Protein AF-A0A7W1A219-F1 (afdb_monomer)

Nearest PDB structures (foldseek):
  3idu-assembly2_B  TM=5.699E-01  e=4.807E-04  Pyrococcus furiosus
  3idu-assembly1_A  TM=5.820E-01  e=5.705E-04  Pyrococcus furiosus
  8xgl-assembly1_B  TM=4.736E-01  e=2.516E-03  Pyricularia oryzae
  8pe2-assembly1_B  TM=3.590E-01  e=2.986E-03  Vicugna pacos
  4az8-assembly1_A  TM=4.243E-01  e=1.110E-02  Yersinia pestis

Structure (mmCIF, N/CA/C/O backbone):
data_AF-A0A7W1A219-F1
#
_entry.id   AF-A0A7W1A219-F1
#
loop_
_atom_site.group_PDB
_atom_site.id
_atom_site.type_symbol
_atom_site.label_atom_id
_atom_site.label_alt_id
_atom_site.label_comp_id
_atom_site.label_asym_id
_atom_site.label_entity_id
_atom_site.label_seq_id
_atom_site.pdbx_PDB_ins_code
_atom_site.Cartn_x
_atom_site.Cartn_y
_atom_site.Cartn_z
_atom_site.occupancy
_atom_site.B_iso_or_equiv
_atom_site.auth_seq_id
_atom_site.auth_comp_id
_atom_site.auth_asym_id
_atom_site.auth_atom_id
_atom_site.pdbx_PDB_model_num
ATOM 1 N N . MET A 1 1 ? -66.870 54.710 7.283 1.00 42.50 1 MET A N 1
ATOM 2 C CA . MET A 1 1 ? -67.094 55.837 8.216 1.00 42.50 1 MET A CA 1
ATOM 3 C C . MET A 1 1 ? -66.690 55.375 9.601 1.00 42.50 1 MET A C 1
ATOM 5 O O . MET A 1 1 ? -67.141 54.318 10.011 1.00 42.50 1 MET A O 1
ATOM 9 N N . GLY A 1 2 ? -65.801 56.116 10.257 1.00 32.47 2 GLY A N 1
ATOM 10 C CA . GLY A 1 2 ? -65.224 55.761 11.555 1.00 32.47 2 GLY A CA 1
ATOM 11 C C . GLY A 1 2 ? -63.853 56.409 11.727 1.00 32.47 2 GLY A C 1
ATOM 12 O O . GLY A 1 2 ? -62.851 55.714 11.816 1.00 32.47 2 GLY A O 1
ATOM 13 N N . GLN A 1 3 ? -63.816 57.742 11.653 1.00 33.72 3 GLN A N 1
ATOM 14 C CA . GLN A 1 3 ? -62.666 58.544 12.071 1.00 33.72 3 GLN A CA 1
ATOM 15 C C . GLN A 1 3 ? -62.648 58.649 13.601 1.00 33.72 3 GLN A C 1
ATOM 17 O O . GLN A 1 3 ? -63.707 58.705 14.222 1.00 33.72 3 GLN A O 1
ATOM 22 N N . GLY A 1 4 ? -61.456 58.762 14.183 1.00 30.91 4 GLY A N 1
ATOM 23 C CA . GLY A 1 4 ? -61.279 59.097 15.593 1.00 30.91 4 GLY A CA 1
ATOM 24 C C . GLY A 1 4 ? -59.813 59.328 15.935 1.00 30.91 4 GLY A C 1
ATOM 25 O O . GLY A 1 4 ? -59.137 58.421 16.398 1.00 30.91 4 GLY A O 1
ATOM 26 N N . PHE A 1 5 ? -59.337 60.540 15.653 1.00 33.06 5 PHE A N 1
ATOM 27 C CA . PHE A 1 5 ? -58.051 61.096 16.083 1.00 33.06 5 PHE A CA 1
ATOM 28 C C . PHE A 1 5 ? -57.867 61.012 17.604 1.00 33.06 5 PHE A C 1
ATOM 30 O O . PHE A 1 5 ? -58.800 61.335 18.333 1.00 33.06 5 PHE A O 1
ATOM 37 N N . LEU A 1 6 ? -56.640 60.753 18.065 1.00 31.11 6 LEU A N 1
ATOM 38 C CA . LEU A 1 6 ? -56.121 61.287 19.328 1.00 31.11 6 LEU A CA 1
ATOM 39 C C . LEU A 1 6 ? -54.600 61.453 19.224 1.00 31.11 6 LEU A C 1
ATOM 41 O O . LEU A 1 6 ? -53.861 60.517 18.930 1.00 31.11 6 LEU A O 1
ATOM 45 N N . ALA A 1 7 ? -54.172 62.699 19.402 1.00 30.39 7 ALA A N 1
ATOM 46 C CA . ALA A 1 7 ? -52.790 63.142 19.453 1.00 30.39 7 ALA A CA 1
ATOM 47 C C . ALA A 1 7 ? -52.130 62.743 20.781 1.00 30.39 7 ALA A C 1
ATOM 49 O O . ALA A 1 7 ? -52.801 62.717 21.812 1.00 30.39 7 ALA A O 1
ATOM 50 N N . GLY A 1 8 ? -50.809 62.544 20.783 1.00 26.94 8 GLY A N 1
ATOM 51 C CA . GLY A 1 8 ? -50.051 62.557 22.033 1.00 26.94 8 GLY A CA 1
ATOM 52 C C . GLY A 1 8 ? -48.683 61.886 21.993 1.00 26.94 8 GLY A C 1
ATOM 53 O O . GLY A 1 8 ? -48.593 60.672 22.080 1.00 26.94 8 GLY A O 1
ATOM 54 N N . CYS A 1 9 ? -47.654 62.733 21.994 1.00 26.48 9 CYS A N 1
ATOM 55 C CA . CYS A 1 9 ? -46.318 62.536 22.567 1.00 26.48 9 CYS A CA 1
ATOM 56 C C . CYS A 1 9 ? -45.363 61.491 21.960 1.00 26.48 9 CYS A C 1
ATOM 58 O O . CYS A 1 9 ? -45.499 60.282 22.108 1.00 26.48 9 CYS A O 1
ATOM 60 N N . ALA A 1 10 ? -44.292 62.041 21.380 1.00 32.28 10 ALA A N 1
ATOM 61 C CA . ALA A 1 10 ? -43.053 61.374 21.018 1.00 32.28 10 ALA A CA 1
ATOM 62 C C . ALA A 1 10 ? -42.410 60.666 22.225 1.00 32.28 10 ALA A C 1
ATOM 64 O O . ALA A 1 10 ? -42.174 61.290 23.262 1.00 32.28 10 ALA A O 1
ATOM 65 N N . MET A 1 11 ? -42.091 59.379 22.060 1.00 31.17 11 MET A N 1
ATOM 66 C CA . MET A 1 11 ? -41.220 58.631 22.966 1.00 31.17 11 MET A CA 1
ATOM 67 C C . MET A 1 11 ? -39.796 58.555 22.423 1.00 31.17 11 MET A C 1
ATOM 69 O O . MET A 1 11 ? -39.556 58.448 21.223 1.00 31.17 11 MET A O 1
ATOM 73 N N . ALA A 1 12 ? -38.881 58.630 23.381 1.00 31.80 12 ALA A N 1
ATOM 74 C CA . ALA A 1 12 ? -37.445 58.745 23.267 1.00 31.80 12 ALA A CA 1
ATOM 75 C C . ALA A 1 12 ? -36.759 57.558 22.575 1.00 31.80 12 ALA A C 1
ATOM 77 O O . ALA A 1 12 ? -36.996 56.398 22.906 1.00 31.80 12 ALA A O 1
ATOM 78 N N . SER A 1 13 ? -35.800 57.885 21.710 1.00 32.94 13 SER A N 1
ATOM 79 C CA . SER A 1 13 ? -34.720 56.988 21.302 1.00 32.94 13 SER A CA 1
ATOM 80 C C . SER A 1 13 ? -33.623 57.029 22.367 1.00 32.94 13 SER A C 1
ATOM 82 O O . SER A 1 13 ? -32.940 58.043 22.512 1.00 32.94 13 SER A O 1
ATOM 84 N N . LEU A 1 14 ? -33.445 55.939 23.112 1.00 34.69 14 LEU A N 1
ATOM 85 C CA . LEU A 1 14 ? -32.301 55.737 24.002 1.00 34.69 14 LEU A CA 1
ATOM 86 C C . LEU A 1 14 ? -31.365 54.698 23.381 1.00 34.69 14 LEU A C 1
ATOM 88 O O . LEU A 1 14 ? -31.692 53.520 23.266 1.00 34.69 14 LEU A O 1
ATOM 92 N N . LEU A 1 15 ? -30.202 55.194 22.957 1.00 38.34 15 LEU A N 1
ATOM 93 C CA . LEU A 1 15 ? -29.037 54.431 22.530 1.00 38.34 15 LEU A CA 1
ATOM 94 C C . LEU A 1 15 ? -28.530 53.560 23.687 1.00 38.34 15 LEU A C 1
ATOM 96 O O . LEU A 1 15 ? -28.007 54.077 24.672 1.00 38.34 15 LEU A O 1
ATOM 100 N N . GLY A 1 16 ? -28.647 52.242 23.541 1.00 34.19 16 GLY A N 1
ATOM 101 C CA . GLY A 1 16 ? -27.903 51.262 24.326 1.00 34.19 16 GLY A CA 1
ATOM 102 C C . GLY A 1 16 ? -26.748 50.726 23.488 1.00 34.19 16 GLY A C 1
ATOM 103 O O . GLY A 1 16 ? -26.957 49.912 22.594 1.00 34.19 16 GLY A O 1
ATOM 104 N N . ALA A 1 17 ? -25.537 51.212 23.753 1.00 43.38 17 ALA A N 1
ATOM 105 C CA . ALA A 1 17 ? -24.311 50.689 23.169 1.00 43.38 17 ALA A CA 1
ATOM 106 C C . ALA A 1 17 ? -24.039 49.277 23.716 1.00 43.38 17 ALA A C 1
ATOM 108 O O . ALA A 1 17 ? -23.566 49.120 24.840 1.00 43.38 17 ALA A O 1
ATOM 109 N N . ALA A 1 18 ? -24.331 48.249 22.920 1.00 36.91 18 ALA A N 1
ATOM 110 C CA . ALA A 1 18 ? -23.738 46.935 23.112 1.00 36.91 18 ALA A CA 1
ATOM 111 C C . ALA A 1 18 ? -22.374 46.945 22.411 1.00 36.91 18 ALA A C 1
ATOM 113 O O . ALA A 1 18 ? -22.296 46.955 21.183 1.00 36.91 18 ALA A O 1
ATOM 114 N N . CYS A 1 19 ? -21.298 46.992 23.196 1.00 33.12 19 CYS A N 1
ATOM 115 C CA . CYS A 1 19 ? -19.954 46.706 22.712 1.00 33.12 19 CYS A CA 1
ATOM 116 C C . CYS A 1 19 ? -19.937 45.277 22.160 1.00 33.12 19 CYS A C 1
ATOM 118 O O . CYS A 1 19 ? -19.841 44.314 22.919 1.00 33.12 19 CYS A O 1
ATOM 120 N N . VAL A 1 20 ? -20.033 45.133 20.841 1.00 40.59 20 VAL A N 1
ATOM 121 C CA . VAL A 1 20 ? -19.619 43.906 20.166 1.00 40.59 20 VAL A CA 1
ATOM 122 C C . VAL A 1 20 ? -18.098 43.914 20.228 1.00 40.59 20 VAL A C 1
ATOM 124 O O . VAL A 1 20 ? -17.441 44.639 19.482 1.00 40.59 20 VAL A O 1
ATOM 127 N N . ALA A 1 21 ? -17.535 43.179 21.186 1.00 36.56 21 ALA A N 1
ATOM 128 C CA . ALA A 1 21 ? -16.125 42.839 21.124 1.00 36.56 21 ALA A CA 1
ATOM 129 C C . ALA A 1 21 ? -15.900 42.123 19.781 1.00 36.56 21 ALA A C 1
ATOM 131 O O . ALA A 1 21 ? -16.670 41.209 19.465 1.00 36.56 21 ALA A O 1
ATOM 132 N N . PRO A 1 22 ? -14.913 42.527 18.964 1.00 38.59 22 PRO A N 1
ATOM 133 C CA . PRO A 1 22 ? -14.548 41.720 17.817 1.00 38.59 22 PRO A CA 1
ATOM 134 C C . PRO A 1 22 ? -14.165 40.345 18.364 1.00 38.59 22 PRO A C 1
ATOM 136 O O . PRO A 1 22 ? -13.325 40.241 19.259 1.00 38.59 22 PRO A O 1
ATOM 139 N N . LEU A 1 23 ? -14.826 39.299 17.869 1.00 37.69 23 LEU A N 1
ATOM 140 C CA . LEU A 1 23 ? -14.305 37.947 17.984 1.00 37.69 23 LEU A CA 1
ATOM 141 C C . LEU A 1 23 ? -12.967 37.974 17.250 1.00 37.69 23 LEU A C 1
ATOM 143 O O . LEU A 1 23 ? -12.915 37.905 16.024 1.00 37.69 23 LEU A O 1
ATOM 147 N N . SER A 1 24 ? -11.894 38.191 18.003 1.00 37.97 24 SER A N 1
ATOM 148 C CA . SER A 1 24 ? -10.548 37.903 17.551 1.00 37.97 24 SER A CA 1
ATOM 149 C C . SER A 1 24 ? -10.515 36.405 17.301 1.00 37.97 24 SER A C 1
ATOM 151 O O . SER A 1 24 ? -10.374 35.616 18.232 1.00 37.97 24 SER A O 1
ATOM 153 N N . ASP A 1 25 ? -10.708 36.023 16.044 1.00 39.62 25 ASP A N 1
ATOM 154 C CA . ASP A 1 25 ? -10.433 34.688 15.537 1.00 39.62 25 ASP A CA 1
ATOM 155 C C . ASP A 1 25 ? -8.911 34.501 15.513 1.00 39.62 25 ASP A C 1
ATOM 157 O O . ASP A 1 25 ? -8.257 34.482 14.476 1.00 39.62 25 ASP A O 1
ATOM 161 N N . THR A 1 26 ? -8.302 34.465 16.696 1.00 41.31 26 THR A N 1
ATOM 162 C CA . THR A 1 26 ? -6.984 33.872 16.863 1.00 41.31 26 THR A CA 1
ATOM 163 C C . THR A 1 26 ? -7.226 32.398 17.124 1.00 41.31 26 THR A C 1
ATOM 165 O O . THR A 1 26 ? -7.045 31.917 18.243 1.00 41.31 26 THR A O 1
ATOM 168 N N . ALA A 1 27 ? -7.696 31.686 16.096 1.00 41.16 27 ALA A N 1
ATOM 169 C CA . ALA A 1 27 ? -7.482 30.255 16.035 1.00 41.16 27 ALA A CA 1
ATOM 170 C C . ALA A 1 27 ? -5.984 30.044 16.272 1.00 41.16 27 ALA A C 1
ATOM 172 O O . ALA A 1 27 ? -5.159 30.603 15.541 1.00 41.16 27 ALA A O 1
ATOM 173 N N . GLU A 1 28 ? -5.623 29.319 17.333 1.00 38.72 28 GLU A N 1
ATOM 174 C CA . GLU A 1 28 ? -4.233 28.915 17.509 1.00 38.72 28 GLU A CA 1
ATOM 175 C C . GLU A 1 28 ? -3.745 28.297 16.193 1.00 38.72 28 GLU A C 1
ATOM 177 O O . GLU A 1 28 ? -4.518 27.569 15.551 1.00 38.72 28 GLU A O 1
ATOM 182 N N . PRO A 1 29 ? -2.519 28.617 15.737 1.00 49.88 29 PRO A N 1
ATOM 183 C CA . PRO A 1 29 ? -2.015 28.087 14.483 1.00 49.88 29 PRO A CA 1
ATOM 184 C C . PRO A 1 29 ? -2.116 26.565 14.543 1.00 49.88 29 PRO A C 1
ATOM 186 O O . PRO A 1 29 ? -1.433 25.923 15.341 1.00 49.88 29 PRO A O 1
ATOM 189 N N . ARG A 1 30 ? -3.019 25.990 13.737 1.00 60.84 30 ARG A N 1
ATOM 190 C CA . ARG A 1 30 ? -3.201 24.540 13.693 1.00 60.84 30 ARG A CA 1
ATOM 191 C C . ARG A 1 30 ? -1.863 23.937 13.304 1.00 60.84 30 ARG A C 1
ATOM 193 O O . ARG A 1 30 ? -1.371 24.179 12.203 1.00 60.84 30 ARG A O 1
ATOM 200 N N . VAL A 1 31 ? -1.282 23.171 14.220 1.00 74.44 31 VAL A N 1
ATOM 201 C CA . VAL A 1 31 ? -0.057 22.417 13.975 1.00 74.44 31 VAL A CA 1
ATOM 202 C C . VAL A 1 31 ? -0.341 21.457 12.820 1.00 74.44 31 VAL A C 1
ATOM 204 O O . VAL A 1 31 ? -1.148 20.540 12.958 1.00 74.44 31 VAL A O 1
ATOM 207 N N . SER A 1 32 ? 0.263 21.706 11.656 1.00 89.25 32 SER A N 1
ATOM 208 C CA . SER A 1 32 ? 0.016 20.897 10.458 1.00 89.25 32 SER A CA 1
ATOM 209 C C . SER A 1 32 ? 0.713 19.537 10.524 1.00 89.25 32 SER A C 1
ATOM 211 O O . SER A 1 32 ? 0.218 18.571 9.943 1.00 89.25 32 SER A O 1
ATOM 213 N N . VAL A 1 33 ? 1.812 19.452 11.283 1.00 95.69 33 VAL A N 1
ATOM 214 C CA . VAL A 1 33 ? 2.576 18.227 11.546 1.00 95.69 33 VAL A CA 1
ATOM 215 C C . VAL A 1 33 ? 2.901 18.120 13.038 1.00 95.69 33 VAL A C 1
ATOM 217 O O . VAL A 1 33 ? 3.543 19.006 13.597 1.00 95.69 33 VAL A O 1
ATOM 220 N N . GLY A 1 34 ? 2.471 17.039 13.688 1.00 94.25 34 GLY A N 1
ATOM 221 C CA . GLY A 1 34 ? 2.632 16.788 15.126 1.00 94.25 34 GLY A CA 1
ATOM 222 C C . GLY A 1 34 ? 3.120 15.371 15.437 1.00 94.25 34 GLY A C 1
ATOM 223 O O . GLY A 1 34 ? 3.602 14.671 14.549 1.00 94.25 34 GLY A O 1
ATOM 224 N N . GLY A 1 35 ? 3.008 14.941 16.693 1.00 92.75 35 GLY A N 1
ATOM 225 C CA . GLY A 1 35 ? 3.447 13.616 17.158 1.00 92.75 35 GLY A CA 1
ATOM 226 C C . GLY A 1 35 ? 4.695 13.650 18.049 1.00 92.75 35 GLY A C 1
ATOM 227 O O . GLY A 1 35 ? 5.261 14.714 18.299 1.00 92.75 35 GLY A O 1
ATOM 228 N N . ALA A 1 36 ? 5.082 12.485 18.575 1.00 95.06 36 ALA A N 1
ATOM 229 C CA . ALA A 1 36 ? 6.197 12.326 19.515 1.00 95.06 36 ALA A CA 1
ATOM 230 C C . ALA A 1 36 ? 7.571 12.179 18.835 1.00 95.06 36 ALA A C 1
ATOM 232 O O . ALA A 1 36 ? 8.601 12.271 19.503 1.00 95.06 36 ALA A O 1
ATOM 233 N N . SER A 1 37 ? 7.598 11.934 17.523 1.00 97.31 37 SER A N 1
ATOM 234 C CA . SER A 1 37 ? 8.835 11.785 16.758 1.00 97.31 37 SER A CA 1
ATOM 235 C C . SER A 1 37 ? 9.647 13.081 16.698 1.00 97.31 37 SER A C 1
ATOM 237 O O . SER A 1 37 ? 9.112 14.190 16.630 1.00 97.31 37 SER A O 1
ATOM 239 N N . VAL A 1 38 ? 10.969 12.929 16.611 1.00 96.69 38 VAL A N 1
ATOM 240 C CA . VAL A 1 38 ? 11.904 14.026 16.320 1.00 96.69 38 VAL A CA 1
ATOM 241 C C . VAL A 1 38 ? 11.701 14.627 14.923 1.00 96.69 38 VAL A C 1
ATOM 243 O O . VAL A 1 38 ? 12.093 15.771 14.692 1.00 96.69 38 VAL A O 1
ATOM 246 N N . LEU A 1 39 ? 11.066 13.891 14.002 1.00 97.44 39 LEU A N 1
ATOM 247 C CA . LEU A 1 39 ? 10.780 14.360 12.646 1.00 97.44 39 LEU A CA 1
ATOM 248 C C . LEU A 1 39 ? 9.725 15.473 12.625 1.00 97.44 39 LEU A C 1
ATOM 250 O O . LEU A 1 39 ? 9.823 16.398 11.823 1.00 97.44 39 LEU A O 1
ATOM 254 N N . SER A 1 40 ? 8.744 15.448 13.526 1.00 96.88 40 SER A N 1
ATOM 255 C CA . SER A 1 40 ? 7.636 16.413 13.538 1.00 96.88 40 SER A CA 1
ATOM 256 C C . SER A 1 40 ? 8.092 17.877 13.692 1.00 96.88 40 SER A C 1
ATOM 258 O O . SER A 1 40 ? 7.761 18.707 12.833 1.00 96.88 40 SER A O 1
ATOM 260 N N . PRO A 1 41 ? 8.911 18.241 14.704 1.00 97.25 41 PRO A N 1
ATOM 261 C CA . PRO A 1 41 ? 9.478 19.587 14.776 1.00 97.25 41 PRO A CA 1
ATOM 262 C C . PRO A 1 41 ? 10.505 19.864 13.664 1.00 97.25 41 PRO A C 1
ATOM 264 O O . PRO A 1 41 ? 10.705 21.024 13.303 1.00 97.25 41 PRO A O 1
ATOM 267 N N . MET A 1 42 ? 11.142 18.831 13.100 1.00 97.94 42 MET A N 1
ATOM 268 C CA . MET A 1 42 ? 12.097 18.969 11.996 1.00 97.94 42 MET A CA 1
ATOM 269 C C . MET A 1 42 ? 11.411 19.418 10.698 1.00 97.94 42 MET A C 1
ATOM 271 O O . MET A 1 42 ? 11.860 20.392 10.096 1.00 97.94 42 MET A O 1
ATOM 275 N N . PHE A 1 43 ? 10.290 18.794 10.308 1.00 98.38 43 PHE A N 1
ATOM 276 C CA . PHE A 1 43 ? 9.492 19.209 9.144 1.00 98.38 43 PHE A CA 1
ATOM 277 C C . PHE A 1 43 ? 9.034 20.661 9.257 1.00 98.38 43 PHE A C 1
ATOM 279 O O . PHE A 1 43 ? 9.131 21.422 8.296 1.00 98.38 43 PHE A O 1
ATOM 286 N N . THR A 1 44 ? 8.586 21.060 10.450 1.00 96.69 44 THR A N 1
ATOM 287 C CA . THR A 1 44 ? 8.147 22.433 10.720 1.00 96.69 44 THR A CA 1
ATOM 288 C C . THR A 1 44 ? 9.295 23.431 10.569 1.00 96.69 44 THR A C 1
ATOM 290 O O . THR A 1 44 ? 9.152 24.438 9.875 1.00 96.69 44 THR A O 1
ATOM 293 N N . ARG A 1 45 ? 10.454 23.140 11.176 1.00 97.06 45 ARG A N 1
ATOM 294 C CA . ARG A 1 45 ? 11.641 24.003 11.112 1.00 97.06 45 ARG A CA 1
ATOM 295 C C . ARG A 1 45 ? 12.179 24.125 9.684 1.00 97.06 45 ARG A C 1
ATOM 297 O O . ARG A 1 45 ? 12.303 25.239 9.186 1.00 97.06 45 ARG A O 1
ATOM 304 N N . VAL A 1 46 ? 12.454 23.003 9.017 1.00 98.31 46 VAL A N 1
ATOM 305 C CA . VAL A 1 46 ? 13.005 22.998 7.650 1.00 98.31 46 VAL A CA 1
ATOM 306 C C . VAL A 1 46 ? 12.018 23.611 6.660 1.00 98.31 46 VAL A C 1
ATOM 308 O O . VAL A 1 46 ? 12.416 24.384 5.790 1.00 98.31 46 VAL A O 1
ATOM 311 N N . GLY A 1 47 ? 10.723 23.331 6.816 1.00 97.44 47 GLY A N 1
ATOM 312 C CA . GLY A 1 47 ? 9.688 23.946 5.996 1.00 97.44 47 GLY A CA 1
ATOM 313 C C . GLY A 1 47 ? 9.697 25.473 6.095 1.00 97.44 47 GLY A C 1
ATOM 314 O O . GLY A 1 47 ? 9.724 26.159 5.073 1.00 97.44 47 GLY A O 1
ATOM 315 N N . ALA A 1 48 ? 9.775 26.018 7.312 1.00 96.31 48 ALA A N 1
ATOM 316 C CA . ALA A 1 48 ? 9.873 27.460 7.527 1.00 96.31 48 ALA A CA 1
ATOM 317 C C . ALA A 1 48 ? 11.171 28.061 6.954 1.00 96.31 48 ALA A C 1
ATOM 319 O O . ALA A 1 48 ? 11.115 29.095 6.290 1.00 96.31 48 ALA A O 1
ATOM 320 N N . GLU A 1 49 ? 12.319 27.405 7.162 1.00 96.56 49 GLU A N 1
ATOM 321 C CA . GLU A 1 49 ? 13.631 27.840 6.650 1.00 96.56 49 GLU A CA 1
ATOM 322 C C . GLU A 1 49 ? 13.659 27.924 5.114 1.00 96.56 49 GLU A C 1
ATOM 324 O O . GLU A 1 49 ? 14.174 28.887 4.549 1.00 96.56 49 GLU A O 1
ATOM 329 N N . MET A 1 50 ? 13.068 26.938 4.434 1.00 96.25 50 MET A N 1
ATOM 330 C CA . MET A 1 50 ? 13.123 26.793 2.970 1.00 96.25 50 MET A CA 1
ATOM 331 C C . MET A 1 50 ? 11.876 27.357 2.264 1.00 96.25 50 MET A C 1
ATOM 333 O O . MET A 1 50 ? 11.759 27.357 1.032 1.00 96.25 50 MET A O 1
ATOM 337 N N . GLY A 1 51 ? 10.907 27.828 3.049 1.00 96.25 51 GLY A N 1
ATOM 338 C CA . GLY A 1 51 ? 9.596 28.271 2.594 1.00 96.25 51 GLY A CA 1
ATOM 339 C C . GLY A 1 51 ? 8.722 27.151 2.015 1.00 96.25 51 GLY A C 1
ATOM 340 O O . GLY A 1 51 ? 7.821 27.445 1.243 1.00 96.25 51 GLY A O 1
ATOM 341 N N . VAL A 1 52 ? 8.966 25.881 2.307 1.00 97.56 52 VAL A N 1
ATOM 342 C CA . VAL A 1 52 ? 8.121 24.778 1.822 1.00 97.56 52 VAL A CA 1
ATOM 343 C C . VAL A 1 52 ? 7.128 24.392 2.926 1.00 97.56 52 VAL A C 1
ATOM 345 O O . VAL A 1 52 ? 7.540 24.298 4.079 1.00 97.56 52 VAL A O 1
ATOM 348 N N . PRO A 1 53 ? 5.835 24.160 2.639 1.00 97.31 53 PRO A N 1
ATOM 349 C CA . PRO A 1 53 ? 4.880 23.731 3.659 1.00 97.31 53 PRO A CA 1
ATOM 350 C C . PRO A 1 53 ? 5.349 22.465 4.388 1.00 97.31 53 PRO A C 1
ATOM 352 O O . PRO A 1 53 ? 5.709 21.472 3.753 1.00 97.31 53 PRO A O 1
ATOM 355 N N . ALA A 1 54 ? 5.333 22.491 5.721 1.00 97.19 54 ALA A N 1
ATOM 356 C CA . ALA A 1 54 ? 5.815 21.385 6.549 1.00 97.19 54 ALA A CA 1
ATOM 357 C C . ALA A 1 54 ? 5.028 20.093 6.287 1.00 97.19 54 ALA A C 1
ATOM 359 O O . ALA A 1 54 ? 5.605 19.015 6.172 1.00 97.19 54 ALA A O 1
ATOM 360 N N . GLU A 1 55 ? 3.712 20.219 6.117 1.00 95.94 55 GLU A N 1
ATOM 361 C CA . GLU A 1 55 ? 2.815 19.117 5.781 1.00 95.94 55 GLU A CA 1
ATOM 362 C C . GLU A 1 55 ? 3.112 18.492 4.417 1.00 95.94 55 GLU A C 1
ATOM 364 O O . GLU A 1 55 ? 2.924 17.291 4.262 1.00 95.94 55 GLU A O 1
ATOM 369 N N . LEU A 1 56 ? 3.626 19.260 3.448 1.00 97.06 56 LEU A N 1
ATOM 370 C CA . LEU A 1 56 ? 4.043 18.713 2.157 1.00 97.06 56 LEU A CA 1
ATOM 371 C C . LEU A 1 56 ? 5.299 17.859 2.315 1.00 97.06 56 LEU A C 1
ATOM 373 O O . LEU A 1 56 ? 5.353 16.754 1.786 1.00 97.06 56 LEU A O 1
ATOM 377 N N . LEU A 1 57 ? 6.290 18.352 3.064 1.00 98.06 57 LEU A N 1
ATOM 378 C CA . LEU A 1 57 ? 7.521 17.609 3.341 1.00 98.06 57 LEU A CA 1
ATOM 379 C C . LEU A 1 57 ? 7.233 16.316 4.117 1.00 98.06 57 LEU A C 1
ATOM 381 O O . LEU A 1 57 ? 7.766 15.263 3.775 1.00 98.06 57 LEU A O 1
ATOM 385 N N . ALA A 1 58 ? 6.355 16.386 5.121 1.00 98.06 58 ALA A N 1
ATOM 386 C CA . ALA A 1 58 ? 5.935 15.222 5.892 1.00 98.06 58 ALA A CA 1
ATOM 387 C C . ALA A 1 58 ? 5.137 14.224 5.040 1.00 98.06 58 ALA A C 1
ATOM 389 O O . ALA A 1 58 ? 5.396 13.024 5.106 1.00 98.06 58 ALA A O 1
ATOM 390 N N . ALA A 1 59 ? 4.200 14.701 4.211 1.00 96.56 59 ALA A N 1
ATOM 391 C CA . ALA A 1 59 ? 3.415 13.844 3.324 1.00 96.56 59 ALA A CA 1
ATOM 392 C C . ALA A 1 59 ? 4.297 13.164 2.274 1.00 96.56 59 ALA A C 1
ATOM 394 O O . ALA A 1 59 ? 4.141 11.970 2.040 1.00 96.56 59 ALA A O 1
ATOM 395 N N . LEU A 1 60 ? 5.259 13.890 1.699 1.00 96.62 60 LEU A N 1
ATOM 396 C CA . LEU A 1 60 ? 6.223 13.330 0.757 1.00 96.62 60 LEU A CA 1
ATOM 397 C C . LEU A 1 60 ? 7.103 12.275 1.430 1.00 96.62 60 LEU A C 1
ATOM 399 O O . LEU A 1 60 ? 7.225 11.175 0.911 1.00 96.62 60 LEU A O 1
ATOM 403 N N . SER A 1 61 ? 7.628 12.549 2.626 1.00 97.38 61 SER A N 1
ATOM 404 C CA . SER A 1 61 ? 8.389 11.550 3.386 1.00 97.38 61 SER A CA 1
ATOM 405 C C . SER A 1 61 ? 7.555 10.308 3.726 1.00 97.38 61 SER A C 1
ATOM 407 O O . SER A 1 61 ? 8.035 9.178 3.656 1.00 97.38 61 SER A O 1
ATOM 409 N N . TYR A 1 62 ? 6.271 10.481 4.041 1.00 95.00 62 TYR A N 1
ATOM 410 C CA . TYR A 1 62 ? 5.363 9.361 4.279 1.00 95.00 62 TYR A CA 1
ATOM 411 C C . TYR A 1 62 ? 5.061 8.544 3.013 1.00 95.00 62 TYR A C 1
ATOM 413 O O . TYR A 1 62 ? 4.975 7.316 3.081 1.00 95.00 62 TYR A O 1
ATOM 421 N N . VAL A 1 63 ? 4.873 9.204 1.870 1.00 92.81 63 VAL A N 1
ATOM 422 C CA . VAL A 1 63 ? 4.595 8.549 0.584 1.00 92.81 63 VAL A CA 1
ATOM 423 C C . VAL A 1 63 ? 5.823 7.808 0.074 1.00 92.81 63 VAL A C 1
ATOM 425 O O . VAL A 1 63 ? 5.712 6.630 -0.246 1.00 92.81 63 VAL A O 1
ATOM 428 N N . GLU A 1 64 ? 6.976 8.472 0.055 1.00 94.44 64 GLU A N 1
ATOM 429 C CA . GLU A 1 64 ? 8.192 7.949 -0.569 1.00 94.44 64 GLU A CA 1
ATOM 430 C C . GLU A 1 64 ? 8.882 6.895 0.292 1.00 94.44 64 GLU A C 1
ATOM 432 O O . GLU A 1 64 ? 9.337 5.883 -0.225 1.00 94.44 64 GLU A O 1
ATOM 437 N N . THR A 1 65 ? 8.952 7.105 1.610 1.00 94.56 65 THR A N 1
ATOM 438 C CA . THR A 1 65 ? 9.788 6.269 2.487 1.00 94.56 65 THR A CA 1
ATOM 439 C C . THR A 1 65 ? 9.088 5.812 3.760 1.00 94.56 65 THR A C 1
ATOM 441 O O . THR A 1 65 ? 9.723 5.211 4.626 1.00 94.56 65 THR A O 1
ATOM 444 N N . ARG A 1 66 ? 7.786 6.095 3.909 1.00 92.38 66 ARG A N 1
ATOM 445 C CA . ARG A 1 66 ? 7.018 5.830 5.141 1.00 92.38 66 ARG A CA 1
ATOM 446 C C . ARG A 1 66 ? 7.690 6.436 6.377 1.00 92.38 66 ARG A C 1
ATOM 448 O O . ARG A 1 66 ? 7.687 5.830 7.441 1.00 92.38 66 ARG A O 1
ATOM 455 N N . LEU A 1 67 ? 8.234 7.651 6.235 1.00 95.19 67 LEU A N 1
ATOM 456 C CA . LEU A 1 67 ? 8.933 8.395 7.296 1.00 95.19 67 LEU A CA 1
ATOM 457 C C . LEU A 1 67 ? 10.230 7.721 7.782 1.00 95.19 67 LEU A C 1
ATOM 459 O O . LEU A 1 67 ? 10.759 8.079 8.838 1.00 95.19 67 LEU A O 1
ATOM 463 N N . ALA A 1 68 ? 10.756 6.754 7.029 1.00 94.38 68 ALA A N 1
ATOM 464 C CA . ALA A 1 68 ? 12.053 6.148 7.286 1.00 94.38 68 ALA A CA 1
ATOM 465 C C . ALA A 1 68 ? 13.151 6.844 6.474 1.00 94.38 68 ALA A C 1
ATOM 467 O O . ALA A 1 68 ? 12.923 7.352 5.375 1.00 94.38 68 ALA A O 1
ATOM 468 N N . PHE A 1 69 ? 14.369 6.855 7.011 1.00 94.94 69 PHE A N 1
ATOM 469 C CA . PHE A 1 69 ? 15.543 7.228 6.233 1.00 94.94 69 PHE A CA 1
ATOM 470 C C . PHE A 1 69 ? 16.001 5.999 5.449 1.00 94.94 69 PHE A C 1
ATOM 472 O O . PHE A 1 69 ? 16.382 4.998 6.057 1.00 94.94 69 PHE A O 1
ATOM 479 N N . VAL A 1 70 ? 15.956 6.066 4.120 1.00 93.38 70 VAL A N 1
ATOM 480 C CA . VAL A 1 70 ? 16.394 4.964 3.251 1.00 93.38 70 VAL A CA 1
ATOM 481 C C . VAL A 1 70 ? 17.770 5.251 2.664 1.00 93.38 70 VAL A C 1
ATOM 483 O O . VAL A 1 70 ? 18.162 6.405 2.498 1.00 93.38 70 VAL A O 1
ATOM 486 N N . ASN A 1 71 ? 18.526 4.198 2.381 1.00 90.75 71 ASN A N 1
ATOM 487 C CA . ASN A 1 71 ? 19.757 4.263 1.604 1.00 90.75 71 ASN A CA 1
ATOM 488 C C . ASN A 1 71 ? 19.932 2.910 0.925 1.00 90.75 71 ASN A C 1
ATOM 490 O O . ASN A 1 71 ? 20.511 1.987 1.501 1.00 90.75 71 ASN A O 1
ATOM 494 N N . THR A 1 72 ? 19.330 2.781 -0.249 1.00 84.88 72 THR A N 1
ATOM 495 C CA . THR A 1 72 ? 19.278 1.524 -0.986 1.00 84.88 72 THR A CA 1
ATOM 496 C C . THR A 1 72 ? 19.786 1.714 -2.403 1.00 84.88 72 THR A C 1
ATOM 498 O O . THR A 1 72 ? 19.811 2.824 -2.942 1.00 84.88 72 THR A O 1
ATOM 501 N N . SER A 1 73 ? 20.290 0.625 -2.971 1.00 79.12 73 SER A N 1
ATOM 502 C CA . SER A 1 73 ? 20.831 0.582 -4.321 1.00 79.12 73 SER A CA 1
ATOM 503 C C . SER A 1 73 ? 20.596 -0.812 -4.872 1.00 79.12 73 SER A C 1
ATOM 505 O O . SER A 1 73 ? 21.447 -1.684 -4.722 1.00 79.12 73 SER A O 1
ATOM 507 N N . ASP A 1 74 ? 19.442 -0.984 -5.499 1.00 68.38 74 ASP A N 1
ATOM 508 C CA . ASP A 1 74 ? 19.072 -2.180 -6.247 1.00 68.38 74 ASP A CA 1
ATOM 509 C C . ASP A 1 74 ? 18.328 -1.734 -7.526 1.00 68.38 74 ASP A C 1
ATOM 511 O O . ASP A 1 74 ? 18.058 -0.550 -7.715 1.00 68.38 74 ASP A O 1
ATOM 515 N N . HIS A 1 75 ? 18.058 -2.623 -8.472 1.00 61.38 75 HIS A N 1
ATOM 516 C CA . HIS A 1 75 ? 17.317 -2.328 -9.724 1.00 61.38 75 HIS A CA 1
ATOM 517 C C . HIS A 1 75 ? 17.859 -1.187 -10.609 1.00 61.38 75 HIS A C 1
ATOM 519 O O . HIS A 1 75 ? 17.116 -0.569 -11.374 1.00 61.38 75 HIS A O 1
ATOM 525 N N . GLY A 1 76 ? 19.149 -0.848 -10.499 1.00 63.62 76 GLY A N 1
ATOM 526 C CA . GLY A 1 76 ? 19.709 0.335 -11.170 1.00 63.62 76 GLY A CA 1
ATOM 527 C C . GLY A 1 76 ? 19.110 1.664 -10.679 1.00 63.62 76 GLY A C 1
ATOM 528 O O . GLY A 1 76 ? 19.339 2.705 -11.298 1.00 63.62 76 GLY A O 1
ATOM 529 N N . ARG A 1 77 ? 18.362 1.641 -9.567 1.00 69.62 77 ARG A N 1
ATOM 530 C CA . ARG A 1 77 ? 17.731 2.788 -8.922 1.00 69.62 77 ARG A CA 1
ATOM 531 C C . ARG A 1 77 ? 18.202 2.864 -7.474 1.00 69.62 77 ARG A C 1
ATOM 533 O O . ARG A 1 77 ? 17.946 1.990 -6.658 1.00 69.62 77 ARG A O 1
ATOM 540 N N . SER A 1 78 ? 18.881 3.949 -7.128 1.00 83.56 78 SER A N 1
ATOM 541 C CA . SER A 1 78 ? 19.221 4.214 -5.732 1.00 83.56 78 SER A CA 1
ATOM 542 C C . SER A 1 78 ? 18.238 5.216 -5.138 1.00 83.56 78 SER A C 1
ATOM 544 O O . SER A 1 78 ? 17.974 6.256 -5.747 1.00 83.56 78 SER A O 1
ATOM 546 N N . SER A 1 79 ? 17.746 4.933 -3.936 1.00 90.44 79 SER A N 1
ATOM 547 C CA . SER A 1 79 ? 16.894 5.839 -3.167 1.00 90.44 79 SER A CA 1
ATOM 548 C C . SER A 1 79 ? 17.561 6.169 -1.840 1.00 90.44 79 SER A C 1
ATOM 550 O O . SER A 1 79 ? 17.944 5.285 -1.072 1.00 90.44 79 SER A O 1
ATOM 552 N N . VAL A 1 80 ? 17.712 7.466 -1.569 1.00 93.81 80 VAL A N 1
ATOM 553 C CA . VAL A 1 80 ? 18.436 7.968 -0.402 1.00 93.81 80 VAL A CA 1
ATOM 554 C C . VAL A 1 80 ? 17.643 9.058 0.314 1.00 93.81 80 VAL A C 1
ATOM 556 O O . VAL A 1 80 ? 17.053 9.952 -0.300 1.00 93.81 80 VAL A O 1
ATOM 559 N N . GLY A 1 81 ? 17.683 9.022 1.643 1.00 95.12 81 GLY A N 1
ATOM 560 C CA . GLY A 1 81 ? 17.167 10.075 2.500 1.00 95.12 81 GLY A CA 1
ATOM 561 C C . GLY A 1 81 ? 15.728 9.882 2.956 1.00 95.12 81 GLY A C 1
ATOM 562 O O . GLY A 1 81 ? 15.102 8.856 2.710 1.00 95.12 81 GLY A O 1
ATOM 563 N N . LEU A 1 82 ? 15.184 10.905 3.619 1.00 95.06 82 LEU A N 1
ATOM 564 C CA . LEU A 1 82 ? 13.795 10.904 4.104 1.00 95.06 82 LEU A CA 1
ATOM 565 C C . LEU A 1 82 ? 12.747 11.045 2.995 1.00 95.06 82 LEU A C 1
ATOM 567 O O . LEU A 1 82 ? 11.570 10.831 3.258 1.00 95.06 82 LEU A O 1
ATOM 571 N N . LEU A 1 83 ? 13.152 11.467 1.797 1.00 95.75 83 LEU A N 1
ATOM 572 C CA . LEU A 1 83 ? 12.259 11.693 0.655 1.00 95.75 83 LEU A CA 1
ATOM 573 C C . LEU A 1 83 ? 12.559 10.741 -0.516 1.00 95.75 83 LEU A C 1
ATOM 575 O O . LEU A 1 83 ? 12.116 11.004 -1.627 1.00 95.75 83 LEU A O 1
ATOM 579 N N . GLY A 1 84 ? 13.358 9.687 -0.293 1.00 93.00 84 GLY A N 1
ATOM 580 C CA . GLY A 1 84 ? 13.610 8.631 -1.285 1.00 93.00 84 GLY A CA 1
ATOM 581 C C . GLY A 1 84 ? 14.275 9.101 -2.586 1.00 93.00 84 GLY A C 1
ATOM 582 O O . GLY A 1 84 ? 14.066 8.487 -3.631 1.00 93.00 84 GLY A O 1
ATOM 583 N N . MET A 1 85 ? 15.059 10.183 -2.545 1.00 93.50 85 MET A N 1
ATOM 584 C CA . MET A 1 85 ? 15.613 10.842 -3.735 1.00 93.50 85 MET A CA 1
ATOM 585 C C . MET A 1 85 ? 16.710 10.017 -4.412 1.00 93.50 85 MET A C 1
ATOM 587 O O . MET A 1 85 ? 17.437 9.272 -3.751 1.00 93.50 85 MET A O 1
ATOM 591 N N . SER A 1 86 ? 16.893 10.233 -5.719 1.00 91.81 86 SER A N 1
ATOM 592 C CA . SER A 1 86 ? 18.074 9.735 -6.425 1.00 91.81 86 SER A CA 1
ATOM 593 C C . SER A 1 86 ? 19.357 10.347 -5.827 1.00 91.81 86 SER A C 1
ATOM 595 O O . SER A 1 86 ? 19.329 11.481 -5.335 1.00 91.81 86 SER A O 1
ATOM 597 N N . PRO A 1 87 ? 20.511 9.656 -5.881 1.00 92.38 87 PRO A N 1
ATOM 598 C CA . PRO A 1 87 ? 21.795 10.217 -5.472 1.00 92.38 87 PRO A CA 1
ATOM 599 C C . PRO A 1 87 ? 22.136 11.545 -6.147 1.00 92.38 87 PRO A C 1
ATOM 601 O O . PRO A 1 87 ? 22.777 12.383 -5.515 1.00 92.38 87 PRO A O 1
ATOM 604 N N . GLU A 1 88 ? 21.731 11.722 -7.406 1.00 92.88 88 GLU A N 1
ATOM 605 C CA . GLU A 1 88 ? 21.990 12.928 -8.195 1.00 92.88 88 GLU A CA 1
ATOM 606 C C . GLU A 1 88 ? 21.113 14.097 -7.743 1.00 92.88 88 GLU A C 1
ATOM 608 O O . GLU A 1 88 ? 21.619 15.200 -7.511 1.00 92.88 88 GLU A O 1
ATOM 613 N N . ASP A 1 89 ? 19.813 13.856 -7.553 1.00 94.81 89 ASP A N 1
ATOM 614 C CA . ASP A 1 89 ? 18.899 14.868 -7.030 1.00 94.81 89 ASP A CA 1
ATOM 615 C C . ASP A 1 89 ? 19.285 15.249 -5.604 1.00 94.81 89 ASP A C 1
ATOM 617 O O . ASP A 1 89 ? 19.388 16.436 -5.300 1.00 94.81 89 ASP A O 1
ATOM 621 N N . LEU A 1 90 ? 19.596 14.276 -4.745 1.00 96.44 90 LEU A N 1
ATOM 622 C CA . LEU A 1 90 ? 20.060 14.545 -3.386 1.00 96.44 90 LEU A CA 1
ATOM 623 C C . LEU A 1 90 ? 21.306 15.442 -3.391 1.00 96.44 90 LEU A C 1
ATOM 625 O O . LEU A 1 90 ? 21.330 16.438 -2.670 1.00 96.44 90 LEU A O 1
ATOM 629 N N . ALA A 1 91 ? 22.299 15.150 -4.238 1.00 96.81 91 ALA A N 1
ATOM 630 C CA . ALA A 1 91 ? 23.514 15.956 -4.356 1.00 96.81 91 ALA A CA 1
ATOM 631 C C . ALA A 1 91 ? 23.216 17.383 -4.851 1.00 96.81 91 ALA A C 1
ATOM 633 O O . ALA A 1 91 ? 23.730 18.370 -4.312 1.00 96.81 91 ALA A O 1
ATOM 634 N N . ARG A 1 92 ? 22.336 17.519 -5.851 1.00 97.94 92 ARG A N 1
ATOM 635 C CA . ARG A 1 92 ? 21.882 18.823 -6.352 1.00 97.94 92 ARG A CA 1
ATOM 636 C C . ARG A 1 92 ? 21.138 19.610 -5.271 1.00 97.94 92 ARG A C 1
ATOM 638 O O . ARG A 1 92 ? 21.383 20.804 -5.101 1.00 97.94 92 ARG A O 1
ATOM 645 N N . GLY A 1 93 ? 20.248 18.954 -4.536 1.00 98.00 93 GLY A N 1
ATOM 646 C CA . GLY A 1 93 ? 19.515 19.530 -3.417 1.00 98.00 93 GLY A CA 1
ATOM 647 C C . GLY A 1 93 ? 20.432 19.955 -2.280 1.00 98.00 93 GLY A C 1
ATOM 648 O O . GLY A 1 93 ? 20.277 21.055 -1.757 1.00 98.00 93 GLY A O 1
ATOM 649 N N . ALA A 1 94 ? 21.432 19.138 -1.946 1.00 98.25 94 ALA A N 1
ATOM 650 C CA . ALA A 1 94 ? 22.428 19.439 -0.924 1.00 98.25 94 ALA A CA 1
ATOM 651 C C . ALA A 1 94 ? 23.189 20.726 -1.263 1.00 98.25 94 ALA A C 1
ATOM 653 O O . ALA A 1 94 ? 23.291 21.629 -0.429 1.00 98.25 94 ALA A O 1
ATOM 654 N N . SER A 1 95 ? 23.615 20.861 -2.525 1.00 98.31 95 SER A N 1
ATOM 655 C CA . SER A 1 95 ? 24.248 22.083 -3.028 1.00 98.31 95 SER A CA 1
ATOM 656 C C . SER A 1 95 ? 23.338 23.310 -2.903 1.00 98.31 95 SER A C 1
ATOM 658 O O . SER A 1 95 ? 23.805 24.356 -2.454 1.00 98.31 95 SER A O 1
ATOM 660 N N . LEU A 1 96 ? 22.051 23.192 -3.249 1.00 98.31 96 LEU A N 1
ATOM 661 C CA . LEU A 1 96 ? 21.074 24.283 -3.116 1.00 98.31 96 LEU A CA 1
ATOM 662 C C . LEU A 1 96 ? 20.781 24.645 -1.651 1.00 98.31 96 LEU A C 1
ATOM 664 O O . LEU A 1 96 ? 20.527 25.808 -1.345 1.00 98.31 96 LEU A O 1
ATOM 668 N N . ALA A 1 97 ? 20.815 23.661 -0.752 1.00 97.94 97 ALA A N 1
ATOM 669 C CA . ALA A 1 97 ? 20.575 23.828 0.678 1.00 97.94 97 ALA A CA 1
ATOM 670 C C . ALA A 1 97 ? 21.801 24.334 1.457 1.00 97.94 97 ALA A C 1
ATOM 672 O O . ALA A 1 97 ? 21.671 24.699 2.624 1.00 97.94 97 ALA A O 1
ATOM 673 N N . GLY A 1 98 ? 22.990 24.331 0.847 1.00 97.88 98 GLY A N 1
ATOM 674 C CA . GLY A 1 98 ? 24.237 24.675 1.530 1.00 97.88 98 GLY A CA 1
ATOM 675 C C . GLY A 1 98 ? 24.711 23.613 2.530 1.00 97.88 98 GLY A C 1
ATOM 676 O O . GLY A 1 98 ? 25.417 23.951 3.479 1.00 97.88 98 GLY A O 1
ATOM 677 N N . VAL A 1 99 ? 24.340 22.343 2.332 1.00 98.00 99 VAL A N 1
ATOM 678 C CA . VAL A 1 99 ? 24.845 21.194 3.107 1.00 98.00 99 VAL A CA 1
ATOM 679 C C . VAL A 1 99 ? 25.773 20.339 2.241 1.00 98.00 99 VAL A C 1
ATOM 681 O O . VAL A 1 99 ? 25.759 20.430 1.014 1.00 98.00 99 VAL A O 1
ATOM 684 N N . THR A 1 100 ? 26.618 19.514 2.860 1.00 98.06 100 THR A N 1
ATOM 685 C CA . THR A 1 100 ? 27.470 18.585 2.104 1.00 98.06 100 THR A CA 1
ATOM 686 C C . THR A 1 100 ? 26.650 17.405 1.584 1.00 98.06 100 THR A C 1
ATOM 688 O O . THR A 1 100 ? 25.681 16.995 2.222 1.00 98.06 100 THR A O 1
ATOM 691 N N . ASP A 1 101 ? 27.060 16.829 0.450 1.00 95.56 101 ASP A N 1
ATOM 692 C CA . ASP A 1 101 ? 26.447 15.600 -0.082 1.00 95.56 101 ASP A CA 1
ATOM 693 C C . ASP A 1 101 ? 26.517 14.455 0.945 1.00 95.56 101 ASP A C 1
ATOM 695 O O . ASP A 1 101 ? 25.526 13.779 1.196 1.00 95.56 101 ASP A O 1
ATOM 699 N N . GLU A 1 102 ? 27.647 14.323 1.646 1.00 96.19 102 GLU A N 1
ATOM 700 C CA . GLU A 1 102 ? 27.816 13.341 2.724 1.00 96.19 102 GLU A CA 1
ATOM 701 C C . GLU A 1 102 ? 26.787 13.516 3.851 1.00 96.19 102 GLU A C 1
ATOM 703 O O . GLU A 1 102 ? 26.165 12.546 4.283 1.00 96.19 102 GLU A O 1
ATOM 708 N N . ALA A 1 103 ? 26.561 14.752 4.310 1.00 97.31 103 ALA A N 1
ATOM 709 C CA . ALA A 1 103 ? 25.557 15.016 5.337 1.00 97.31 103 ALA A CA 1
ATOM 710 C C . ALA A 1 103 ? 24.151 14.707 4.811 1.00 97.31 103 ALA A C 1
ATOM 712 O O . ALA A 1 103 ? 23.364 14.075 5.504 1.00 97.31 103 ALA A O 1
ATOM 713 N N . ALA A 1 104 ? 23.842 15.077 3.567 1.00 96.81 104 ALA A N 1
ATOM 714 C CA . ALA A 1 104 ? 22.546 14.779 2.964 1.00 96.81 104 ALA A CA 1
ATOM 715 C C . ALA A 1 104 ? 22.274 13.264 2.832 1.00 96.81 104 ALA A C 1
ATOM 717 O O . ALA A 1 104 ? 21.114 12.852 2.866 1.00 96.81 104 ALA A O 1
ATOM 718 N N . ARG A 1 105 ? 23.321 12.433 2.717 1.00 95.50 105 ARG A N 1
ATOM 719 C CA . ARG A 1 105 ? 23.234 10.961 2.645 1.00 95.50 105 ARG A CA 1
ATOM 720 C C . ARG A 1 105 ? 23.143 10.260 3.998 1.00 95.50 105 ARG A C 1
ATOM 722 O O . ARG A 1 105 ? 22.770 9.091 4.030 1.00 95.50 105 ARG A O 1
ATOM 729 N N . THR A 1 106 ? 23.490 10.933 5.092 1.00 95.25 106 THR A N 1
ATOM 730 C CA . THR A 1 106 ? 23.672 10.285 6.406 1.00 95.25 106 THR A CA 1
ATOM 731 C C . THR A 1 106 ? 22.880 10.929 7.541 1.00 95.25 106 THR A C 1
ATOM 733 O O . THR A 1 106 ? 22.642 10.278 8.556 1.00 95.25 106 THR A O 1
ATOM 736 N N . ASP A 1 107 ? 22.435 12.175 7.375 1.00 96.50 107 ASP A N 1
ATOM 737 C CA . ASP A 1 107 ? 21.678 12.930 8.366 1.00 96.50 107 ASP A CA 1
ATOM 738 C C . ASP A 1 107 ? 20.277 13.284 7.850 1.00 96.50 107 ASP A C 1
ATOM 740 O O . ASP A 1 107 ? 20.094 13.833 6.760 1.00 96.50 107 ASP A O 1
ATOM 744 N N . ALA A 1 108 ? 19.270 12.982 8.669 1.00 96.56 108 ALA A N 1
ATOM 745 C CA . ALA A 1 108 ? 17.864 13.176 8.338 1.00 96.56 108 ALA A CA 1
ATOM 746 C C . ALA A 1 108 ? 17.519 14.645 8.050 1.00 96.56 108 ALA A C 1
ATOM 748 O O . ALA A 1 108 ? 16.783 14.930 7.105 1.00 96.56 108 ALA A O 1
ATOM 749 N N . GLU A 1 109 ? 18.068 15.587 8.819 1.00 97.81 109 GLU A N 1
ATOM 750 C CA . GLU A 1 109 ? 17.749 17.004 8.662 1.00 97.81 109 GLU A CA 1
ATOM 751 C C . GLU A 1 109 ? 18.447 17.607 7.439 1.00 97.81 109 GLU A C 1
ATOM 753 O O . GLU A 1 109 ? 17.825 18.354 6.683 1.00 97.81 109 GLU A O 1
ATOM 758 N N . ALA A 1 110 ? 19.712 17.256 7.197 1.00 97.88 110 ALA A N 1
ATOM 759 C CA . ALA A 1 110 ? 20.436 17.648 5.990 1.00 97.88 110 ALA A CA 1
ATOM 760 C C . ALA A 1 110 ? 19.774 17.084 4.723 1.00 97.88 110 ALA A C 1
ATOM 762 O O . ALA A 1 110 ? 19.596 17.813 3.745 1.00 97.88 110 ALA A O 1
ATOM 763 N N . SER A 1 111 ? 19.343 15.820 4.762 1.00 97.88 111 SER A N 1
ATOM 764 C CA . SER A 1 111 ? 18.586 15.186 3.680 1.00 97.88 111 SER A CA 1
ATOM 765 C C . SER A 1 111 ? 17.265 15.910 3.403 1.00 97.88 111 SER A C 1
ATOM 767 O O . SER A 1 111 ? 16.945 16.242 2.258 1.00 97.88 111 SER A O 1
ATOM 769 N N . LEU A 1 112 ? 16.518 16.235 4.463 1.00 98.44 112 LEU A N 1
ATOM 770 C CA . LEU A 1 112 ? 15.259 16.961 4.351 1.00 98.44 112 LEU A CA 1
ATOM 771 C C . LEU A 1 112 ? 15.462 18.373 3.787 1.00 98.44 112 LEU A C 1
ATOM 773 O O . LEU A 1 112 ? 14.691 18.807 2.928 1.00 98.44 112 LEU A O 1
ATOM 777 N N . ARG A 1 113 ? 16.516 19.080 4.222 1.00 98.62 113 ARG A N 1
ATOM 778 C CA . ARG A 1 113 ? 16.897 20.388 3.666 1.00 98.62 113 ARG A CA 1
ATOM 779 C C . ARG A 1 113 ? 17.214 20.295 2.177 1.00 98.62 113 ARG A C 1
ATOM 781 O O . ARG A 1 113 ? 16.734 21.135 1.420 1.00 98.62 113 ARG A O 1
ATOM 788 N N . ALA A 1 114 ? 17.965 19.279 1.749 1.00 98.38 114 ALA A N 1
ATOM 789 C CA . ALA A 1 114 ? 18.291 19.064 0.340 1.00 98.38 114 ALA A CA 1
ATOM 790 C C . ALA A 1 114 ? 17.025 18.913 -0.524 1.00 98.38 114 ALA A C 1
ATOM 792 O O . ALA A 1 114 ? 16.869 19.598 -1.537 1.00 98.38 114 ALA A O 1
ATOM 793 N N . GLY A 1 115 ? 16.078 18.085 -0.081 1.00 97.69 115 GLY A N 1
ATOM 794 C CA . GLY A 1 115 ? 14.809 17.896 -0.783 1.00 97.69 115 GLY A CA 1
ATOM 795 C C . GLY A 1 115 ? 13.911 19.136 -0.783 1.00 97.69 115 GLY A C 1
ATOM 796 O O . GLY A 1 115 ? 13.363 19.518 -1.819 1.00 97.69 115 GLY A O 1
ATOM 797 N N . ALA A 1 116 ? 13.814 19.834 0.352 1.00 98.31 116 ALA A N 1
ATOM 798 C CA . ALA A 1 116 ? 13.081 21.095 0.438 1.00 98.31 116 ALA A CA 1
ATOM 799 C C . ALA A 1 116 ? 13.679 22.172 -0.489 1.00 98.31 116 ALA A C 1
ATOM 801 O O . ALA A 1 116 ? 12.93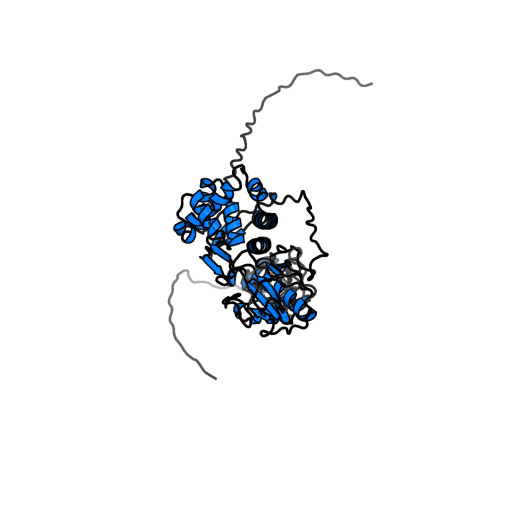4 22.916 -1.132 1.00 98.31 116 ALA A O 1
ATOM 802 N N . ALA A 1 117 ? 15.009 22.224 -0.620 1.00 98.31 117 ALA A N 1
ATOM 803 C CA . ALA A 1 117 ? 15.692 23.128 -1.542 1.00 98.31 117 ALA A CA 1
ATOM 804 C C . ALA A 1 117 ? 15.341 22.841 -3.005 1.00 98.31 117 ALA A C 1
ATOM 806 O O . ALA A 1 117 ? 15.083 23.775 -3.764 1.00 98.31 117 ALA A O 1
ATOM 807 N N . LEU A 1 118 ? 15.281 21.565 -3.401 1.00 96.81 118 LEU A N 1
ATOM 808 C CA . LEU A 1 118 ? 14.856 21.176 -4.748 1.00 96.81 118 LEU A CA 1
ATOM 809 C C . LEU A 1 118 ? 13.416 21.592 -5.036 1.00 96.81 118 LEU A C 1
ATOM 811 O O . LEU A 1 118 ? 13.160 22.207 -6.074 1.00 96.81 118 LEU A O 1
ATOM 815 N N . LEU A 1 119 ? 12.490 21.305 -4.114 1.00 96.38 119 LEU A N 1
ATOM 816 C CA . LEU A 1 119 ? 11.086 21.699 -4.249 1.00 96.38 119 LEU A CA 1
ATOM 817 C C . LEU A 1 119 ? 10.957 23.216 -4.397 1.00 96.38 119 LEU A C 1
ATOM 819 O O . LEU A 1 119 ? 10.307 23.700 -5.323 1.00 96.38 119 LEU A O 1
ATOM 823 N N . ARG A 1 120 ? 11.632 23.983 -3.534 1.00 97.31 120 ARG A N 1
ATOM 824 C CA . ARG A 1 120 ? 11.640 25.447 -3.607 1.00 97.31 120 ARG A CA 1
ATOM 825 C C . ARG A 1 120 ? 12.266 25.952 -4.910 1.00 97.31 120 ARG A C 1
ATOM 827 O O . ARG A 1 120 ? 11.715 26.864 -5.521 1.00 97.31 120 ARG A O 1
ATOM 834 N N . ASN A 1 121 ? 13.362 25.353 -5.370 1.00 96.94 121 ASN A N 1
ATOM 835 C CA . ASN A 1 121 ? 14.003 25.721 -6.632 1.00 96.94 121 ASN A CA 1
ATOM 836 C C . ASN A 1 121 ? 13.104 25.436 -7.850 1.00 96.94 121 ASN A C 1
ATOM 838 O O . ASN A 1 121 ? 13.104 26.213 -8.802 1.00 96.94 121 ASN A O 1
ATOM 842 N N . LYS A 1 122 ? 12.311 24.356 -7.820 1.00 93.94 122 LYS A N 1
ATOM 843 C CA . LYS A 1 122 ? 11.305 24.045 -8.852 1.00 93.94 122 LYS A CA 1
ATOM 844 C C . LYS A 1 122 ? 10.095 24.989 -8.785 1.00 93.94 122 LYS A C 1
ATOM 846 O O . LYS A 1 122 ? 9.473 25.260 -9.808 1.00 93.94 122 LYS A O 1
ATOM 851 N N . ALA A 1 123 ? 9.791 25.517 -7.599 1.00 94.31 123 ALA A N 1
ATOM 852 C CA . ALA A 1 123 ? 8.610 26.326 -7.311 1.00 94.31 123 ALA A CA 1
ATOM 853 C C . ALA A 1 123 ? 8.946 27.694 -6.663 1.00 94.31 123 ALA A C 1
ATOM 855 O O . ALA A 1 123 ? 8.471 28.002 -5.562 1.00 94.31 123 ALA A O 1
ATOM 856 N N . PRO A 1 124 ? 9.737 28.573 -7.312 1.00 95.06 124 PRO A N 1
ATOM 857 C CA . PRO A 1 124 ? 10.175 29.837 -6.703 1.00 95.06 124 PRO A CA 1
ATOM 858 C C . PRO A 1 124 ? 9.010 30.805 -6.437 1.00 95.06 124 PRO A C 1
ATOM 860 O O . PRO A 1 124 ? 9.032 31.591 -5.483 1.00 95.06 124 PRO A O 1
ATOM 863 N N . SER A 1 125 ? 7.960 30.720 -7.256 1.00 95.06 125 SER A N 1
ATOM 864 C CA . SER A 1 125 ? 6.768 31.566 -7.154 1.00 95.06 125 SER A CA 1
ATOM 865 C C . SER A 1 125 ? 5.689 31.003 -6.233 1.00 95.06 125 SER A C 1
ATOM 867 O O . SER A 1 125 ? 4.780 31.749 -5.890 1.00 95.06 125 SER A O 1
ATOM 869 N N . ALA A 1 126 ? 5.787 29.740 -5.803 1.00 95.31 126 ALA A N 1
ATOM 870 C CA . ALA A 1 126 ? 4.775 29.126 -4.948 1.00 95.31 126 ALA A CA 1
ATOM 871 C C . ALA A 1 126 ? 4.715 29.810 -3.576 1.00 95.31 126 ALA A C 1
ATOM 873 O O . ALA A 1 126 ? 5.755 30.103 -2.958 1.00 95.31 126 ALA A O 1
ATOM 874 N N . ARG A 1 127 ? 3.491 30.082 -3.120 1.00 93.25 127 ARG A N 1
ATOM 875 C CA . ARG A 1 127 ? 3.165 30.748 -1.850 1.00 93.25 127 ARG A CA 1
ATOM 876 C C . ARG A 1 127 ? 2.239 29.912 -0.969 1.00 93.25 127 ARG A C 1
ATOM 878 O O . ARG A 1 127 ? 2.202 30.157 0.232 1.00 93.25 127 ARG A O 1
ATOM 885 N N . SER A 1 128 ? 1.543 28.936 -1.540 1.00 92.50 128 SER A N 1
ATOM 886 C CA . SER A 1 128 ? 0.622 28.033 -0.847 1.00 92.50 128 SER A CA 1
ATOM 887 C C . SER A 1 128 ? 0.977 26.560 -1.077 1.00 92.50 128 SER A C 1
ATOM 889 O O . SER A 1 128 ? 1.782 26.234 -1.951 1.00 92.50 128 SER A O 1
ATOM 891 N N . LEU A 1 129 ? 0.372 25.667 -0.291 1.00 93.19 129 LEU A N 1
ATOM 892 C CA . LEU A 1 129 ? 0.471 24.217 -0.484 1.00 93.19 129 LEU A CA 1
ATOM 893 C C . LEU A 1 129 ? -0.057 23.807 -1.861 1.00 93.19 129 LEU A C 1
ATOM 895 O O . LEU A 1 129 ? 0.571 23.016 -2.558 1.00 93.19 129 LEU A O 1
ATOM 899 N N . GLU A 1 130 ? -1.168 24.403 -2.267 1.00 91.94 130 GLU A N 1
ATOM 900 C CA . GLU A 1 130 ? -1.834 24.203 -3.544 1.00 91.94 130 GLU A CA 1
ATOM 901 C C . GLU A 1 130 ? -0.930 24.616 -4.717 1.00 91.94 130 GLU A C 1
ATOM 903 O O . GLU A 1 130 ? -0.844 23.883 -5.702 1.00 91.94 130 GLU A O 1
ATOM 908 N N . ASP A 1 131 ? -0.176 25.716 -4.586 1.00 93.75 131 ASP A N 1
ATOM 909 C CA . ASP A 1 131 ? 0.800 26.137 -5.603 1.00 93.75 131 ASP A CA 1
ATOM 910 C C . ASP A 1 131 ? 1.922 25.107 -5.779 1.00 93.75 131 ASP A C 1
ATOM 912 O O . ASP A 1 131 ? 2.362 24.852 -6.899 1.00 93.75 131 ASP A O 1
ATOM 916 N N . PHE A 1 132 ? 2.411 24.524 -4.678 1.00 94.88 132 PHE A N 1
ATOM 917 C CA . PHE A 1 132 ? 3.424 23.471 -4.745 1.00 94.88 132 PHE A CA 1
ATOM 918 C C . PHE A 1 132 ? 2.858 22.202 -5.379 1.00 94.88 132 PHE A C 1
ATOM 920 O O . PHE A 1 132 ? 3.485 21.649 -6.281 1.00 94.88 132 PHE A O 1
ATOM 927 N N . LEU A 1 133 ? 1.673 21.764 -4.940 1.00 92.38 133 LEU A N 1
ATOM 928 C CA . LEU A 1 133 ? 1.007 20.578 -5.476 1.00 92.38 133 LEU A CA 1
ATOM 929 C C . LEU A 1 133 ? 0.766 20.709 -6.984 1.00 92.38 133 LEU A C 1
ATOM 931 O O . LEU A 1 133 ? 1.014 19.755 -7.711 1.00 92.38 133 LEU A O 1
ATOM 935 N N . ALA A 1 134 ? 0.364 21.886 -7.474 1.00 90.06 134 ALA A N 1
ATOM 936 C CA . ALA A 1 134 ? 0.105 22.142 -8.894 1.00 90.06 134 ALA A CA 1
ATOM 937 C C . ALA A 1 134 ? 1.339 22.010 -9.814 1.00 90.06 134 ALA A C 1
ATOM 939 O O . ALA A 1 134 ? 1.182 21.944 -11.031 1.00 90.06 134 ALA A O 1
ATOM 940 N N . LEU A 1 135 ? 2.555 21.980 -9.256 1.00 88.94 135 LEU A N 1
ATOM 941 C CA . LEU A 1 135 ? 3.818 21.851 -9.998 1.00 88.94 135 LEU A CA 1
ATOM 942 C C . LEU A 1 135 ? 4.390 20.423 -9.991 1.00 88.94 135 LEU A C 1
ATOM 944 O O . LEU A 1 135 ? 5.452 20.169 -10.580 1.00 88.94 135 LEU A O 1
ATOM 948 N N . LEU A 1 136 ? 3.730 19.503 -9.288 1.00 87.50 136 LEU A N 1
ATOM 949 C CA . LEU A 1 136 ? 4.078 18.086 -9.269 1.00 87.50 136 LEU A CA 1
ATOM 950 C C . LEU A 1 136 ? 3.454 17.369 -10.469 1.00 87.50 136 LEU A C 1
ATOM 952 O O . LEU A 1 136 ? 2.485 17.848 -11.058 1.00 87.50 136 LEU A O 1
ATOM 956 N N . ASP A 1 137 ? 4.023 16.224 -10.839 1.00 84.94 137 ASP A N 1
ATOM 957 C CA . ASP A 1 137 ? 3.391 15.340 -11.814 1.00 84.94 137 ASP A CA 1
ATOM 958 C C . ASP A 1 137 ? 2.029 14.849 -11.297 1.00 84.94 137 ASP A C 1
ATOM 960 O O . ASP A 1 137 ? 1.785 14.773 -10.091 1.00 84.94 137 ASP A O 1
ATOM 964 N N . ASP A 1 138 ? 1.124 14.520 -12.218 1.00 80.44 138 ASP A N 1
ATOM 965 C CA . ASP A 1 138 ? -0.263 14.179 -11.889 1.00 80.44 138 ASP A CA 1
ATOM 966 C C . ASP A 1 138 ? -0.385 12.999 -10.917 1.00 80.44 138 ASP A C 1
ATOM 968 O O . ASP A 1 138 ? -1.272 13.007 -10.059 1.00 80.44 138 ASP A O 1
ATOM 972 N N . GLY A 1 139 ? 0.510 12.011 -11.023 1.00 81.69 139 GLY A N 1
ATOM 973 C CA . GLY A 1 139 ? 0.527 10.831 -10.162 1.00 81.69 139 GLY A CA 1
ATOM 974 C C . GLY A 1 139 ? 0.860 11.202 -8.722 1.00 81.69 139 GLY A C 1
ATOM 975 O O . GLY A 1 139 ? 0.029 11.012 -7.826 1.00 81.69 139 GLY A O 1
ATOM 976 N N . LEU A 1 140 ? 2.038 11.795 -8.511 1.00 86.31 140 LEU A N 1
ATOM 977 C CA . LEU A 1 140 ? 2.501 12.212 -7.190 1.00 86.31 140 LEU A CA 1
ATOM 978 C C . LEU A 1 140 ? 1.567 13.259 -6.566 1.00 86.31 140 LEU A C 1
ATOM 980 O O . LEU A 1 140 ? 1.236 13.175 -5.384 1.00 86.31 140 LEU A O 1
ATOM 984 N N . ARG A 1 141 ? 1.065 14.210 -7.365 1.00 90.12 141 ARG A N 1
ATOM 985 C CA . ARG A 1 141 ? 0.067 15.204 -6.941 1.00 90.12 141 ARG A CA 1
ATOM 986 C C . ARG A 1 141 ? -1.200 14.547 -6.406 1.00 90.12 141 ARG A C 1
ATOM 988 O O . ARG A 1 141 ? -1.665 14.921 -5.330 1.00 90.12 141 ARG A O 1
ATOM 995 N N . THR A 1 142 ? -1.759 13.582 -7.13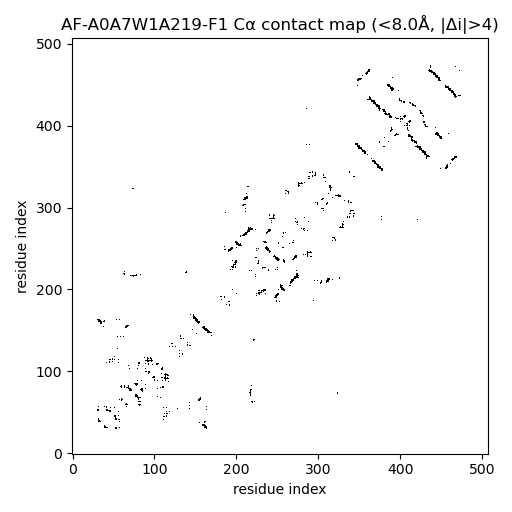4 1.00 85.81 142 THR A N 1
ATOM 996 C CA . THR A 1 142 ? -2.970 12.854 -6.723 1.00 85.81 142 THR A CA 1
ATOM 997 C C . THR A 1 142 ? -2.742 12.108 -5.411 1.00 85.81 142 THR A C 1
ATOM 999 O O . THR A 1 142 ? -3.569 12.174 -4.501 1.00 85.81 142 THR A O 1
ATOM 1002 N N . GLU A 1 143 ? -1.600 11.437 -5.279 1.00 85.94 143 GLU A N 1
ATOM 1003 C CA . GLU A 1 143 ? -1.261 10.679 -4.078 1.00 85.94 143 GLU A CA 1
ATOM 1004 C C . GLU A 1 143 ? -1.065 11.571 -2.849 1.00 85.94 143 GLU A C 1
ATOM 1006 O O . GLU A 1 143 ? -1.690 11.332 -1.813 1.00 85.94 143 GLU A O 1
ATOM 1011 N N . LEU A 1 144 ? -0.270 12.634 -2.968 1.00 92.00 144 LEU A N 1
ATOM 1012 C CA . LEU A 1 144 ? -0.064 13.582 -1.874 1.00 92.00 144 LEU A CA 1
ATOM 1013 C C . LEU A 1 144 ? -1.363 14.286 -1.491 1.00 92.00 144 LEU A C 1
ATOM 1015 O O . LEU A 1 144 ? -1.629 14.465 -0.306 1.00 92.00 144 LEU A O 1
ATOM 1019 N N . THR A 1 145 ? -2.202 14.633 -2.469 1.00 90.81 145 THR A N 1
ATOM 1020 C CA . THR A 1 145 ? -3.516 15.234 -2.203 1.00 90.81 145 THR A CA 1
ATOM 1021 C C . THR A 1 145 ? -4.398 14.267 -1.417 1.00 90.81 145 THR A C 1
ATOM 1023 O O . THR A 1 145 ? -4.968 14.663 -0.408 1.00 90.81 145 THR A O 1
ATOM 1026 N N . SER A 1 146 ? -4.453 12.985 -1.799 1.00 85.44 146 SER A N 1
ATOM 1027 C CA . SER A 1 146 ? -5.199 11.955 -1.057 1.00 85.44 146 SER A CA 1
ATOM 1028 C C . SER A 1 146 ? -4.713 11.809 0.390 1.00 85.44 146 SER A C 1
ATOM 1030 O O . SER A 1 146 ? -5.527 11.764 1.314 1.00 85.44 146 SER A O 1
ATOM 1032 N N . VAL A 1 147 ? -3.393 11.790 0.604 1.00 85.88 147 VAL A N 1
ATOM 1033 C CA . VAL A 1 147 ? -2.772 11.736 1.937 1.00 85.88 147 VAL A CA 1
ATOM 1034 C C . VAL A 1 147 ? -3.108 12.978 2.766 1.00 85.88 147 VAL A C 1
ATOM 1036 O O . VAL A 1 147 ? -3.493 12.858 3.927 1.00 85.88 147 VAL A O 1
ATOM 1039 N N . LEU A 1 148 ? -3.011 14.171 2.180 1.00 92.12 148 LEU A N 1
ATOM 1040 C CA . LEU A 1 148 ? -3.289 15.431 2.867 1.00 92.12 148 LEU A CA 1
ATOM 1041 C C . LEU A 1 148 ? -4.780 15.603 3.177 1.00 92.12 148 LEU A C 1
ATOM 1043 O O . LEU A 1 148 ? -5.114 16.075 4.259 1.00 92.12 148 LEU A O 1
ATOM 1047 N N . VAL A 1 149 ? -5.678 15.187 2.278 1.00 86.50 149 VAL A N 1
ATOM 1048 C CA . VAL A 1 149 ? -7.136 15.226 2.488 1.00 86.50 149 VAL A CA 1
ATOM 1049 C C . VAL A 1 149 ? -7.531 14.392 3.701 1.00 86.50 149 VAL A C 1
ATOM 1051 O O . VAL A 1 149 ? -8.248 14.887 4.571 1.00 86.50 149 VAL A O 1
ATOM 1054 N N . ARG A 1 150 ? -7.032 13.154 3.789 1.00 83.19 150 ARG A N 1
ATOM 1055 C CA . ARG A 1 150 ? -7.390 12.216 4.865 1.00 83.19 150 ARG A CA 1
ATOM 1056 C C . ARG A 1 150 ? -6.581 12.414 6.156 1.00 83.19 150 ARG A C 1
ATOM 1058 O O . ARG A 1 150 ? -7.025 11.991 7.219 1.00 83.19 150 ARG A O 1
ATOM 1065 N N . GLY A 1 151 ? -5.418 13.061 6.074 1.00 84.50 151 GLY A N 1
ATOM 1066 C CA . GLY A 1 151 ? -4.449 13.138 7.167 1.00 84.50 151 GLY A CA 1
ATOM 1067 C C . GLY A 1 151 ? -3.708 11.817 7.396 1.00 84.50 151 GLY A C 1
ATOM 1068 O O . GLY A 1 151 ? -3.996 10.787 6.791 1.00 84.50 151 GLY A O 1
ATOM 1069 N N . VAL A 1 152 ? -2.715 11.831 8.279 1.00 86.00 152 VAL A N 1
ATOM 1070 C CA . VAL A 1 152 ? -1.907 10.644 8.594 1.00 86.00 152 VAL A CA 1
ATOM 1071 C C . VAL A 1 152 ? -1.735 10.537 10.098 1.00 86.00 152 VAL A C 1
ATOM 1073 O O . VAL A 1 152 ? -1.329 11.508 10.725 1.00 86.00 152 VAL A O 1
ATOM 1076 N N . ASP A 1 153 ? -1.979 9.355 10.660 1.00 84.06 153 ASP A N 1
ATOM 1077 C CA . ASP A 1 153 ? -1.398 8.931 11.937 1.00 84.06 153 ASP A CA 1
ATOM 1078 C C . ASP A 1 153 ? -0.344 7.856 11.641 1.00 84.06 153 ASP A C 1
ATOM 1080 O O . ASP A 1 153 ? -0.657 6.684 11.442 1.00 84.06 153 ASP A O 1
ATOM 1084 N N . GLY A 1 154 ? 0.906 8.289 11.492 1.00 84.19 154 GLY A N 1
ATOM 1085 C CA . GLY A 1 154 ? 2.028 7.479 11.030 1.00 84.19 154 GLY A CA 1
ATOM 1086 C C . GLY A 1 154 ? 3.022 7.177 12.145 1.00 84.19 154 GLY A C 1
ATOM 1087 O O . GLY A 1 154 ? 2.940 7.710 13.257 1.00 84.19 154 GLY A O 1
ATOM 1088 N N . ARG A 1 155 ? 3.985 6.306 11.849 1.00 87.62 155 ARG A N 1
ATOM 1089 C CA . ARG A 1 155 ? 5.105 5.980 12.737 1.00 87.62 155 ARG A CA 1
ATOM 1090 C C . ARG A 1 155 ? 6.408 6.142 11.963 1.00 87.62 155 ARG A C 1
ATOM 1092 O O . ARG A 1 155 ? 6.450 5.779 10.793 1.00 87.62 155 ARG A O 1
ATOM 1099 N N . ASP A 1 156 ? 7.432 6.699 12.600 1.00 92.94 156 ASP A N 1
ATOM 1100 C CA . ASP A 1 156 ? 8.785 6.703 12.040 1.00 92.94 156 ASP A CA 1
ATOM 1101 C C . ASP A 1 156 ? 9.469 5.332 12.209 1.00 92.94 156 ASP A C 1
ATOM 1103 O O . ASP A 1 156 ? 8.910 4.400 12.796 1.00 92.94 156 ASP A O 1
ATOM 1107 N N . ALA A 1 157 ? 10.709 5.210 11.727 1.00 89.62 157 ALA A N 1
ATOM 1108 C CA . ALA A 1 157 ? 11.493 3.976 11.836 1.00 89.62 157 ALA A CA 1
ATOM 1109 C C . ALA A 1 157 ? 11.745 3.513 13.290 1.00 89.62 157 ALA A C 1
ATOM 1111 O O . ALA A 1 157 ? 12.027 2.338 13.521 1.00 89.62 157 ALA A O 1
ATOM 1112 N N . ALA A 1 158 ? 11.631 4.410 14.277 1.00 91.25 158 ALA A N 1
ATOM 1113 C CA . ALA A 1 158 ? 11.745 4.101 15.703 1.00 91.25 158 ALA A CA 1
ATOM 1114 C C . ALA A 1 158 ? 10.378 3.829 16.366 1.00 91.25 158 ALA A C 1
ATOM 1116 O O . ALA A 1 158 ? 10.292 3.691 17.591 1.00 91.25 158 ALA A O 1
ATOM 1117 N N . GLY A 1 159 ? 9.299 3.768 15.581 1.00 88.31 159 GLY A N 1
ATOM 1118 C CA . GLY A 1 159 ? 7.938 3.556 16.062 1.00 88.31 159 GLY A CA 1
ATOM 1119 C C . GLY A 1 159 ? 7.326 4.771 16.765 1.00 88.31 159 GLY A C 1
ATOM 1120 O O . GLY A 1 159 ? 6.285 4.627 17.406 1.00 88.31 159 GLY A O 1
ATOM 1121 N N . GLN A 1 160 ? 7.940 5.957 16.687 1.00 93.69 160 GLN A N 1
ATOM 1122 C CA . GLN A 1 160 ? 7.397 7.176 17.291 1.00 93.69 160 GLN A CA 1
ATOM 1123 C C . GLN A 1 160 ? 6.321 7.789 16.395 1.00 93.69 160 GLN A C 1
ATOM 1125 O O . GLN A 1 160 ? 6.414 7.737 15.170 1.00 93.69 160 GLN A O 1
ATOM 1130 N N . SER A 1 161 ? 5.288 8.382 16.997 1.00 91.25 161 SER A N 1
ATOM 1131 C CA . SER A 1 161 ? 4.167 8.945 16.242 1.00 91.25 161 SER A CA 1
ATOM 1132 C C . SER A 1 161 ? 4.560 10.191 15.448 1.00 91.25 161 SER A C 1
ATOM 1134 O O . SER A 1 161 ? 5.235 11.086 15.960 1.00 91.25 161 SER A O 1
ATOM 1136 N N . VAL A 1 162 ? 4.075 10.262 14.209 1.00 94.69 162 VAL A N 1
ATOM 1137 C CA . VAL A 1 162 ? 4.075 11.454 13.356 1.00 94.69 162 VAL A CA 1
ATOM 1138 C C . VAL A 1 162 ? 2.656 11.628 12.837 1.00 94.69 162 VAL A C 1
ATOM 1140 O O . VAL A 1 162 ? 2.120 10.736 12.183 1.00 94.69 162 VAL A O 1
ATOM 1143 N N . THR A 1 163 ? 2.046 12.772 13.112 1.00 93.06 163 THR A N 1
ATOM 1144 C CA . THR A 1 163 ? 0.683 13.075 12.675 1.00 93.06 163 THR A CA 1
ATOM 1145 C C . THR A 1 163 ? 0.715 14.177 11.629 1.00 93.06 163 THR A C 1
ATOM 1147 O O . THR A 1 163 ? 1.337 15.210 11.857 1.00 93.06 163 THR A O 1
ATOM 1150 N N . ILE A 1 164 ? 0.022 13.988 10.509 1.00 95.50 164 ILE A N 1
ATOM 1151 C CA . ILE A 1 164 ? -0.233 15.029 9.508 1.00 95.50 164 ILE A CA 1
ATOM 1152 C C . ILE A 1 164 ? -1.712 15.381 9.600 1.00 95.50 164 ILE A C 1
ATOM 1154 O O . ILE A 1 164 ? -2.571 14.511 9.439 1.00 95.50 164 ILE A O 1
ATOM 1158 N N . ALA A 1 165 ? -2.015 16.645 9.882 1.00 91.62 165 ALA A N 1
ATOM 1159 C CA . ALA A 1 165 ? -3.392 17.093 10.025 1.00 91.62 165 ALA A CA 1
ATOM 1160 C C . ALA A 1 165 ? -4.152 16.961 8.695 1.00 91.62 165 ALA A C 1
ATOM 1162 O O . ALA A 1 165 ? -3.673 17.407 7.651 1.00 91.62 165 ALA A O 1
ATOM 1163 N N . ALA A 1 166 ? -5.354 16.386 8.753 1.00 84.94 166 ALA A N 1
ATOM 1164 C CA . ALA A 1 166 ? -6.238 16.269 7.600 1.00 84.94 166 ALA A CA 1
ATOM 1165 C C . ALA A 1 166 ? -6.647 17.649 7.060 1.00 84.94 166 ALA A C 1
ATOM 1167 O O . ALA A 1 166 ? -6.924 18.582 7.823 1.00 84.94 166 ALA A O 1
ATOM 1168 N N . ARG A 1 167 ? -6.747 17.755 5.734 1.00 89.25 167 ARG A N 1
ATOM 1169 C CA . ARG A 1 167 ? -7.211 18.937 4.999 1.00 89.25 167 ARG A CA 1
ATOM 1170 C C . ARG A 1 167 ? -8.338 18.574 4.035 1.00 89.25 167 ARG A C 1
ATOM 1172 O O . ARG A 1 167 ? -8.126 18.586 2.822 1.00 89.25 167 ARG A O 1
ATOM 1179 N N . PRO A 1 168 ? -9.552 18.298 4.539 1.00 82.38 168 PRO A N 1
ATOM 1180 C CA . PRO A 1 168 ? -10.660 17.856 3.694 1.00 82.38 168 PRO A CA 1
ATOM 1181 C C . PRO A 1 168 ? -11.013 18.839 2.572 1.00 82.38 168 PRO A C 1
ATOM 1183 O O . PRO A 1 168 ? -11.466 18.427 1.519 1.00 82.38 168 PRO A O 1
ATOM 1186 N N . TRP A 1 169 ? -10.760 20.138 2.758 1.00 82.19 169 TRP A N 1
ATOM 1187 C CA . TRP A 1 169 ? -11.027 21.174 1.751 1.00 82.19 169 TRP A CA 1
ATOM 1188 C C . TRP A 1 169 ? -10.070 21.157 0.549 1.00 82.19 169 TRP A C 1
ATOM 1190 O O . TRP A 1 169 ? -10.325 21.862 -0.423 1.00 82.19 169 TRP A O 1
ATOM 1200 N N . LEU A 1 170 ? -8.971 20.391 0.595 1.00 83.75 170 LEU A N 1
ATOM 1201 C CA . LEU A 1 170 ? -8.153 20.141 -0.597 1.00 83.75 170 LEU A CA 1
ATOM 1202 C C . LEU A 1 170 ? -8.886 19.257 -1.611 1.00 83.75 170 LEU A C 1
ATOM 1204 O O . LEU A 1 170 ? -8.508 19.262 -2.785 1.00 83.75 170 LEU A O 1
ATOM 1208 N N . ASP A 1 171 ? -9.933 18.549 -1.178 1.00 74.56 171 ASP A N 1
ATOM 1209 C CA . ASP A 1 171 ? -10.846 17.823 -2.050 1.00 74.56 171 ASP A CA 1
ATOM 1210 C C . ASP A 1 171 ? -11.670 18.813 -2.887 1.00 74.56 171 ASP A C 1
ATOM 1212 O O . ASP A 1 171 ? -12.789 19.210 -2.556 1.00 74.56 171 ASP A O 1
ATOM 1216 N N . HIS A 1 172 ? -11.077 19.264 -3.988 1.00 59.66 172 HIS A N 1
ATOM 1217 C CA . HIS A 1 172 ? -11.775 20.017 -5.013 1.00 59.66 172 HIS A CA 1
ATOM 1218 C C . HIS A 1 172 ? -12.502 19.024 -5.919 1.00 59.66 172 HIS A C 1
ATOM 1220 O O . HIS A 1 172 ? -12.124 18.836 -7.072 1.00 59.66 172 HIS A O 1
ATOM 1226 N N . SER A 1 173 ? -13.611 18.446 -5.456 1.00 51.84 173 SER A N 1
ATOM 1227 C CA . SER A 1 173 ? -14.542 17.733 -6.345 1.00 51.84 173 SER A CA 1
ATOM 1228 C C . SER A 1 173 ? -15.181 18.654 -7.422 1.00 51.84 173 SER A C 1
ATOM 1230 O O . SER A 1 173 ? -15.996 18.219 -8.237 1.00 51.84 173 SER A O 1
ATOM 1232 N N . ALA A 1 174 ? -14.747 19.922 -7.521 1.00 36.19 174 ALA A N 1
ATOM 1233 C CA . ALA A 1 174 ? -14.905 20.820 -8.667 1.00 36.19 174 ALA A CA 1
ATOM 1234 C C . ALA A 1 174 ? -13.954 20.442 -9.816 1.00 36.19 174 ALA A C 1
ATOM 1236 O O . ALA A 1 174 ? -12.976 21.121 -10.129 1.00 36.19 174 ALA A O 1
ATOM 1237 N N . GLY A 1 175 ? -14.292 19.330 -10.451 1.00 35.03 175 GLY A N 1
ATOM 1238 C CA . GLY A 1 175 ? -13.563 18.767 -11.565 1.00 35.03 175 GLY A CA 1
ATOM 1239 C C . GLY A 1 175 ? -13.557 17.268 -11.406 1.00 35.03 175 GLY A C 1
ATOM 1240 O O . GLY A 1 175 ? -12.535 16.687 -11.061 1.00 35.03 175 GLY A O 1
ATOM 1241 N N . LEU A 1 176 ? -14.679 16.629 -11.739 1.00 40.31 176 LEU A N 1
ATOM 1242 C CA . LEU A 1 176 ? -14.612 15.327 -12.387 1.00 40.31 176 LEU A CA 1
ATOM 1243 C C . LEU A 1 176 ? -13.797 15.512 -13.680 1.00 40.31 176 LEU A C 1
ATOM 1245 O O . LEU A 1 176 ? -14.325 15.483 -14.786 1.00 40.31 176 LEU A O 1
ATOM 1249 N N . GLY A 1 177 ? -12.483 15.687 -13.545 1.00 33.00 177 GLY A N 1
ATOM 1250 C CA . GLY A 1 177 ? -11.575 14.946 -14.372 1.00 33.00 177 GLY A CA 1
ATOM 1251 C C . GLY A 1 177 ? -11.889 13.506 -14.031 1.00 33.00 177 GLY A C 1
ATOM 1252 O O . GLY A 1 177 ? -11.270 12.902 -13.163 1.00 33.00 177 GLY A O 1
ATOM 1253 N N . THR A 1 178 ? -12.870 12.950 -14.736 1.00 37.28 178 THR A N 1
ATOM 1254 C CA . THR A 1 178 ? -12.633 11.651 -15.318 1.00 37.28 178 THR A CA 1
ATOM 1255 C C . THR A 1 178 ? -11.255 11.796 -15.953 1.00 37.28 178 THR A C 1
ATOM 1257 O O . THR A 1 178 ? -11.122 12.290 -17.073 1.00 37.28 178 THR A O 1
ATOM 1260 N N . THR A 1 179 ? -10.193 11.421 -15.231 1.00 36.50 179 THR A N 1
ATOM 1261 C CA . THR A 1 179 ? -9.156 10.700 -15.936 1.00 36.50 179 THR A CA 1
ATOM 1262 C C . THR A 1 179 ? -9.974 9.693 -16.714 1.00 36.50 179 THR A C 1
ATOM 1264 O O . THR A 1 179 ? -10.759 8.930 -16.142 1.00 36.50 179 THR A O 1
ATOM 1267 N N . GLU A 1 180 ? -9.942 9.814 -18.035 1.00 38.84 180 GLU A N 1
ATOM 1268 C CA . GLU A 1 180 ? -10.129 8.649 -18.862 1.00 38.84 180 GLU A CA 1
ATOM 1269 C C . GLU A 1 180 ? -9.111 7.649 -18.304 1.00 38.84 180 GLU A C 1
ATOM 1271 O O . GLU A 1 180 ? -7.973 7.556 -18.754 1.00 38.84 180 GLU A O 1
ATOM 1276 N N . GLN A 1 181 ? -9.490 6.936 -17.235 1.00 40.84 181 GLN A N 1
ATOM 1277 C CA . GLN A 1 181 ? -9.068 5.581 -17.039 1.00 40.84 181 GLN A CA 1
ATOM 1278 C C . GLN A 1 181 ? -9.384 5.003 -18.394 1.00 40.84 181 GLN A C 1
ATOM 1280 O O . GLN A 1 181 ? -10.550 4.922 -18.792 1.00 40.84 181 GLN A O 1
ATOM 1285 N N . ALA A 1 182 ? -8.333 4.749 -19.159 1.00 40.66 182 ALA A N 1
ATOM 1286 C CA . ALA A 1 182 ? -8.428 3.995 -20.375 1.00 40.66 182 ALA A CA 1
ATOM 1287 C C . ALA A 1 182 ? -8.879 2.588 -19.960 1.00 40.66 182 ALA A C 1
ATOM 1289 O O . ALA A 1 182 ? -8.095 1.643 -19.985 1.00 40.66 182 ALA A O 1
ATOM 1290 N N . LEU A 1 183 ? -10.157 2.449 -19.591 1.00 42.88 183 LEU A N 1
ATOM 1291 C CA . LEU A 1 183 ? -10.886 1.225 -19.266 1.00 42.88 183 LEU A CA 1
ATOM 1292 C C . LEU A 1 183 ? -10.993 0.307 -20.499 1.00 42.88 183 LEU A C 1
ATOM 1294 O O . LEU A 1 183 ? -11.801 -0.610 -20.530 1.00 42.88 183 LEU A O 1
ATOM 1298 N N . GLY A 1 184 ? -10.174 0.539 -21.528 1.00 48.69 184 GLY A N 1
ATOM 1299 C CA . GLY A 1 184 ? -10.083 -0.267 -22.735 1.00 48.69 184 GLY A CA 1
ATOM 1300 C C . GLY A 1 184 ? -8.661 -0.649 -23.150 1.00 48.69 184 GLY A C 1
ATOM 1301 O O . GLY A 1 184 ? -8.529 -1.336 -24.156 1.00 48.69 184 GLY A O 1
ATOM 1302 N N . ASN A 1 185 ? -7.605 -0.241 -22.424 1.00 77.75 185 ASN A N 1
ATOM 1303 C CA . ASN A 1 185 ? -6.219 -0.473 -22.864 1.00 77.75 185 ASN A CA 1
ATOM 1304 C C . ASN A 1 185 ? -5.353 -1.327 -21.932 1.00 77.75 185 ASN A C 1
ATOM 1306 O O . ASN A 1 185 ? -4.255 -1.679 -22.348 1.00 77.75 185 ASN A O 1
ATOM 1310 N N . ALA A 1 186 ? -5.778 -1.700 -20.728 1.00 91.38 186 ALA A N 1
ATOM 1311 C CA . ALA A 1 186 ? -5.044 -2.704 -19.952 1.00 91.38 186 ALA A CA 1
ATOM 1312 C C . ALA A 1 186 ? -5.430 -4.125 -20.410 1.00 91.38 186 ALA A C 1
ATOM 1314 O O . ALA A 1 186 ? -6.574 -4.377 -20.778 1.00 91.38 186 ALA A O 1
ATOM 1315 N N . ASP A 1 187 ? -4.476 -5.053 -20.405 1.00 95.38 187 ASP A N 1
ATOM 1316 C CA . ASP A 1 187 ? -4.703 -6.480 -20.661 1.00 95.38 187 ASP A CA 1
ATOM 1317 C C . ASP A 1 187 ? -5.325 -7.186 -19.442 1.00 95.38 187 ASP A C 1
ATOM 1319 O O . ASP A 1 187 ? -6.038 -8.179 -19.597 1.00 95.38 187 ASP A O 1
ATOM 1323 N N . TYR A 1 188 ? -5.091 -6.654 -18.237 1.00 94.81 188 TYR A N 1
ATOM 1324 C CA . TYR A 1 188 ? -5.769 -7.049 -17.004 1.00 94.81 188 TYR A CA 1
ATOM 1325 C C . TYR A 1 188 ? -6.764 -5.956 -16.609 1.00 94.81 188 TYR A C 1
ATOM 1327 O O . TYR A 1 188 ? -6.360 -4.851 -16.260 1.00 94.81 188 TYR A O 1
ATOM 1335 N N . GLY A 1 189 ? -8.065 -6.258 -16.674 1.00 91.06 189 GLY A N 1
ATOM 1336 C CA . GLY A 1 189 ? -9.142 -5.267 -16.528 1.00 91.06 189 GLY A CA 1
ATOM 1337 C C . GLY A 1 189 ? -9.067 -4.379 -15.273 1.00 91.06 189 GLY A C 1
ATOM 1338 O O . GLY A 1 189 ? -9.289 -3.179 -15.398 1.00 91.06 189 GLY A O 1
ATOM 1339 N N . PRO A 1 190 ? -8.730 -4.914 -14.082 1.00 90.56 190 PRO A N 1
ATOM 1340 C CA . PRO A 1 190 ? -8.561 -4.101 -12.875 1.00 90.56 190 PRO A CA 1
ATOM 1341 C C . PRO A 1 190 ? -7.345 -3.158 -12.868 1.00 90.56 190 PRO A C 1
ATOM 1343 O O . PRO A 1 190 ? -7.244 -2.328 -11.967 1.00 90.56 190 PRO A O 1
ATOM 1346 N N . ALA A 1 191 ? -6.404 -3.284 -13.811 1.00 93.81 191 ALA A N 1
ATOM 1347 C CA . ALA A 1 191 ? -5.232 -2.416 -13.874 1.00 93.81 191 ALA A CA 1
ATOM 1348 C C . ALA A 1 191 ? -5.526 -1.096 -14.602 1.00 93.81 191 ALA A C 1
ATOM 1350 O O . ALA A 1 191 ? -6.231 -1.049 -15.609 1.00 93.81 191 ALA A O 1
ATOM 1351 N N . THR A 1 192 ? -4.893 -0.019 -14.143 1.00 93.19 192 THR A N 1
ATOM 1352 C CA . THR A 1 192 ? -4.837 1.247 -14.882 1.00 93.19 192 THR A CA 1
ATOM 1353 C C . THR A 1 192 ? -3.744 1.167 -15.943 1.00 93.19 192 THR A C 1
ATOM 1355 O O . THR A 1 192 ? -2.600 0.858 -15.628 1.00 93.19 192 THR A O 1
ATOM 1358 N N . TRP A 1 193 ? -4.056 1.462 -17.205 1.00 94.31 193 TRP A N 1
ATOM 1359 C CA . TRP A 1 193 ? -3.030 1.546 -18.248 1.00 94.31 193 TRP A CA 1
ATOM 1360 C C . TRP A 1 193 ? -2.259 2.869 -18.166 1.00 94.31 193 TRP A C 1
ATOM 1362 O O . TRP A 1 193 ? -2.855 3.944 -18.205 1.00 94.31 193 TRP A O 1
ATOM 1372 N N . SER A 1 194 ? -0.930 2.796 -18.121 1.00 93.06 194 SER A N 1
ATOM 1373 C CA . SER A 1 194 ? -0.036 3.952 -18.199 1.00 93.06 194 SER A CA 1
ATOM 1374 C C . SER A 1 194 ? 1.274 3.517 -18.847 1.00 93.06 194 SER A C 1
ATOM 1376 O O . SER A 1 194 ? 2.167 3.045 -18.162 1.00 93.06 194 SER A O 1
ATOM 1378 N N . ALA A 1 195 ? 1.399 3.679 -20.162 1.00 94.56 195 ALA A N 1
ATOM 1379 C CA . ALA A 1 195 ? 2.539 3.156 -20.916 1.00 94.56 195 ALA A CA 1
ATOM 1380 C C . ALA A 1 195 ? 3.908 3.613 -20.370 1.00 94.56 195 ALA A C 1
ATOM 1382 O O . ALA A 1 195 ? 4.102 4.795 -20.062 1.00 94.56 195 ALA A O 1
ATOM 1383 N N . ALA A 1 196 ? 4.860 2.677 -20.314 1.00 95.88 196 ALA A N 1
ATOM 1384 C CA . ALA A 1 196 ? 6.283 2.974 -20.186 1.00 95.88 196 ALA A CA 1
ATOM 1385 C C . ALA A 1 196 ? 6.783 3.720 -21.433 1.00 95.88 196 ALA A C 1
ATOM 1387 O O . ALA A 1 196 ? 6.136 3.710 -22.488 1.00 95.88 196 ALA A O 1
ATOM 1388 N N . TYR A 1 197 ? 7.951 4.354 -21.334 1.00 96.00 197 TYR A N 1
ATOM 1389 C CA . TYR A 1 197 ? 8.590 4.944 -22.505 1.00 96.00 197 TYR A CA 1
ATOM 1390 C C . TYR A 1 197 ? 8.839 3.861 -23.561 1.00 96.00 197 TYR A C 1
ATOM 1392 O O . TYR A 1 197 ? 9.348 2.786 -23.255 1.00 96.00 197 TYR A O 1
ATOM 1400 N N . SER A 1 198 ? 8.500 4.135 -24.823 1.00 94.38 198 SER A N 1
ATOM 1401 C CA . SER A 1 198 ? 8.560 3.136 -25.902 1.00 94.38 198 SER A CA 1
ATOM 1402 C C . SER A 1 198 ? 9.968 2.620 -26.207 1.00 94.38 198 SER A C 1
ATOM 1404 O O . SER A 1 198 ? 10.105 1.638 -26.927 1.00 94.38 198 SER A O 1
ATOM 1406 N N . GLY A 1 199 ? 11.007 3.298 -25.710 1.00 95.25 199 GLY A N 1
ATOM 1407 C CA . GLY A 1 199 ? 12.395 2.849 -25.796 1.00 95.25 199 GLY A CA 1
ATOM 1408 C C . GLY A 1 199 ? 12.866 1.997 -24.616 1.00 95.25 199 GLY A C 1
ATOM 1409 O O . GLY A 1 199 ? 14.005 1.562 -24.664 1.00 95.25 199 GLY A O 1
ATOM 1410 N N . ASN A 1 200 ? 12.028 1.755 -23.600 1.00 97.00 200 ASN A N 1
ATOM 1411 C CA . ASN A 1 200 ? 12.368 0.975 -22.400 1.00 97.00 200 ASN A CA 1
ATOM 1412 C C . ASN A 1 200 ? 11.819 -0.462 -22.429 1.00 97.00 200 ASN A C 1
ATOM 1414 O O . ASN A 1 200 ? 11.803 -1.149 -21.409 1.00 97.00 200 ASN A O 1
ATOM 1418 N N . PHE A 1 201 ? 11.303 -0.910 -23.571 1.00 97.69 201 PHE A N 1
ATOM 1419 C CA . PHE A 1 201 ? 10.813 -2.268 -23.788 1.00 97.69 201 PHE A CA 1
ATOM 1420 C C . PHE A 1 201 ? 10.887 -2.607 -25.279 1.00 97.69 201 PHE A C 1
ATOM 1422 O O . PHE A 1 201 ? 11.025 -1.727 -26.131 1.00 97.69 201 PHE A O 1
ATOM 1429 N N . GLN A 1 202 ? 10.759 -3.887 -25.622 1.00 97.31 202 GLN A N 1
ATOM 1430 C CA . GLN A 1 202 ? 10.709 -4.327 -27.014 1.00 97.31 202 GLN A CA 1
ATOM 1431 C C . GLN A 1 202 ? 9.278 -4.698 -27.415 1.00 97.31 202 GLN A C 1
ATOM 1433 O O . GLN A 1 202 ? 8.682 -5.626 -26.865 1.00 97.31 202 GLN A O 1
ATOM 1438 N N . VAL A 1 203 ? 8.748 -4.017 -28.437 1.00 96.94 203 VAL A N 1
ATOM 1439 C CA . VAL A 1 203 ? 7.488 -4.416 -29.081 1.00 96.94 203 VAL A CA 1
ATOM 1440 C C . VAL A 1 203 ? 7.645 -5.812 -29.685 1.00 96.94 203 VAL A C 1
ATOM 1442 O O . VAL A 1 203 ? 8.561 -6.072 -30.468 1.00 96.94 203 VAL A O 1
ATOM 1445 N N . ALA A 1 204 ? 6.736 -6.710 -29.326 1.00 95.31 204 ALA A N 1
ATOM 1446 C CA . ALA A 1 204 ? 6.740 -8.107 -29.711 1.00 95.31 204 ALA A CA 1
ATOM 1447 C C . ALA A 1 204 ? 5.303 -8.652 -29.842 1.00 95.31 204 ALA A C 1
ATOM 1449 O O . ALA A 1 204 ? 4.300 -7.925 -29.837 1.00 95.31 204 ALA A O 1
ATOM 1450 N N . ASN A 1 205 ? 5.216 -9.967 -30.029 1.00 92.56 205 ASN A N 1
ATOM 1451 C CA . ASN A 1 205 ? 3.970 -10.719 -29.975 1.00 92.56 205 ASN A CA 1
ATOM 1452 C C . ASN A 1 205 ? 4.233 -12.086 -29.336 1.00 92.56 205 ASN A C 1
ATOM 1454 O O . ASN A 1 205 ? 4.163 -13.127 -29.991 1.00 92.56 205 ASN A O 1
ATOM 1458 N N . ARG A 1 206 ? 4.667 -12.059 -28.075 1.00 92.81 206 ARG A N 1
ATOM 1459 C CA . ARG A 1 206 ? 5.038 -13.255 -27.325 1.00 92.81 206 ARG A CA 1
ATOM 1460 C C . ARG A 1 206 ? 3.828 -14.136 -27.065 1.00 92.81 206 ARG A C 1
ATOM 1462 O O . ARG A 1 206 ? 2.789 -13.665 -26.614 1.00 92.81 206 ARG A O 1
ATOM 1469 N N . THR A 1 207 ? 4.003 -15.432 -27.289 1.00 82.06 207 THR A N 1
ATOM 1470 C CA . THR A 1 207 ? 2.983 -16.447 -26.990 1.00 82.06 207 THR A CA 1
ATOM 1471 C C . THR A 1 207 ? 3.435 -17.452 -25.934 1.00 82.06 207 THR A C 1
ATOM 1473 O O . THR A 1 207 ? 2.601 -18.158 -25.383 1.00 82.06 207 THR A O 1
ATOM 1476 N N . ALA A 1 208 ? 4.736 -17.532 -25.647 1.00 88.25 208 ALA A N 1
ATOM 1477 C CA . ALA A 1 208 ? 5.312 -18.464 -24.684 1.00 88.25 208 ALA A CA 1
ATOM 1478 C C . ALA A 1 208 ? 5.704 -17.725 -23.398 1.00 88.25 208 ALA A C 1
ATOM 1480 O O . ALA A 1 208 ? 6.868 -17.387 -23.195 1.00 88.25 208 ALA A O 1
ATOM 1481 N N . ILE A 1 209 ? 4.712 -17.457 -22.551 1.00 96.94 209 ILE A N 1
ATOM 1482 C CA . ILE A 1 209 ? 4.938 -16.959 -21.193 1.00 96.94 209 ILE A CA 1
ATOM 1483 C C . ILE A 1 209 ? 4.931 -18.163 -20.262 1.00 96.94 209 ILE A C 1
ATOM 1485 O O . ILE A 1 209 ? 3.972 -18.928 -20.247 1.00 96.94 209 ILE A O 1
ATOM 1489 N N . THR A 1 210 ? 6.026 -18.363 -19.538 1.00 96.19 210 THR A N 1
ATOM 1490 C CA . THR A 1 210 ? 6.253 -19.576 -18.738 1.00 96.19 210 THR A CA 1
ATOM 1491 C C . THR A 1 210 ? 6.441 -19.287 -17.256 1.00 96.19 210 THR A C 1
ATOM 1493 O O . THR A 1 210 ? 6.316 -20.215 -16.455 1.00 96.19 210 THR A O 1
ATOM 1496 N N . HIS A 1 211 ? 6.746 -18.035 -16.897 1.00 97.25 211 HIS A N 1
ATOM 1497 C CA . HIS A 1 211 ? 6.965 -17.618 -15.516 1.00 97.25 211 HIS A CA 1
ATOM 1498 C C . HIS A 1 211 ? 6.414 -16.215 -15.250 1.00 97.25 211 HIS A C 1
ATOM 1500 O O . HIS A 1 211 ? 6.264 -15.388 -16.155 1.00 97.25 211 HIS A O 1
ATOM 1506 N N . ILE A 1 212 ? 6.151 -15.958 -13.977 1.00 98.31 212 ILE A N 1
ATOM 1507 C CA . ILE A 1 212 ? 5.823 -14.646 -13.425 1.00 98.31 212 ILE A CA 1
ATOM 1508 C C . ILE A 1 212 ? 6.941 -14.307 -12.441 1.00 98.31 212 ILE A C 1
ATOM 1510 O O . ILE A 1 212 ? 7.304 -15.152 -11.622 1.00 98.31 212 ILE A O 1
ATOM 1514 N N . VAL A 1 213 ? 7.497 -13.102 -12.538 1.00 97.44 213 VAL A N 1
ATOM 1515 C CA . VAL A 1 213 ? 8.609 -12.671 -11.683 1.00 97.44 213 VAL A CA 1
ATOM 1516 C C . VAL A 1 213 ? 8.125 -11.544 -10.787 1.00 97.44 213 VAL A C 1
ATOM 1518 O O . VAL A 1 213 ? 7.566 -10.556 -11.264 1.00 97.44 213 VAL A O 1
ATOM 1521 N N . ILE A 1 214 ? 8.296 -11.741 -9.489 1.00 97.88 214 ILE A N 1
ATOM 1522 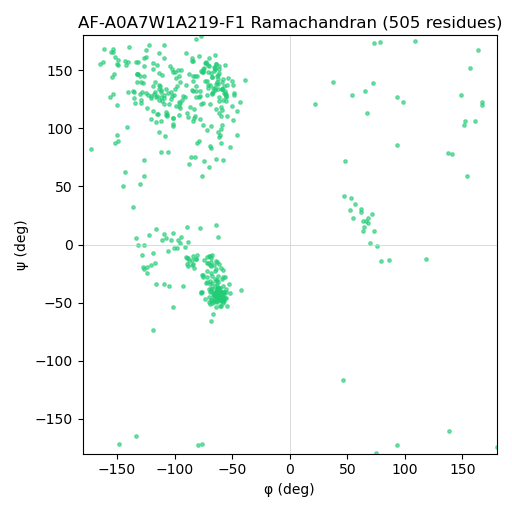C CA . ILE A 1 214 ? 7.952 -10.809 -8.424 1.00 97.88 214 ILE A CA 1
ATOM 1523 C C . ILE A 1 214 ? 9.198 -9.989 -8.123 1.00 97.88 214 ILE A C 1
ATOM 1525 O O . ILE A 1 214 ? 10.240 -10.568 -7.826 1.00 97.88 214 ILE A O 1
ATOM 1529 N N . HIS A 1 215 ? 9.051 -8.672 -8.202 1.00 96.50 215 HIS A N 1
ATOM 1530 C CA . HIS A 1 215 ? 10.079 -7.687 -7.883 1.00 96.50 215 HIS A CA 1
ATOM 1531 C C . HIS A 1 215 ? 9.618 -6.803 -6.734 1.00 96.50 215 HIS A C 1
ATOM 1533 O O . HIS A 1 215 ? 8.406 -6.636 -6.547 1.00 96.50 215 HIS A O 1
ATOM 1539 N N . ASP A 1 216 ? 10.553 -6.201 -6.008 1.00 94.56 216 ASP A N 1
ATOM 1540 C CA . ASP A 1 216 ? 10.289 -4.990 -5.235 1.00 94.56 216 ASP A CA 1
ATOM 1541 C C . ASP A 1 216 ? 11.023 -3.794 -5.850 1.00 94.56 216 ASP A C 1
ATOM 1543 O O . ASP A 1 216 ? 12.089 -3.929 -6.426 1.00 94.56 216 ASP A O 1
ATOM 1547 N N . THR A 1 217 ? 10.425 -2.609 -5.778 1.00 94.06 217 THR A N 1
ATOM 1548 C CA . THR A 1 217 ? 10.888 -1.479 -6.603 1.00 94.06 217 THR A CA 1
ATOM 1549 C C . THR A 1 217 ? 12.054 -0.678 -6.025 1.00 94.06 217 THR A C 1
ATOM 1551 O O . THR A 1 217 ? 12.521 0.257 -6.684 1.00 94.06 217 THR A O 1
ATOM 1554 N N . GLU A 1 218 ? 12.420 -0.926 -4.763 1.00 93.31 218 GLU A N 1
ATOM 1555 C CA . GLU A 1 218 ? 13.283 -0.049 -3.957 1.00 93.31 218 GLU A CA 1
ATOM 1556 C C . GLU A 1 218 ? 12.864 1.442 -4.024 1.00 93.31 218 GLU A C 1
ATOM 1558 O O . GLU A 1 218 ? 13.675 2.364 -4.150 1.00 93.31 218 GLU A O 1
ATOM 1563 N N . GLY A 1 219 ? 11.549 1.693 -3.966 1.00 92.31 219 GLY A N 1
ATOM 1564 C CA . GLY A 1 219 ? 10.947 3.013 -4.153 1.00 92.31 219 GLY A CA 1
ATOM 1565 C C . GLY A 1 219 ? 9.417 3.054 -4.048 1.00 92.31 219 GLY A C 1
ATOM 1566 O O . GLY A 1 219 ? 8.754 2.075 -3.708 1.00 92.31 219 GLY A O 1
ATOM 1567 N N . SER A 1 220 ? 8.845 4.227 -4.337 1.00 92.38 220 SER A N 1
ATOM 1568 C CA . SER A 1 220 ? 7.395 4.463 -4.304 1.00 92.38 220 SER A CA 1
ATOM 1569 C C . SER A 1 220 ? 6.680 4.063 -5.597 1.00 92.38 220 SER A C 1
ATOM 1571 O O . SER A 1 220 ? 7.265 4.062 -6.683 1.00 92.38 220 SER A O 1
ATOM 1573 N N . TYR A 1 221 ? 5.371 3.816 -5.501 1.00 94.12 221 TYR A N 1
ATOM 1574 C CA . TYR A 1 221 ? 4.513 3.422 -6.622 1.00 94.12 221 TYR A CA 1
ATOM 1575 C C . TYR A 1 221 ? 4.578 4.406 -7.798 1.00 94.12 221 TYR A C 1
ATOM 1577 O O . TYR A 1 221 ? 4.855 4.026 -8.938 1.00 94.12 221 TYR A O 1
ATOM 1585 N N . ASN A 1 222 ? 4.351 5.693 -7.523 1.00 91.19 222 ASN A N 1
ATOM 1586 C CA . ASN A 1 222 ? 4.394 6.731 -8.551 1.00 91.19 222 ASN A CA 1
ATOM 1587 C C . ASN A 1 222 ? 5.823 7.030 -9.013 1.00 91.19 222 ASN A C 1
ATOM 1589 O O . ASN A 1 222 ? 6.028 7.281 -10.202 1.00 91.19 222 ASN A O 1
ATOM 1593 N N . GLY A 1 223 ? 6.812 6.934 -8.118 1.00 90.44 223 GLY A N 1
ATOM 1594 C CA . GLY A 1 223 ? 8.218 7.050 -8.488 1.00 90.44 223 GLY A CA 1
ATOM 1595 C C . GLY A 1 223 ? 8.631 5.990 -9.513 1.00 90.44 223 GLY A C 1
ATOM 1596 O O . GLY A 1 223 ? 9.270 6.320 -10.508 1.00 90.44 223 GLY A O 1
ATOM 1597 N N . THR A 1 224 ? 8.194 4.741 -9.338 1.00 94.69 224 THR A N 1
ATOM 1598 C CA . THR A 1 224 ? 8.453 3.640 -10.285 1.00 94.69 224 THR A CA 1
ATOM 1599 C C . THR A 1 224 ? 7.754 3.859 -11.626 1.00 94.69 224 THR A C 1
ATOM 1601 O O . THR A 1 224 ? 8.370 3.718 -12.682 1.00 94.69 224 THR A O 1
ATOM 1604 N N . ILE A 1 225 ? 6.487 4.286 -11.612 1.00 94.62 225 ILE A N 1
ATOM 1605 C CA . ILE A 1 225 ? 5.754 4.640 -12.841 1.00 94.62 225 ILE A CA 1
ATOM 1606 C C . ILE A 1 225 ? 6.468 5.767 -13.601 1.00 94.62 225 ILE A C 1
ATOM 1608 O O . ILE A 1 225 ? 6.565 5.716 -14.829 1.00 94.62 225 ILE A O 1
ATOM 1612 N N . SER A 1 226 ? 6.968 6.781 -12.889 1.00 91.06 226 SER A N 1
ATOM 1613 C CA . SER A 1 226 ? 7.743 7.873 -13.482 1.00 91.06 226 SER A CA 1
ATOM 1614 C C . SER A 1 226 ? 9.075 7.375 -14.048 1.00 91.06 226 SER A C 1
ATOM 1616 O O . SER A 1 226 ? 9.435 7.744 -15.163 1.00 91.06 226 SER A O 1
ATOM 1618 N N . TRP A 1 227 ? 9.779 6.500 -13.327 1.00 92.06 227 TRP A N 1
ATOM 1619 C CA . TRP A 1 227 ? 11.064 5.937 -13.747 1.00 92.06 227 TRP A CA 1
ATOM 1620 C C . TRP A 1 227 ? 10.959 5.145 -15.054 1.00 92.06 227 TRP A C 1
ATOM 1622 O O . TRP A 1 227 ? 11.735 5.346 -15.986 1.00 92.06 227 TRP A O 1
ATOM 1632 N N . PHE A 1 228 ? 9.930 4.313 -15.198 1.00 95.56 228 PHE A N 1
ATOM 1633 C CA . PHE A 1 228 ? 9.692 3.566 -16.438 1.00 95.56 228 PHE A CA 1
ATOM 1634 C C . PHE A 1 228 ? 9.277 4.449 -17.625 1.00 95.56 228 PHE A C 1
ATOM 1636 O O . PHE A 1 228 ? 9.344 4.006 -18.776 1.00 95.56 228 PHE A O 1
ATOM 1643 N N . LYS A 1 229 ? 8.870 5.700 -17.380 1.00 93.19 229 LYS A N 1
ATOM 1644 C CA . LYS A 1 229 ? 8.610 6.714 -18.416 1.00 93.19 229 LYS A CA 1
ATOM 1645 C C . LYS A 1 229 ? 9.839 7.551 -18.768 1.00 93.19 229 LYS A C 1
ATOM 1647 O O . LYS A 1 229 ? 9.784 8.290 -19.751 1.00 93.19 229 LYS A O 1
ATOM 1652 N N . ASP A 1 230 ? 10.919 7.451 -18.001 1.00 90.69 230 ASP A N 1
ATOM 1653 C CA . ASP A 1 230 ? 12.159 8.161 -18.284 1.00 90.69 230 ASP A CA 1
ATOM 1654 C C . ASP A 1 230 ? 12.927 7.453 -19.417 1.00 90.69 230 ASP A C 1
ATOM 1656 O O . ASP A 1 230 ? 13.287 6.285 -19.264 1.00 90.69 230 ASP A O 1
ATOM 1660 N N . PRO A 1 231 ? 13.217 8.116 -20.552 1.00 92.94 231 PRO A N 1
ATOM 1661 C CA . PRO A 1 231 ? 14.031 7.531 -21.617 1.00 92.94 231 PRO A CA 1
ATOM 1662 C C . PRO A 1 231 ? 15.463 7.164 -21.200 1.00 92.94 231 PRO A C 1
ATOM 1664 O O . PRO A 1 231 ? 16.127 6.433 -21.932 1.00 92.94 231 PRO A O 1
ATOM 1667 N N . ALA A 1 232 ? 15.961 7.682 -20.076 1.00 90.69 232 ALA A N 1
ATOM 1668 C CA . ALA A 1 232 ? 17.283 7.360 -19.554 1.00 90.69 232 ALA A CA 1
ATOM 1669 C C . ALA A 1 232 ? 17.310 6.080 -18.701 1.00 90.69 232 ALA A C 1
ATOM 1671 O O . ALA A 1 232 ? 18.392 5.527 -18.500 1.00 90.69 232 ALA A O 1
ATOM 1672 N N . SER A 1 233 ? 16.160 5.589 -18.220 1.00 90.88 233 SER A N 1
ATOM 1673 C CA . SER A 1 233 ? 16.138 4.464 -17.275 1.00 90.88 233 SER A CA 1
ATOM 1674 C C . SER A 1 233 ? 16.501 3.130 -17.919 1.00 90.88 233 SER A C 1
ATOM 1676 O O . SER A 1 233 ? 17.123 2.299 -17.266 1.00 90.88 233 SER A O 1
ATOM 1678 N N . ASN A 1 234 ? 16.168 2.928 -19.202 1.00 93.12 234 ASN A N 1
ATOM 1679 C CA . ASN A 1 234 ? 16.429 1.685 -19.939 1.00 93.12 234 ASN A CA 1
ATOM 1680 C C . ASN A 1 234 ? 15.911 0.420 -19.223 1.00 93.12 234 ASN A C 1
ATOM 1682 O O . ASN A 1 234 ? 16.473 -0.661 -19.393 1.00 93.12 234 ASN A O 1
ATOM 1686 N N . VAL A 1 235 ? 14.836 0.543 -18.438 1.00 94.69 235 VAL A N 1
ATOM 1687 C CA . VAL A 1 235 ? 14.186 -0.563 -17.718 1.00 94.69 235 VAL A CA 1
ATOM 1688 C C . VAL A 1 235 ? 12.669 -0.390 -17.709 1.00 94.69 235 VAL A C 1
ATOM 1690 O O . VAL A 1 235 ? 12.148 0.724 -17.825 1.00 94.69 235 VAL A O 1
ATOM 1693 N N . SER A 1 236 ? 11.943 -1.497 -17.582 1.00 97.62 236 SER A N 1
ATOM 1694 C CA . SER A 1 236 ? 10.486 -1.501 -17.429 1.00 97.62 236 SER A CA 1
ATOM 1695 C C . SER A 1 236 ? 9.980 -2.832 -16.888 1.00 97.62 236 SER A C 1
ATOM 1697 O O . SER A 1 236 ? 10.583 -3.873 -17.126 1.00 97.62 236 SER A O 1
ATOM 1699 N N . ALA A 1 237 ? 8.798 -2.824 -16.277 1.00 98.12 237 ALA A N 1
ATOM 1700 C CA . ALA A 1 237 ? 8.037 -4.032 -15.973 1.00 98.12 237 ALA A CA 1
ATOM 1701 C C . ALA A 1 237 ? 6.643 -3.988 -16.607 1.00 98.12 237 ALA A C 1
ATOM 1703 O O . ALA A 1 237 ? 6.211 -2.967 -17.147 1.00 98.12 237 ALA A O 1
ATOM 1704 N N . HIS A 1 238 ? 5.916 -5.104 -16.545 1.00 98.69 238 HIS A N 1
ATOM 1705 C CA . HIS A 1 238 ? 4.559 -5.156 -17.086 1.00 98.69 238 HIS A CA 1
ATOM 1706 C C . HIS A 1 238 ? 3.575 -4.473 -16.145 1.00 98.69 238 HIS A C 1
ATOM 1708 O O . HIS A 1 238 ? 2.729 -3.713 -16.615 1.00 98.69 238 HIS A O 1
ATOM 1714 N N . TYR A 1 239 ? 3.714 -4.697 -14.837 1.00 98.81 239 TYR A N 1
ATOM 1715 C CA . TYR A 1 239 ? 2.821 -4.155 -13.818 1.00 98.81 239 TYR A CA 1
ATOM 1716 C C . TYR A 1 239 ? 3.596 -3.544 -12.659 1.00 98.81 239 TYR A C 1
ATOM 1718 O O . TYR A 1 239 ? 4.641 -4.061 -12.286 1.00 98.81 239 TYR A O 1
ATOM 1726 N N . VAL A 1 240 ? 3.034 -2.490 -12.071 1.00 98.56 240 VAL A N 1
ATOM 1727 C CA . VAL A 1 240 ? 3.462 -1.885 -10.805 1.00 98.56 240 VAL A CA 1
ATOM 1728 C C . VAL A 1 240 ? 2.303 -1.994 -9.819 1.00 98.56 240 VAL A C 1
ATOM 1730 O O . VAL A 1 240 ? 1.152 -1.756 -10.198 1.00 98.56 240 VAL A O 1
ATOM 1733 N N . LEU A 1 241 ? 2.588 -2.365 -8.573 1.00 98.06 241 LEU A N 1
ATOM 1734 C CA . LEU A 1 241 ? 1.608 -2.662 -7.535 1.00 98.06 241 LEU A CA 1
ATOM 1735 C C . LEU A 1 241 ? 1.827 -1.782 -6.310 1.00 98.06 241 LEU A C 1
ATOM 1737 O O . LEU A 1 241 ? 2.930 -1.689 -5.776 1.00 98.06 241 LEU A O 1
ATOM 1741 N N . LYS A 1 242 ? 0.753 -1.135 -5.858 1.00 94.44 242 LYS A N 1
ATOM 1742 C CA . LYS A 1 242 ? 0.776 -0.196 -4.739 1.00 94.44 242 LYS A CA 1
ATOM 1743 C C . LYS A 1 242 ? 0.677 -0.923 -3.405 1.00 94.44 242 LYS A C 1
ATOM 1745 O O . LYS A 1 242 ? -0.240 -1.714 -3.196 1.00 94.44 242 LYS A O 1
ATOM 1750 N N . SER A 1 243 ? 1.551 -0.560 -2.474 1.00 91.75 243 SER A N 1
ATOM 1751 C CA . SER A 1 243 ? 1.628 -1.099 -1.118 1.00 91.75 243 SER A CA 1
ATOM 1752 C C . SER A 1 243 ? 0.348 -0.844 -0.341 1.00 91.75 243 SER A C 1
ATOM 1754 O O . SER A 1 243 ? -0.265 -1.764 0.173 1.00 91.75 243 SER A O 1
ATOM 1756 N N . SER A 1 244 ? -0.115 0.399 -0.274 1.00 81.25 244 SER A N 1
ATOM 1757 C CA . SER A 1 244 ? -1.187 0.759 0.668 1.00 81.25 244 SER A CA 1
ATOM 1758 C C . SER A 1 244 ? -2.589 0.297 0.263 1.00 81.25 244 SER A C 1
ATOM 1760 O O . SER A 1 244 ? -3.427 0.104 1.137 1.00 81.25 244 SER A O 1
ATOM 1762 N N . THR A 1 245 ? -2.868 0.151 -1.035 1.00 80.06 245 THR A N 1
ATOM 1763 C CA . THR A 1 245 ? -4.231 -0.114 -1.534 1.00 80.06 245 THR A CA 1
ATOM 1764 C C . THR A 1 245 ? -4.333 -1.312 -2.471 1.00 80.06 245 THR A C 1
ATOM 1766 O O . THR A 1 245 ? -5.442 -1.678 -2.853 1.00 80.06 245 THR A O 1
ATOM 1769 N N . GLY A 1 246 ? -3.207 -1.891 -2.903 1.00 87.00 246 GLY A N 1
ATOM 1770 C CA . GLY A 1 246 ? -3.201 -2.906 -3.954 1.00 87.00 246 GLY A CA 1
ATOM 1771 C C . GLY A 1 246 ? -3.581 -2.367 -5.339 1.00 87.00 246 GLY A C 1
ATOM 1772 O O . GLY A 1 246 ? -3.963 -3.144 -6.208 1.00 87.00 246 GLY A O 1
ATOM 1773 N N . ALA A 1 247 ? -3.520 -1.048 -5.570 1.00 89.62 247 ALA A N 1
ATOM 1774 C CA . ALA A 1 247 ? -3.719 -0.490 -6.909 1.00 89.62 247 ALA A CA 1
ATOM 1775 C C . ALA A 1 247 ? -2.684 -1.061 -7.891 1.00 89.62 247 ALA A C 1
ATOM 1777 O O . ALA A 1 247 ? -1.518 -1.227 -7.535 1.00 89.62 247 ALA A O 1
ATOM 1778 N N . ILE A 1 248 ? -3.115 -1.357 -9.119 1.00 96.88 248 ILE A N 1
ATOM 1779 C CA . ILE A 1 248 ? -2.269 -1.956 -10.155 1.00 96.88 248 ILE A CA 1
ATOM 1780 C C . ILE A 1 248 ? -2.218 -1.010 -11.352 1.00 96.88 248 ILE A C 1
ATOM 1782 O O . ILE A 1 248 ? -3.260 -0.638 -11.898 1.00 96.88 248 ILE A O 1
ATOM 1786 N N . THR A 1 249 ? -1.012 -0.676 -11.803 1.00 96.75 249 THR A N 1
ATOM 1787 C CA . THR A 1 249 ? -0.775 0.024 -13.068 1.00 96.75 249 THR A CA 1
ATOM 1788 C C . THR A 1 249 ? -0.087 -0.925 -14.037 1.00 96.75 249 THR A C 1
ATOM 1790 O O . THR A 1 249 ? 0.957 -1.478 -13.713 1.00 96.75 249 THR A O 1
ATOM 1793 N N . GLN A 1 250 ? -0.633 -1.087 -15.240 1.00 98.44 250 GLN A N 1
ATOM 1794 C CA . GLN A 1 250 ? 0.046 -1.779 -16.330 1.00 98.44 250 GLN A CA 1
ATOM 1795 C C . GLN A 1 250 ? 0.846 -0.783 -17.176 1.00 98.44 250 GLN A C 1
ATOM 1797 O O . GLN A 1 250 ? 0.296 0.200 -17.678 1.00 98.44 250 GLN A O 1
ATOM 1802 N N . MET A 1 251 ? 2.132 -1.073 -17.356 1.00 97.62 251 MET A N 1
ATOM 1803 C CA . MET A 1 251 ? 3.108 -0.210 -18.024 1.00 97.62 251 MET A CA 1
ATOM 1804 C C . MET A 1 251 ? 3.543 -0.753 -19.392 1.00 97.62 251 MET A C 1
ATOM 1806 O O . MET A 1 251 ? 3.777 0.023 -20.319 1.00 97.62 251 MET A O 1
ATOM 1810 N N . VAL A 1 252 ? 3.612 -2.078 -19.546 1.00 98.38 252 VAL A N 1
ATOM 1811 C CA . VAL A 1 252 ? 3.952 -2.757 -20.806 1.00 98.38 252 VAL A CA 1
ATOM 1812 C C . VAL A 1 252 ? 2.890 -3.813 -21.100 1.00 98.38 252 VAL A C 1
ATOM 1814 O O . VAL A 1 252 ? 2.395 -4.495 -20.199 1.00 98.38 252 VAL A O 1
ATOM 1817 N N . LYS A 1 253 ? 2.500 -3.934 -22.373 1.00 97.56 253 LYS A N 1
ATOM 1818 C CA . LYS A 1 253 ? 1.549 -4.961 -22.813 1.00 97.56 253 LYS A CA 1
ATOM 1819 C C . LYS A 1 253 ? 2.133 -6.350 -22.590 1.00 97.56 253 LYS A C 1
ATOM 1821 O O . LYS A 1 253 ? 3.295 -6.574 -22.899 1.00 97.56 253 LYS A O 1
ATOM 1826 N N . GLU A 1 254 ? 1.319 -7.302 -22.147 1.00 97.50 254 GLU A N 1
ATOM 1827 C CA . GLU A 1 254 ? 1.775 -8.666 -21.829 1.00 97.50 254 GLU A CA 1
ATOM 1828 C C . GLU A 1 254 ? 2.416 -9.369 -23.048 1.00 97.50 254 GLU A C 1
ATOM 1830 O O . GLU A 1 254 ? 3.324 -10.185 -22.909 1.00 97.50 254 GLU A O 1
ATOM 1835 N N . LYS A 1 255 ? 1.982 -9.019 -24.271 1.00 96.62 255 LYS A N 1
ATOM 1836 C CA . LYS A 1 255 ? 2.555 -9.530 -25.533 1.00 96.62 255 LYS A CA 1
ATOM 1837 C C . LYS A 1 255 ? 3.951 -8.974 -25.860 1.00 96.62 255 LYS A C 1
ATOM 1839 O O . LYS A 1 255 ? 4.662 -9.570 -26.671 1.00 96.62 255 LYS A O 1
ATOM 1844 N N . ASP A 1 256 ? 4.301 -7.814 -25.309 1.00 97.88 256 ASP A N 1
ATOM 1845 C CA . ASP A 1 256 ? 5.571 -7.117 -25.528 1.00 97.88 256 ASP A CA 1
ATOM 1846 C C . ASP A 1 256 ? 6.592 -7.580 -24.482 1.00 97.88 256 ASP A C 1
ATOM 1848 O O . ASP A 1 256 ? 6.225 -8.258 -23.529 1.00 97.88 256 ASP A O 1
ATOM 1852 N N . ILE A 1 257 ? 7.881 -7.309 -24.681 1.00 98.00 257 ILE A N 1
ATOM 1853 C CA . ILE A 1 257 ? 8.953 -7.720 -23.761 1.00 98.00 257 ILE A CA 1
ATOM 1854 C C . ILE A 1 257 ? 9.360 -6.512 -22.923 1.00 98.00 257 ILE A C 1
ATOM 1856 O O . ILE A 1 257 ? 10.076 -5.645 -23.427 1.00 98.00 257 ILE A O 1
ATOM 1860 N N . ALA A 1 258 ? 8.923 -6.460 -21.665 1.00 97.81 258 ALA A N 1
ATOM 1861 C CA . ALA A 1 258 ? 9.466 -5.513 -20.691 1.00 97.81 258 ALA A CA 1
ATOM 1862 C C . ALA A 1 258 ? 10.908 -5.887 -20.291 1.00 97.81 258 ALA A C 1
ATOM 1864 O O . ALA A 1 258 ? 11.338 -7.024 -20.498 1.00 97.81 258 ALA A O 1
ATOM 1865 N N . TRP A 1 259 ? 11.658 -4.928 -19.751 1.00 95.81 259 TRP A N 1
ATOM 1866 C CA . TRP A 1 259 ? 13.069 -5.083 -19.384 1.00 95.81 259 TRP A CA 1
ATOM 1867 C C . TRP A 1 259 ? 13.242 -5.048 -17.861 1.00 95.81 259 TRP A C 1
ATOM 1869 O O . TRP A 1 259 ? 13.598 -4.008 -17.311 1.00 95.81 259 TRP A O 1
ATOM 1879 N N . HIS A 1 260 ? 12.966 -6.177 -17.201 1.00 94.19 260 HIS A N 1
ATOM 1880 C CA . HIS A 1 260 ? 12.944 -6.298 -15.734 1.00 94.19 260 HIS A CA 1
ATOM 1881 C C . HIS A 1 260 ? 13.880 -7.381 -15.171 1.00 94.19 260 HIS A C 1
ATOM 1883 O O . HIS A 1 260 ? 14.274 -7.296 -14.023 1.00 94.19 260 HIS A O 1
ATOM 1889 N N . ASP A 1 261 ? 14.227 -8.404 -15.955 1.00 91.31 261 ASP A N 1
ATOM 1890 C CA . ASP A 1 261 ? 14.945 -9.607 -15.502 1.00 91.31 261 ASP A CA 1
ATOM 1891 C C . ASP A 1 261 ? 15.904 -10.113 -16.598 1.00 91.31 261 ASP A C 1
ATOM 1893 O O . ASP A 1 261 ? 15.842 -11.245 -17.083 1.00 91.31 261 ASP A O 1
ATOM 1897 N N . GLY A 1 262 ? 16.718 -9.194 -17.127 1.00 88.44 262 GLY A N 1
ATOM 1898 C CA . GLY A 1 262 ? 17.818 -9.489 -18.053 1.00 88.44 262 GLY A CA 1
ATOM 1899 C C . GLY A 1 262 ? 17.486 -10.455 -19.205 1.00 88.44 262 GLY A C 1
ATOM 1900 O O . GLY A 1 262 ? 16.681 -10.168 -20.096 1.00 88.44 262 GLY A O 1
ATOM 1901 N N . CYS A 1 263 ? 18.151 -11.609 -19.232 1.00 86.94 263 CYS A N 1
ATOM 1902 C CA . CYS A 1 263 ? 17.957 -12.630 -20.266 1.00 86.94 263 CYS A CA 1
ATOM 1903 C C . CYS A 1 263 ? 16.651 -13.431 -20.116 1.00 86.94 263 CYS A C 1
ATOM 1905 O O . CYS A 1 263 ? 16.237 -14.092 -21.073 1.00 86.94 263 CYS A O 1
ATOM 1907 N N . PHE A 1 264 ? 15.964 -13.346 -18.973 1.00 91.31 264 PHE A N 1
ATOM 1908 C CA . PHE A 1 264 ? 14.713 -14.060 -18.725 1.00 91.31 264 PHE A CA 1
ATOM 1909 C C . PHE A 1 264 ? 13.468 -13.292 -19.197 1.00 91.31 264 PHE A C 1
ATOM 1911 O O . PHE A 1 264 ? 12.418 -13.894 -19.429 1.00 91.31 264 PHE A O 1
ATOM 1918 N N . ASN A 1 265 ? 13.616 -11.994 -19.490 1.00 93.81 265 ASN A N 1
ATOM 1919 C CA . ASN A 1 265 ? 12.577 -11.091 -20.014 1.00 93.81 265 ASN A CA 1
ATOM 1920 C C . ASN A 1 265 ? 11.689 -11.692 -21.122 1.00 93.81 265 ASN A C 1
ATOM 1922 O O . ASN A 1 265 ? 10.484 -11.449 -21.186 1.00 93.81 265 ASN A O 1
ATOM 1926 N N . THR A 1 266 ? 12.265 -12.478 -22.038 1.00 94.31 266 THR A N 1
ATOM 1927 C CA . THR A 1 266 ? 11.539 -12.961 -23.227 1.00 94.31 266 THR A CA 1
ATOM 1928 C C . THR A 1 266 ? 10.428 -13.963 -22.918 1.00 94.31 266 THR A C 1
ATOM 1930 O O . THR A 1 266 ? 9.517 -14.105 -23.730 1.00 94.31 266 THR A O 1
ATOM 1933 N N . THR A 1 267 ? 10.431 -14.605 -21.749 1.00 94.44 267 THR A N 1
ATOM 1934 C CA . THR A 1 267 ? 9.441 -15.635 -21.382 1.00 94.44 267 THR A CA 1
ATOM 1935 C C . THR A 1 267 ? 8.657 -15.314 -20.114 1.00 94.44 267 THR A C 1
ATOM 1937 O O . THR A 1 267 ? 7.903 -16.163 -19.633 1.00 94.44 267 THR A O 1
ATOM 1940 N N . THR A 1 268 ? 8.811 -14.106 -19.568 1.00 96.25 268 THR A N 1
ATOM 1941 C CA . THR A 1 268 ? 8.262 -13.750 -18.257 1.00 96.25 268 THR A CA 1
ATOM 1942 C C . THR A 1 268 ? 7.394 -12.501 -18.256 1.00 96.25 268 THR A C 1
ATOM 1944 O O . THR A 1 268 ? 7.423 -11.676 -19.175 1.00 96.25 268 THR A O 1
ATOM 1947 N N . ILE A 1 269 ? 6.576 -12.394 -17.211 1.00 98.44 269 ILE A N 1
ATOM 1948 C CA . ILE A 1 269 ? 5.846 -11.182 -16.849 1.00 98.44 269 ILE A CA 1
ATOM 1949 C C . ILE A 1 269 ? 6.376 -10.691 -15.496 1.00 98.44 269 ILE A C 1
ATOM 1951 O O . ILE A 1 269 ? 6.186 -11.364 -14.486 1.00 98.44 269 ILE A O 1
ATOM 1955 N N . GLY A 1 270 ? 7.056 -9.541 -15.485 1.00 98.00 270 GLY A N 1
ATOM 1956 C CA . GLY A 1 270 ? 7.504 -8.852 -14.268 1.00 98.00 270 GLY A CA 1
ATOM 1957 C C . GLY A 1 270 ? 6.420 -8.008 -13.588 1.00 98.00 270 GLY A C 1
ATOM 1958 O O . GLY A 1 270 ? 5.734 -7.220 -14.255 1.00 98.00 270 GLY A O 1
ATOM 1959 N N . LEU A 1 271 ? 6.292 -8.184 -12.270 1.00 98.75 271 LEU A N 1
ATOM 1960 C CA . LEU A 1 271 ? 5.403 -7.465 -11.354 1.00 98.75 271 LEU A CA 1
ATOM 1961 C C . LEU A 1 271 ? 6.245 -6.736 -10.302 1.00 98.75 271 LEU A C 1
ATOM 1963 O O . LEU A 1 271 ? 6.866 -7.379 -9.461 1.00 98.75 271 LEU A O 1
ATOM 1967 N N . GLU A 1 272 ? 6.202 -5.412 -10.325 1.00 98.25 272 GLU A N 1
ATOM 1968 C CA . GLU A 1 272 ? 6.969 -4.517 -9.459 1.00 98.25 272 GLU A CA 1
ATOM 1969 C C . GLU A 1 272 ? 6.156 -4.082 -8.243 1.00 98.25 272 GLU A C 1
ATOM 1971 O O . GLU A 1 272 ? 5.124 -3.424 -8.388 1.00 98.25 272 GLU A O 1
ATOM 1976 N N . HIS A 1 273 ? 6.599 -4.435 -7.042 1.00 98.25 273 HIS A N 1
ATOM 1977 C CA . HIS A 1 273 ? 5.901 -4.125 -5.798 1.00 98.25 273 HIS A CA 1
ATOM 1978 C C . HIS A 1 273 ? 6.521 -2.895 -5.132 1.00 98.25 273 HIS A C 1
ATOM 1980 O O . HIS A 1 273 ? 7.693 -2.900 -4.770 1.00 98.25 273 HIS A O 1
ATOM 1986 N N . GLU A 1 274 ? 5.723 -1.837 -4.958 1.00 96.88 274 GLU A N 1
ATOM 1987 C CA . GLU A 1 274 ? 6.113 -0.642 -4.204 1.00 96.88 274 GLU A CA 1
ATOM 1988 C C . GLU A 1 274 ? 6.718 -1.004 -2.840 1.00 96.88 274 GLU A C 1
ATOM 1990 O O . GLU A 1 274 ? 6.080 -1.680 -2.027 1.00 96.88 274 GLU A O 1
ATOM 1995 N N . GLY A 1 275 ? 7.894 -0.455 -2.550 1.00 94.38 275 GLY A N 1
ATOM 1996 C CA . GLY A 1 275 ? 8.529 -0.576 -1.248 1.00 94.38 275 GLY A CA 1
ATOM 1997 C C . GLY A 1 275 ? 10.020 -0.835 -1.303 1.00 94.38 275 GLY A C 1
ATOM 1998 O O . GLY A 1 275 ? 10.670 -0.539 -2.298 1.00 94.38 275 GLY A O 1
ATOM 1999 N N . TYR A 1 276 ? 10.526 -1.344 -0.180 1.00 93.31 276 TYR A N 1
ATOM 2000 C CA . TYR A 1 276 ? 11.938 -1.613 0.074 1.00 93.31 276 TYR A CA 1
ATOM 2001 C C . TYR A 1 276 ? 12.069 -3.000 0.716 1.00 93.31 276 TYR A C 1
ATOM 2003 O O . TYR A 1 276 ? 11.480 -3.223 1.787 1.00 93.31 276 TYR A O 1
ATOM 2011 N N . ALA A 1 277 ? 12.884 -3.895 0.150 1.00 92.00 277 ALA A N 1
ATOM 2012 C CA . ALA A 1 277 ? 13.126 -5.247 0.677 1.00 92.00 277 ALA A CA 1
ATOM 2013 C C . ALA A 1 277 ? 13.635 -5.247 2.127 1.00 92.00 277 ALA A C 1
ATOM 2015 O O . ALA A 1 277 ? 13.405 -6.183 2.898 1.00 92.00 277 ALA A O 1
ATOM 2016 N N . SER A 1 278 ? 14.320 -4.169 2.519 1.00 90.69 278 SER A N 1
ATOM 2017 C CA . SER A 1 278 ? 14.837 -3.950 3.875 1.00 90.69 278 SER A CA 1
ATOM 2018 C C . SER A 1 278 ? 13.752 -3.663 4.925 1.00 90.69 278 SER A C 1
ATOM 2020 O O . SER A 1 278 ? 14.011 -3.770 6.126 1.00 90.69 278 SER A O 1
ATOM 2022 N N . GLN A 1 279 ? 12.530 -3.319 4.503 1.00 90.44 279 GLN A N 1
ATOM 2023 C CA . GLN A 1 279 ? 11.419 -2.925 5.376 1.00 90.44 279 GLN A CA 1
ATOM 2024 C C . GLN A 1 279 ? 10.119 -3.699 5.066 1.00 90.44 279 GLN A C 1
ATOM 2026 O O . GLN A 1 279 ? 9.042 -3.103 4.946 1.00 90.44 279 GLN A O 1
ATOM 2031 N N . PRO A 1 280 ? 10.156 -5.042 5.009 1.00 90.81 280 PRO A N 1
ATOM 2032 C CA . PRO A 1 280 ? 9.058 -5.846 4.468 1.00 90.81 280 PRO A CA 1
ATOM 2033 C C . PRO A 1 280 ? 7.762 -5.706 5.276 1.00 90.81 280 PRO A C 1
ATOM 2035 O O . PRO A 1 280 ? 6.679 -5.646 4.709 1.00 90.81 280 PRO A O 1
ATOM 2038 N N . LYS A 1 281 ? 7.861 -5.555 6.605 1.00 85.44 281 LYS A N 1
ATOM 2039 C CA . LYS A 1 281 ? 6.698 -5.387 7.498 1.00 85.44 281 LYS A CA 1
ATOM 2040 C C . LYS A 1 281 ? 5.918 -4.092 7.263 1.00 85.44 281 LYS A C 1
ATOM 2042 O O . LYS A 1 281 ? 4.770 -3.999 7.678 1.00 85.44 281 LYS A O 1
ATOM 2047 N N . VAL A 1 282 ? 6.565 -3.082 6.682 1.00 85.94 282 VAL A N 1
ATOM 2048 C CA . VAL A 1 282 ? 5.958 -1.772 6.420 1.00 85.94 282 VAL A CA 1
ATOM 2049 C C . VAL A 1 282 ? 5.356 -1.734 5.016 1.00 85.94 282 VAL A C 1
ATOM 2051 O O . VAL A 1 282 ? 4.313 -1.115 4.818 1.00 85.94 282 VAL A O 1
ATOM 2054 N N . TRP A 1 283 ? 6.001 -2.394 4.050 1.00 92.44 283 TRP A N 1
ATOM 2055 C CA . TRP A 1 283 ? 5.684 -2.238 2.631 1.00 92.44 283 TRP A CA 1
ATOM 2056 C C . TRP A 1 283 ? 4.907 -3.397 2.013 1.00 92.44 283 TRP A C 1
ATOM 2058 O O . TRP A 1 283 ? 4.026 -3.152 1.187 1.00 92.44 283 TRP A O 1
ATOM 2068 N N . PHE A 1 284 ? 5.162 -4.639 2.419 1.00 92.31 284 PHE A N 1
ATOM 2069 C CA . PHE A 1 284 ? 4.462 -5.804 1.878 1.00 92.31 284 PHE A CA 1
ATOM 2070 C C . PHE A 1 284 ? 3.164 -6.021 2.651 1.00 92.31 284 PHE A C 1
ATOM 2072 O O . PHE A 1 284 ? 3.063 -6.866 3.538 1.00 92.31 284 PHE A O 1
ATOM 2079 N N . THR A 1 285 ? 2.181 -5.172 2.356 1.00 86.06 285 THR A N 1
ATOM 2080 C CA . THR A 1 285 ? 0.867 -5.218 3.000 1.00 86.06 285 THR A CA 1
ATOM 2081 C C . THR A 1 285 ? 0.005 -6.323 2.404 1.00 86.06 285 THR A C 1
ATOM 2083 O O . THR A 1 285 ? 0.198 -6.761 1.267 1.00 86.06 285 THR A O 1
ATOM 2086 N N . GLU A 1 286 ? -1.040 -6.701 3.130 1.00 83.06 286 GLU A N 1
ATOM 2087 C CA . GLU A 1 286 ? -2.015 -7.651 2.612 1.00 83.06 286 GLU A CA 1
ATOM 2088 C C . GLU A 1 286 ? -2.755 -7.144 1.373 1.00 83.06 286 GLU A C 1
ATOM 2090 O O . GLU A 1 286 ? -2.996 -7.909 0.442 1.00 83.06 286 GLU A O 1
ATOM 2095 N N . ALA A 1 287 ? -3.081 -5.847 1.319 1.00 82.00 287 ALA A N 1
ATOM 2096 C CA . ALA A 1 287 ? -3.746 -5.261 0.158 1.00 82.00 287 ALA A CA 1
ATOM 2097 C C . ALA A 1 287 ? -2.913 -5.475 -1.116 1.00 82.00 287 ALA A C 1
ATOM 2099 O O . ALA A 1 287 ? -3.450 -5.839 -2.166 1.00 82.00 287 ALA A O 1
ATOM 2100 N N . MET A 1 288 ? -1.591 -5.319 -1.002 1.00 92.75 288 MET A N 1
ATOM 2101 C CA . MET A 1 288 ? -0.648 -5.620 -2.071 1.00 92.75 288 MET A CA 1
ATOM 2102 C C . MET A 1 288 ? -0.581 -7.122 -2.372 1.00 92.75 288 MET A C 1
ATOM 2104 O O . MET A 1 288 ? -0.719 -7.491 -3.540 1.00 92.75 288 MET A O 1
ATOM 2108 N N . TYR A 1 289 ? -0.405 -7.985 -1.363 1.00 94.19 289 TYR A N 1
ATOM 2109 C CA . TYR A 1 289 ? -0.345 -9.439 -1.563 1.00 94.19 289 TYR A CA 1
ATOM 2110 C C . TYR A 1 289 ? -1.587 -9.966 -2.285 1.00 94.19 289 TYR A C 1
ATOM 2112 O O . TYR A 1 289 ? -1.467 -10.703 -3.261 1.00 94.19 289 TYR A O 1
ATOM 2120 N N . VAL A 1 290 ? -2.781 -9.545 -1.866 1.00 88.81 290 VAL A N 1
ATOM 2121 C CA . VAL A 1 290 ? -4.057 -9.965 -2.458 1.00 88.81 290 VAL A CA 1
ATOM 2122 C C . VAL A 1 290 ? -4.200 -9.465 -3.889 1.00 88.81 290 VAL A C 1
ATOM 2124 O O . VAL A 1 290 ? -4.564 -10.243 -4.773 1.00 88.81 290 VAL A O 1
ATOM 2127 N N . ALA A 1 291 ? -3.919 -8.186 -4.147 1.00 92.31 291 ALA A N 1
ATOM 2128 C CA . ALA A 1 291 ? -4.007 -7.630 -5.495 1.00 92.31 291 ALA A CA 1
ATOM 2129 C C . ALA A 1 291 ? -3.010 -8.302 -6.451 1.00 92.31 291 ALA A C 1
ATOM 2131 O O . ALA A 1 291 ? -3.384 -8.714 -7.553 1.00 92.31 291 ALA A O 1
ATOM 2132 N N . SER A 1 292 ? -1.772 -8.486 -5.991 1.00 97.75 292 SER A N 1
ATOM 2133 C CA . SER A 1 292 ? -0.725 -9.208 -6.708 1.00 97.75 292 SER A CA 1
ATOM 2134 C C . SER A 1 292 ? -1.113 -10.655 -6.980 1.00 97.75 292 SER A C 1
ATOM 2136 O O . SER A 1 292 ? -0.977 -11.135 -8.102 1.00 97.75 292 SER A O 1
ATOM 2138 N N . ALA A 1 293 ? -1.670 -11.351 -5.990 1.00 97.44 293 ALA A N 1
ATOM 2139 C CA . ALA A 1 293 ? -2.057 -12.745 -6.129 1.00 97.44 293 ALA A CA 1
ATOM 2140 C C . ALA A 1 293 ? -3.223 -12.929 -7.108 1.00 97.44 293 ALA A C 1
ATOM 2142 O O . ALA A 1 293 ? -3.211 -13.882 -7.886 1.00 97.44 293 ALA A O 1
ATOM 2143 N N . LYS A 1 294 ? -4.194 -12.002 -7.126 1.00 96.50 294 LYS A N 1
ATOM 2144 C CA . LYS A 1 294 ? -5.269 -11.963 -8.136 1.00 96.50 294 LYS A CA 1
ATOM 2145 C C . LYS A 1 294 ? -4.700 -11.822 -9.545 1.00 96.50 294 LYS A C 1
ATOM 2147 O O . LYS A 1 294 ? -5.081 -12.579 -10.437 1.00 96.50 294 LYS A O 1
ATOM 2152 N N . LEU A 1 295 ? -3.768 -10.886 -9.733 1.00 98.44 295 LEU A N 1
ATOM 2153 C CA . LEU A 1 295 ? -3.097 -10.672 -11.014 1.00 98.44 295 LEU A CA 1
ATOM 2154 C C . LEU A 1 295 ? -2.285 -11.905 -11.433 1.00 98.44 295 LEU A C 1
ATOM 2156 O O . LEU A 1 295 ? -2.451 -12.397 -12.546 1.00 98.44 295 LEU A O 1
ATOM 2160 N N . SER A 1 296 ? -1.463 -12.453 -10.540 1.00 98.62 296 SER A N 1
ATOM 2161 C CA . SER A 1 296 ? -0.665 -13.650 -10.814 1.00 98.62 296 SER A CA 1
ATOM 2162 C C . SER A 1 296 ? -1.527 -14.873 -11.105 1.00 98.62 296 SER A C 1
ATOM 2164 O O . SER A 1 296 ? -1.199 -15.645 -11.999 1.00 98.62 296 SER A O 1
ATOM 2166 N N . ALA A 1 297 ? -2.660 -15.042 -10.417 1.00 98.19 297 ALA A N 1
ATOM 2167 C CA . ALA A 1 297 ? -3.613 -16.104 -10.717 1.00 98.19 297 ALA A CA 1
ATOM 2168 C C . ALA A 1 297 ? -4.241 -15.936 -12.108 1.00 98.19 297 ALA A C 1
ATOM 2170 O O . ALA A 1 297 ? -4.288 -16.906 -12.861 1.00 98.19 297 ALA A O 1
ATOM 2171 N N . TYR A 1 298 ? -4.655 -14.715 -12.469 1.00 97.56 298 TYR A N 1
ATOM 2172 C CA . TYR A 1 298 ? -5.164 -14.393 -13.805 1.00 97.56 298 TYR A CA 1
ATOM 2173 C C . TYR A 1 298 ? -4.132 -14.695 -14.898 1.00 97.56 298 TYR A C 1
ATOM 2175 O O . TYR A 1 298 ? -4.451 -15.372 -15.874 1.00 97.56 298 TYR A O 1
ATOM 2183 N N . LEU A 1 299 ? -2.891 -14.234 -14.724 1.00 98.19 299 LEU A N 1
ATOM 2184 C CA . LEU A 1 299 ? -1.796 -14.481 -15.664 1.00 98.19 299 LEU A CA 1
ATOM 2185 C C . LEU A 1 299 ? -1.482 -15.978 -15.762 1.00 98.19 299 LEU A C 1
ATOM 2187 O O . LEU A 1 299 ? -1.306 -16.501 -16.863 1.00 98.19 299 LEU A O 1
ATOM 2191 N N . ALA A 1 300 ? -1.469 -16.678 -14.627 1.00 98.12 300 ALA A N 1
ATOM 2192 C CA . ALA A 1 300 ? -1.250 -18.114 -14.572 1.00 98.12 300 ALA A CA 1
ATOM 2193 C C . ALA A 1 300 ? -2.317 -18.892 -15.344 1.00 98.12 300 ALA A C 1
ATOM 2195 O O . ALA A 1 300 ? -1.978 -19.749 -16.158 1.00 98.12 300 ALA A O 1
ATOM 2196 N N . ASP A 1 301 ? -3.589 -18.547 -15.159 1.00 97.06 301 ASP A N 1
ATOM 2197 C CA . ASP A 1 301 ? -4.693 -19.191 -15.867 1.00 97.06 301 ASP A CA 1
ATOM 2198 C C . ASP A 1 301 ? -4.681 -18.840 -17.366 1.00 97.06 301 ASP A C 1
ATOM 2200 O O . ASP A 1 301 ? -4.857 -19.717 -18.212 1.00 97.06 301 ASP A O 1
ATOM 2204 N N . LYS A 1 302 ? -4.395 -17.578 -17.717 1.00 96.19 302 LYS A N 1
ATOM 2205 C CA . LYS A 1 302 ? -4.324 -17.097 -19.107 1.00 96.19 302 LYS A CA 1
ATOM 2206 C C . LYS A 1 302 ? -3.206 -17.760 -19.912 1.00 96.19 302 LYS A C 1
ATOM 2208 O O . LYS A 1 302 ? -3.422 -18.127 -21.065 1.00 96.19 302 LYS A O 1
ATOM 2213 N N . TYR A 1 303 ? -2.024 -17.903 -19.317 1.00 97.31 303 TYR A N 1
ATOM 2214 C CA . TYR A 1 303 ? -0.825 -18.411 -19.990 1.00 97.31 303 TYR A CA 1
ATOM 2215 C C . TYR A 1 303 ? -0.487 -19.863 -19.644 1.00 97.31 303 TYR A C 1
ATOM 2217 O O . TYR A 1 303 ? 0.509 -20.390 -20.129 1.00 97.31 303 TYR A O 1
ATOM 2225 N N . SER A 1 304 ? -1.326 -20.536 -18.848 1.00 97.06 304 SER A N 1
ATOM 2226 C CA . SER A 1 304 ? -1.070 -21.895 -18.348 1.00 97.06 304 SER A CA 1
ATOM 2227 C C . SER A 1 304 ? 0.250 -22.018 -17.570 1.00 97.06 304 SER A C 1
ATOM 2229 O O . SER A 1 304 ? 0.920 -23.050 -17.623 1.00 97.06 304 SER A O 1
ATOM 2231 N N . VAL A 1 305 ? 0.623 -20.968 -16.833 1.00 97.75 305 VAL A N 1
ATOM 2232 C CA . VAL A 1 305 ? 1.778 -20.986 -15.926 1.00 97.75 305 VAL A CA 1
ATOM 2233 C C . VAL A 1 305 ? 1.370 -21.710 -14.637 1.00 97.75 305 VAL A C 1
ATOM 2235 O O . VAL A 1 305 ? 0.361 -21.346 -14.030 1.00 97.75 305 VAL A O 1
ATOM 2238 N N . PRO A 1 306 ? 2.108 -22.733 -14.174 1.00 97.88 306 PRO A N 1
ATOM 2239 C CA . PRO A 1 306 ? 1.792 -23.388 -12.910 1.00 97.88 306 PRO A CA 1
ATOM 2240 C C . PRO A 1 306 ? 1.821 -22.410 -11.726 1.00 97.88 306 PRO A C 1
ATOM 2242 O O . PRO A 1 306 ? 2.777 -21.660 -11.548 1.00 97.88 306 PRO A O 1
ATOM 2245 N N . LYS A 1 307 ? 0.803 -22.469 -10.860 1.00 97.62 307 LYS A N 1
ATOM 2246 C CA . LYS A 1 307 ? 0.702 -21.680 -9.614 1.00 97.62 307 LYS A CA 1
ATOM 2247 C C . LYS A 1 307 ? 1.613 -22.255 -8.519 1.00 97.62 307 LYS A C 1
ATOM 2249 O O . LYS A 1 307 ? 1.152 -22.711 -7.473 1.00 97.62 307 LYS A O 1
ATOM 2254 N N . ALA A 1 308 ? 2.908 -22.322 -8.809 1.00 96.00 308 ALA A N 1
ATOM 2255 C CA . ALA A 1 308 ? 3.913 -22.984 -7.991 1.00 96.00 308 ALA A CA 1
ATOM 2256 C C . ALA A 1 308 ? 5.212 -22.182 -7.952 1.00 96.00 308 ALA A C 1
ATOM 2258 O O . ALA A 1 308 ? 5.527 -21.419 -8.863 1.00 96.00 308 ALA A O 1
ATOM 2259 N N . ARG A 1 309 ? 6.000 -22.418 -6.903 1.00 95.12 309 ARG A N 1
ATOM 2260 C CA . ARG A 1 309 ? 7.196 -21.630 -6.609 1.00 95.12 309 ARG A CA 1
ATOM 2261 C C . ARG A 1 309 ? 8.318 -21.751 -7.641 1.00 95.12 309 ARG A C 1
ATOM 2263 O O . ARG A 1 309 ? 9.190 -20.904 -7.665 1.00 95.12 309 ARG A O 1
ATOM 2270 N N . SER A 1 310 ? 8.281 -22.778 -8.489 1.00 94.62 310 SER A N 1
ATOM 2271 C CA . SER A 1 310 ? 9.202 -22.951 -9.617 1.00 94.62 310 SER A CA 1
ATOM 2272 C C . SER A 1 310 ? 8.826 -22.131 -10.857 1.00 94.62 310 SER A C 1
ATOM 2274 O O . SER A 1 310 ? 9.592 -22.109 -11.808 1.00 94.62 310 SER A O 1
ATOM 2276 N N . HIS A 1 311 ? 7.646 -21.506 -10.870 1.00 96.62 311 HIS A N 1
ATOM 2277 C CA . HIS A 1 311 ? 7.102 -20.750 -12.005 1.00 96.62 311 HIS A CA 1
ATOM 2278 C C . HIS A 1 311 ? 6.686 -19.322 -11.643 1.00 96.62 311 HIS A C 1
ATOM 2280 O O . HIS A 1 311 ? 6.603 -18.457 -12.509 1.00 96.62 311 HIS A O 1
ATOM 2286 N N . ILE A 1 312 ? 6.441 -19.078 -10.360 1.00 97.75 312 ILE A N 1
ATOM 2287 C CA . ILE A 1 312 ? 6.271 -17.751 -9.786 1.00 97.75 312 ILE A CA 1
ATOM 2288 C C . ILE A 1 312 ? 7.480 -17.535 -8.883 1.00 97.75 312 ILE A C 1
ATOM 2290 O O . ILE A 1 312 ? 7.600 -18.192 -7.847 1.00 97.75 312 ILE A O 1
ATOM 2294 N N . LEU A 1 313 ? 8.405 -16.699 -9.339 1.00 94.75 313 LEU A N 1
ATOM 2295 C CA . LEU A 1 313 ? 9.758 -16.573 -8.800 1.00 94.75 313 LEU A CA 1
ATOM 2296 C C . LEU A 1 313 ? 9.988 -15.159 -8.279 1.00 94.75 313 LEU A C 1
ATOM 2298 O O . LEU A 1 313 ? 9.376 -14.221 -8.784 1.00 94.75 313 LEU A O 1
ATOM 2302 N N . GLY A 1 314 ? 10.858 -15.003 -7.282 1.00 94.75 314 GLY A N 1
ATOM 2303 C CA . GLY A 1 314 ? 11.503 -13.712 -7.063 1.00 94.75 314 GLY A CA 1
ATOM 2304 C C . GLY A 1 314 ? 12.534 -13.485 -8.159 1.00 94.75 314 GLY A C 1
ATOM 2305 O O . GLY A 1 314 ? 13.019 -14.459 -8.743 1.00 94.75 314 GLY A O 1
ATOM 2306 N N . HIS A 1 315 ? 12.883 -12.238 -8.438 1.00 92.12 315 HIS A N 1
ATOM 2307 C CA . HIS A 1 315 ? 13.977 -11.936 -9.355 1.00 92.12 315 HIS A CA 1
ATOM 2308 C C . HIS A 1 315 ? 15.279 -12.621 -8.911 1.00 92.12 315 HIS A C 1
ATOM 2310 O O . HIS A 1 315 ? 15.921 -13.282 -9.722 1.00 92.12 315 HIS A O 1
ATOM 2316 N N . GLY A 1 316 ? 15.571 -12.629 -7.604 1.00 86.44 316 GLY A N 1
ATOM 2317 C CA . GLY A 1 316 ? 16.719 -13.353 -7.041 1.00 86.44 316 GLY A CA 1
ATOM 2318 C C . GLY A 1 316 ? 16.652 -14.889 -7.115 1.00 86.44 316 GLY A C 1
ATOM 2319 O O . GLY A 1 316 ? 17.642 -15.554 -6.819 1.00 86.44 316 GLY A O 1
ATOM 2320 N N . ASP A 1 317 ? 15.512 -15.478 -7.502 1.00 87.50 317 ASP A N 1
ATOM 2321 C CA . ASP A 1 317 ? 15.374 -16.925 -7.751 1.00 87.50 317 ASP A CA 1
ATOM 2322 C C . ASP A 1 317 ? 15.285 -17.274 -9.243 1.00 87.50 317 ASP A C 1
ATOM 2324 O O . ASP A 1 317 ? 15.186 -18.458 -9.598 1.00 87.50 317 ASP A O 1
ATOM 2328 N N . ALA A 1 318 ? 15.228 -16.269 -10.123 1.00 83.88 318 ALA A N 1
ATOM 2329 C CA . ALA A 1 318 ? 15.187 -16.500 -11.555 1.00 83.88 318 ALA A CA 1
ATOM 2330 C C . ALA A 1 318 ? 16.467 -17.241 -11.988 1.00 83.88 318 ALA A C 1
ATOM 2332 O O . ALA A 1 318 ? 17.518 -17.069 -11.369 1.00 83.88 318 ALA A O 1
ATOM 2333 N N . PRO A 1 319 ? 16.418 -18.109 -13.017 1.00 76.62 319 PRO A N 1
ATOM 2334 C CA . PRO A 1 319 ? 17.618 -18.745 -13.560 1.00 76.62 319 PRO A CA 1
ATOM 2335 C C . PRO A 1 319 ? 18.563 -17.654 -14.100 1.00 76.62 319 PRO A C 1
ATOM 2337 O O . PRO A 1 319 ? 18.383 -17.185 -15.221 1.00 76.62 319 PRO A O 1
ATOM 2340 N N . ASP A 1 320 ? 19.492 -17.187 -13.261 1.00 65.00 320 ASP A N 1
ATOM 2341 C CA . ASP A 1 320 ? 19.971 -15.805 -13.359 1.00 65.00 320 ASP A CA 1
ATOM 2342 C C . ASP A 1 320 ? 20.930 -15.521 -14.523 1.00 65.00 320 ASP A C 1
ATOM 2344 O O . ASP A 1 320 ? 21.745 -16.341 -14.966 1.00 65.00 320 ASP A O 1
ATOM 2348 N N . CYS A 1 321 ? 20.787 -14.271 -14.955 1.00 70.81 321 CYS A N 1
ATOM 2349 C CA . CYS A 1 321 ? 21.736 -13.427 -15.671 1.00 70.81 321 CYS A CA 1
ATOM 2350 C C . CYS A 1 321 ? 21.720 -11.991 -15.067 1.00 70.81 321 CYS A C 1
ATOM 2352 O O . CYS A 1 321 ? 21.870 -11.011 -15.799 1.00 70.81 321 CYS A O 1
ATOM 2354 N N . SER A 1 322 ? 21.471 -11.893 -13.754 1.00 75.88 322 SER A N 1
ATOM 2355 C CA . SER A 1 322 ? 21.175 -10.746 -12.888 1.00 75.88 322 SER A CA 1
ATOM 2356 C C . SER A 1 322 ? 21.619 -11.044 -11.436 1.00 75.88 322 SER A C 1
ATOM 2358 O O . SER A 1 322 ? 21.238 -12.071 -10.894 1.00 75.88 322 SER A O 1
ATOM 2360 N N . ASP A 1 323 ? 22.377 -10.162 -10.773 1.00 81.06 323 ASP A N 1
ATOM 2361 C CA . ASP A 1 323 ? 22.859 -10.332 -9.383 1.00 81.06 323 ASP A CA 1
ATOM 2362 C C . ASP A 1 323 ? 21.898 -9.786 -8.304 1.00 81.06 323 ASP A C 1
ATOM 2364 O O . ASP A 1 323 ? 22.278 -9.606 -7.143 1.00 81.06 323 ASP A O 1
ATOM 2368 N N . HIS A 1 324 ? 20.650 -9.531 -8.697 1.00 87.75 324 HIS A N 1
ATOM 2369 C CA . HIS A 1 324 ? 19.600 -8.965 -7.861 1.00 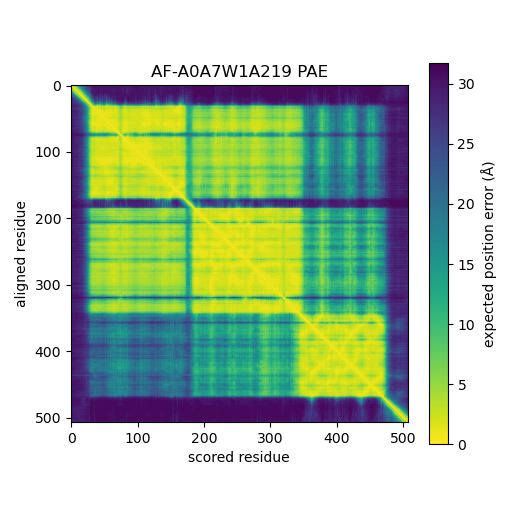87.75 324 HIS A CA 1
ATOM 2370 C C . HIS A 1 324 ? 19.060 -9.969 -6.828 1.00 87.75 324 HIS A C 1
ATOM 2372 O O . HIS A 1 324 ? 19.161 -11.186 -6.994 1.00 87.75 324 HIS A O 1
ATOM 2378 N N . THR A 1 325 ? 18.485 -9.464 -5.730 1.00 88.62 325 THR A N 1
ATOM 2379 C CA . THR A 1 325 ? 18.016 -10.305 -4.605 1.00 88.62 325 THR A CA 1
ATOM 2380 C C . THR A 1 325 ? 16.557 -10.081 -4.210 1.00 88.62 325 THR A C 1
ATOM 2382 O O . THR A 1 325 ? 16.049 -10.743 -3.298 1.00 88.62 325 THR A O 1
ATOM 2385 N N . ASP A 1 326 ? 15.871 -9.174 -4.894 1.00 90.56 326 ASP A N 1
ATOM 2386 C CA . ASP A 1 326 ? 14.470 -8.839 -4.685 1.00 90.56 326 ASP A CA 1
ATOM 2387 C C . ASP A 1 326 ? 13.528 -10.026 -5.018 1.00 90.56 326 ASP A C 1
ATOM 2389 O O . ASP A 1 326 ? 13.877 -10.928 -5.796 1.00 90.56 326 ASP A O 1
ATOM 2393 N N . PRO A 1 327 ? 12.345 -10.115 -4.374 1.00 93.56 327 PRO A N 1
ATOM 2394 C CA . PRO A 1 327 ? 11.763 -9.187 -3.390 1.00 93.56 327 PRO A CA 1
ATOM 2395 C C . PRO A 1 327 ? 12.360 -9.332 -1.970 1.00 93.56 327 PRO A C 1
ATOM 2397 O O . PRO A 1 327 ? 11.784 -8.893 -0.968 1.00 93.56 327 PRO A O 1
ATOM 2400 N N . GLY A 1 328 ? 13.489 -10.036 -1.853 1.00 91.81 328 GLY A N 1
ATOM 2401 C CA . GLY A 1 328 ? 14.205 -10.247 -0.608 1.00 91.81 328 GLY A CA 1
ATOM 2402 C C . GLY A 1 328 ? 13.586 -11.316 0.301 1.00 91.81 328 GLY A C 1
ATOM 2403 O O . GLY A 1 328 ? 12.499 -11.852 0.060 1.00 91.81 328 GLY A O 1
ATOM 2404 N N . PRO A 1 329 ? 14.268 -11.639 1.414 1.00 92.56 329 PRO A N 1
ATOM 2405 C CA . PRO A 1 329 ? 13.840 -12.683 2.349 1.00 92.56 329 PRO A CA 1
ATOM 2406 C C . PRO A 1 329 ? 12.584 -12.311 3.154 1.00 92.56 329 PRO A C 1
ATOM 2408 O O . PRO A 1 329 ? 12.046 -13.149 3.875 1.00 92.56 329 PRO A O 1
ATOM 2411 N N . GLY A 1 330 ? 12.148 -11.051 3.081 1.00 93.31 330 GLY A N 1
ATOM 2412 C CA . GLY A 1 330 ? 10.965 -10.549 3.770 1.00 93.31 330 GLY A CA 1
ATOM 2413 C C . GLY A 1 330 ? 9.640 -10.844 3.066 1.00 93.31 330 GLY A C 1
ATOM 2414 O O . GLY A 1 330 ? 8.592 -10.662 3.683 1.00 93.31 330 GLY A O 1
ATOM 2415 N N . TRP A 1 331 ? 9.672 -11.285 1.806 1.00 96.50 331 TRP A N 1
ATOM 2416 C CA . TRP A 1 331 ? 8.474 -11.666 1.065 1.00 96.50 331 TRP A CA 1
ATOM 2417 C C . TRP A 1 331 ? 7.938 -13.027 1.534 1.00 96.50 331 TRP A C 1
ATOM 2419 O O . TRP A 1 331 ? 8.628 -14.049 1.463 1.00 96.50 331 TRP A O 1
ATOM 2429 N N . ASP A 1 332 ? 6.687 -13.062 1.993 1.00 95.12 332 ASP A N 1
ATOM 2430 C CA . ASP A 1 332 ? 6.031 -14.276 2.473 1.00 95.12 332 ASP A CA 1
ATOM 2431 C C . ASP A 1 332 ? 5.509 -15.109 1.297 1.00 95.12 332 ASP A C 1
ATOM 2433 O O . ASP A 1 332 ? 4.366 -15.009 0.846 1.00 95.12 332 ASP A O 1
ATOM 2437 N N . TRP A 1 333 ? 6.389 -15.962 0.781 1.00 96.44 333 TRP A N 1
ATOM 2438 C CA . TRP A 1 333 ? 6.087 -16.838 -0.345 1.00 96.44 333 TRP A CA 1
ATOM 2439 C C . TRP A 1 333 ? 5.006 -17.877 -0.063 1.00 96.44 333 TRP A C 1
ATOM 2441 O O . TRP A 1 333 ? 4.305 -18.273 -0.998 1.00 96.44 333 TRP A O 1
ATOM 2451 N N . ALA A 1 334 ? 4.886 -18.347 1.180 1.00 93.69 334 ALA A N 1
ATOM 2452 C CA . ALA A 1 334 ? 3.881 -19.342 1.533 1.00 93.69 334 ALA A CA 1
ATOM 2453 C C . ALA A 1 334 ? 2.490 -18.711 1.459 1.00 93.69 334 ALA A C 1
ATOM 2455 O O . ALA A 1 334 ? 1.630 -19.204 0.726 1.00 93.69 334 ALA A O 1
ATOM 2456 N N . HIS A 1 335 ? 2.330 -17.568 2.126 1.00 90.94 335 HIS A N 1
ATOM 2457 C CA . HIS A 1 335 ? 1.108 -16.776 2.089 1.00 90.94 335 HIS A CA 1
ATOM 2458 C C . HIS A 1 335 ? 0.740 -16.357 0.663 1.00 90.94 335 HIS A C 1
ATOM 2460 O O . HIS A 1 335 ? -0.360 -16.638 0.184 1.00 90.94 335 HIS A O 1
ATOM 2466 N N . TYR A 1 336 ? 1.696 -15.781 -0.074 1.00 96.06 336 TYR A N 1
ATOM 2467 C CA . TYR A 1 336 ? 1.463 -15.327 -1.442 1.00 96.06 336 TYR A CA 1
ATOM 2468 C C . TYR A 1 336 ? 0.984 -16.452 -2.368 1.00 96.06 336 TYR A C 1
ATOM 2470 O O . TYR A 1 336 ? 0.020 -16.280 -3.115 1.00 96.06 336 TYR A O 1
ATOM 2478 N N . LEU A 1 337 ? 1.612 -17.632 -2.317 1.00 96.56 337 LEU A N 1
ATOM 2479 C CA . LEU A 1 337 ? 1.203 -18.753 -3.164 1.00 96.56 337 LEU A CA 1
ATOM 2480 C C . LEU A 1 337 ? -0.155 -19.338 -2.773 1.00 96.56 337 LEU A C 1
ATOM 2482 O O . LEU A 1 337 ? -0.870 -19.820 -3.654 1.00 96.56 337 LEU A O 1
ATOM 2486 N N . ASP A 1 338 ? -0.531 -19.308 -1.498 1.00 93.38 338 ASP A N 1
ATOM 2487 C CA . ASP A 1 338 ? -1.864 -19.737 -1.072 1.00 93.38 338 ASP A CA 1
ATOM 2488 C C . ASP A 1 338 ? -2.948 -18.765 -1.562 1.00 93.38 338 ASP A C 1
ATOM 2490 O O . ASP A 1 338 ? -3.987 -19.202 -2.076 1.00 93.38 338 ASP A O 1
ATOM 2494 N N . LEU A 1 339 ? -2.667 -17.459 -1.561 1.00 93.50 339 LEU A N 1
ATOM 2495 C CA . LEU A 1 339 ? -3.515 -16.470 -2.228 1.00 93.50 339 LEU A CA 1
ATOM 2496 C C . LEU A 1 339 ? -3.599 -16.717 -3.742 1.00 93.50 339 LEU A C 1
ATOM 2498 O O . LEU A 1 339 ? -4.692 -16.729 -4.302 1.00 93.50 339 LEU A O 1
ATOM 2502 N N . VAL A 1 340 ? -2.482 -16.974 -4.432 1.00 96.81 340 VAL A N 1
ATOM 2503 C CA . VAL A 1 340 ? -2.497 -17.218 -5.889 1.00 96.81 340 VAL A CA 1
ATOM 2504 C C . VAL A 1 340 ? -3.345 -18.446 -6.240 1.00 96.81 340 VAL A C 1
ATOM 2506 O O . VAL A 1 340 ? -4.146 -18.407 -7.177 1.00 96.81 340 VAL A O 1
ATOM 2509 N N . LYS A 1 341 ? -3.222 -19.542 -5.481 1.00 94.88 341 LYS A N 1
ATOM 2510 C CA . LYS A 1 341 ? -4.014 -20.768 -5.702 1.00 94.88 341 LYS A CA 1
ATOM 2511 C C . LYS A 1 341 ? -5.514 -20.535 -5.532 1.00 94.88 341 LYS A C 1
ATOM 2513 O O . LYS A 1 341 ? -6.301 -21.168 -6.231 1.00 94.88 341 LYS A O 1
ATOM 2518 N N . THR A 1 342 ? -5.902 -19.628 -4.641 1.00 90.94 342 THR A N 1
ATOM 2519 C CA . THR A 1 342 ? -7.305 -19.254 -4.401 1.00 90.94 342 THR A CA 1
ATOM 2520 C C . THR A 1 342 ? -7.790 -18.121 -5.309 1.00 90.94 342 THR A C 1
ATOM 2522 O O . THR A 1 342 ? -8.934 -17.689 -5.189 1.00 90.94 342 THR A O 1
ATOM 2525 N N . GLY A 1 343 ? -6.949 -17.626 -6.225 1.00 88.25 343 GLY A N 1
ATOM 2526 C CA . GLY A 1 343 ? -7.281 -16.484 -7.078 1.00 88.25 343 GLY A CA 1
ATOM 2527 C C . GLY A 1 343 ? -7.406 -15.170 -6.308 1.00 88.25 343 GLY A C 1
ATOM 2528 O O . GLY A 1 343 ? -8.116 -14.275 -6.753 1.00 88.25 343 GLY A O 1
ATOM 2529 N N . GLY A 1 344 ? -6.780 -15.076 -5.131 1.00 81.38 344 GLY A N 1
ATOM 2530 C CA . GLY A 1 344 ? -6.907 -13.968 -4.187 1.00 81.38 344 GLY A CA 1
ATOM 2531 C C . GLY A 1 344 ? -8.331 -13.781 -3.662 1.00 81.38 344 GLY A C 1
ATOM 2532 O O . GLY A 1 344 ? -8.750 -12.650 -3.405 1.00 81.38 344 GLY A O 1
ATOM 2533 N N . ALA A 1 345 ? -9.105 -14.866 -3.565 1.00 78.31 345 ALA A N 1
ATOM 2534 C CA . ALA A 1 345 ? -10.448 -14.826 -3.004 1.00 78.31 345 ALA A CA 1
ATOM 2535 C C . ALA A 1 345 ? -10.425 -14.295 -1.558 1.00 78.31 345 ALA A C 1
ATOM 2537 O O . ALA A 1 345 ? -9.498 -14.623 -0.810 1.00 78.31 345 ALA A O 1
ATOM 2538 N N . PRO A 1 346 ? -11.437 -13.497 -1.158 1.00 76.06 346 PRO A N 1
ATOM 2539 C CA . PRO A 1 346 ? -11.530 -12.987 0.198 1.00 76.06 346 PRO A CA 1
ATOM 2540 C C . PRO A 1 346 ? -11.642 -14.146 1.198 1.00 76.06 346 PRO A C 1
ATOM 2542 O O . PRO A 1 346 ? -12.548 -14.975 1.102 1.00 76.06 346 PRO A O 1
ATOM 2545 N N . THR A 1 347 ? -10.733 -14.195 2.162 1.00 82.81 347 THR A N 1
ATOM 2546 C CA . THR A 1 347 ? -10.769 -15.065 3.329 1.00 82.81 347 THR A CA 1
ATOM 2547 C C . THR A 1 347 ? -11.051 -14.201 4.548 1.00 82.81 347 THR A C 1
ATOM 2549 O O . THR A 1 347 ? -10.371 -13.208 4.809 1.00 82.81 347 THR A O 1
ATOM 2552 N N . PHE A 1 348 ? -12.086 -14.572 5.293 1.00 89.00 348 PHE A N 1
ATOM 2553 C CA . PHE A 1 348 ? -12.461 -13.903 6.531 1.00 89.00 348 PHE A CA 1
ATOM 2554 C C . PHE A 1 348 ? -11.958 -14.755 7.688 1.00 89.00 348 PHE A C 1
ATOM 2556 O O . PHE A 1 348 ? -12.455 -15.854 7.923 1.00 89.00 348 PHE A O 1
ATOM 2563 N N . LEU A 1 349 ? -10.928 -14.268 8.372 1.00 90.44 349 LEU A N 1
ATOM 2564 C CA . LEU A 1 349 ? -10.348 -14.900 9.549 1.00 90.44 349 LEU A CA 1
ATOM 2565 C C . LEU A 1 349 ? -10.192 -13.835 10.628 1.00 90.44 349 LEU A C 1
ATOM 2567 O O . LEU A 1 349 ? -9.914 -12.674 10.337 1.00 90.44 349 LEU A O 1
ATOM 2571 N N . ALA A 1 350 ? -10.351 -14.239 11.879 1.00 93.75 350 ALA A N 1
ATOM 2572 C CA . ALA A 1 350 ? -10.201 -13.361 13.027 1.00 93.75 350 ALA A CA 1
ATOM 2573 C C . ALA A 1 350 ? -9.267 -14.007 14.048 1.00 93.75 350 ALA A C 1
ATOM 2575 O O . ALA A 1 350 ? -9.241 -15.233 14.185 1.00 93.75 350 ALA A O 1
ATOM 2576 N N . GLY A 1 351 ? -8.481 -13.173 14.722 1.00 90.94 351 GLY A N 1
ATOM 2577 C CA . GLY A 1 351 ? -7.698 -13.566 15.885 1.00 90.94 351 GLY A CA 1
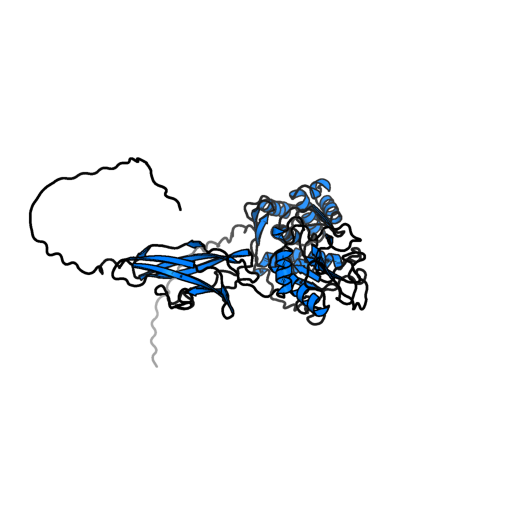ATOM 2578 C C . GLY A 1 351 ? -8.557 -13.708 17.137 1.00 90.94 351 GLY A C 1
ATOM 2579 O O . GLY A 1 351 ? -9.785 -13.628 17.084 1.00 90.94 351 GLY A O 1
ATOM 2580 N N . ASP A 1 352 ? -7.891 -13.892 18.273 1.00 89.81 352 ASP A N 1
ATOM 2581 C CA . ASP A 1 352 ? -8.556 -13.919 19.572 1.00 89.81 352 ASP A CA 1
ATOM 2582 C C . ASP A 1 352 ? -9.208 -12.565 19.881 1.00 89.81 352 ASP A C 1
ATOM 2584 O O . ASP A 1 352 ? -8.686 -11.502 19.532 1.00 89.81 352 ASP A O 1
ATOM 2588 N N . ALA A 1 353 ? -10.352 -12.612 20.562 1.00 93.38 353 ALA A N 1
ATOM 2589 C CA . ALA A 1 353 ? -11.088 -11.425 20.965 1.00 93.38 353 ALA A CA 1
ATOM 2590 C C . ALA A 1 353 ? -10.748 -11.012 22.400 1.00 93.38 353 ALA A C 1
ATOM 2592 O O . ALA A 1 353 ? -10.669 -11.850 23.300 1.00 93.38 353 ALA A O 1
ATOM 2593 N N . THR A 1 354 ? -10.621 -9.707 22.637 1.00 94.62 354 THR A N 1
ATOM 2594 C CA . THR A 1 354 ? -10.612 -9.133 23.989 1.00 94.62 354 THR A CA 1
ATOM 2595 C C . THR A 1 354 ? -11.939 -8.436 24.252 1.00 94.62 354 THR A C 1
ATOM 2597 O O . THR A 1 354 ? -12.382 -7.624 23.445 1.00 94.62 354 THR A O 1
ATOM 2600 N N . VAL A 1 355 ? -12.561 -8.736 25.391 1.00 95.19 355 VAL A N 1
ATOM 2601 C CA . VAL A 1 355 ? -13.823 -8.125 25.828 1.00 95.19 355 VAL A CA 1
ATOM 2602 C C . VAL A 1 355 ? -13.531 -7.080 26.901 1.00 95.19 355 VAL A C 1
ATOM 2604 O O . VAL A 1 355 ? -12.830 -7.363 27.874 1.00 95.19 355 VAL A O 1
ATOM 2607 N N . ASN A 1 356 ? -14.099 -5.886 26.752 1.00 91.81 356 ASN A N 1
ATOM 2608 C CA . ASN A 1 356 ? -14.115 -4.844 27.770 1.00 91.81 356 ASN A CA 1
ATOM 2609 C C . ASN A 1 356 ? -15.553 -4.359 27.990 1.00 91.81 356 ASN A C 1
ATOM 2611 O O . ASN A 1 356 ? -16.266 -4.064 27.038 1.00 91.81 356 ASN A O 1
ATOM 2615 N N . GLY A 1 357 ? -15.986 -4.288 29.243 1.00 84.38 357 GLY A N 1
ATOM 2616 C CA . GLY A 1 357 ? -17.353 -3.924 29.606 1.00 84.38 357 GLY A CA 1
ATOM 2617 C C . GLY A 1 357 ? -17.671 -4.319 31.048 1.00 84.38 357 GLY A C 1
ATOM 2618 O O . GLY A 1 357 ? -16.896 -5.048 31.680 1.00 84.38 357 GLY A O 1
ATOM 2619 N N . PRO A 1 358 ? -18.780 -3.825 31.619 1.00 80.12 358 PRO A N 1
ATOM 2620 C CA . PRO A 1 358 ? -19.146 -4.146 32.987 1.00 80.12 358 PRO A CA 1
ATOM 2621 C C . PRO A 1 358 ? -19.609 -5.596 33.117 1.00 80.12 358 PRO A C 1
ATOM 2623 O O . PRO A 1 358 ? -20.439 -6.089 32.361 1.00 80.12 358 PRO A O 1
ATOM 2626 N N . ILE A 1 359 ? -19.094 -6.255 34.152 1.00 88.31 359 ILE A N 1
ATOM 2627 C CA . ILE A 1 359 ? -19.435 -7.644 34.484 1.00 88.31 359 ILE A CA 1
ATOM 2628 C C . ILE A 1 359 ? -20.669 -7.701 35.399 1.00 88.31 359 ILE A C 1
ATOM 2630 O O . ILE A 1 359 ? -21.294 -8.745 35.520 1.00 88.31 359 ILE A O 1
ATOM 2634 N N . ASN A 1 360 ? -21.038 -6.604 36.070 1.00 94.00 360 ASN A N 1
ATOM 2635 C CA . ASN A 1 360 ? -22.184 -6.563 36.980 1.00 94.00 360 ASN A CA 1
ATOM 2636 C C . ASN A 1 360 ? -23.139 -5.444 36.570 1.00 94.00 360 ASN A C 1
ATOM 2638 O O . ASN A 1 360 ? -22.691 -4.311 36.414 1.00 94.00 360 ASN A O 1
ATOM 2642 N N . LEU A 1 361 ? -24.425 -5.768 36.452 1.00 96.56 361 LEU A N 1
ATOM 2643 C CA . LEU A 1 361 ? -25.498 -4.846 36.087 1.00 96.56 361 LEU A CA 1
ATOM 2644 C C . LEU A 1 361 ? -26.696 -5.026 37.021 1.00 96.56 361 LEU A C 1
ATOM 2646 O O . LEU A 1 361 ? -26.889 -6.086 37.621 1.00 96.56 361 LEU A O 1
ATOM 2650 N N . ILE A 1 362 ? -27.524 -4.000 37.134 1.00 97.06 362 ILE A N 1
ATOM 2651 C CA . ILE A 1 362 ? -28.847 -4.063 37.759 1.00 97.06 362 ILE A CA 1
ATOM 2652 C C . ILE A 1 362 ? -29.898 -4.175 36.652 1.00 97.06 362 ILE A C 1
ATOM 2654 O O . ILE A 1 362 ? -29.709 -3.647 35.565 1.00 97.06 362 ILE A O 1
ATOM 2658 N N . SER A 1 363 ? -31.022 -4.845 36.900 1.00 97.94 363 SER A N 1
ATOM 2659 C CA . SER A 1 363 ? -32.123 -4.904 35.934 1.00 97.94 363 SER A CA 1
ATOM 2660 C C . SER A 1 363 ? -32.519 -3.533 35.374 1.00 97.94 363 SER A C 1
ATOM 2662 O O . SER A 1 363 ? -32.720 -2.570 36.126 1.00 97.94 363 SER A O 1
ATOM 2664 N N . GLY A 1 364 ? -32.605 -3.468 34.043 1.00 96.12 364 GLY A N 1
ATOM 2665 C CA . GLY A 1 364 ? -32.879 -2.259 33.271 1.00 96.12 364 GLY A CA 1
ATOM 2666 C C . GLY A 1 364 ? -31.697 -1.291 33.134 1.00 96.12 364 GLY A C 1
ATOM 2667 O O . GLY A 1 364 ? -31.854 -0.252 32.497 1.00 96.12 364 GLY A O 1
ATOM 2668 N N . GLU A 1 365 ? -30.534 -1.580 33.728 1.00 97.19 365 GLU A N 1
ATOM 2669 C CA . GLU A 1 365 ? -29.315 -0.783 33.551 1.00 97.19 365 GLU A CA 1
ATOM 2670 C C . GLU A 1 365 ? -28.747 -0.977 32.145 1.00 97.19 365 GLU A C 1
ATOM 2672 O O . GLU A 1 365 ? -28.689 -2.104 31.645 1.00 97.19 365 GLU A O 1
ATOM 2677 N N . THR A 1 366 ? -28.320 0.121 31.521 1.00 96.94 366 THR A N 1
ATOM 2678 C CA . THR A 1 366 ? -27.607 0.086 30.246 1.00 96.94 366 THR A CA 1
ATOM 2679 C C . THR A 1 366 ? -26.102 0.167 30.449 1.00 96.94 366 THR A C 1
ATOM 2681 O O . THR A 1 366 ? -25.617 0.764 31.412 1.00 96.94 366 THR A O 1
ATOM 2684 N N . ALA A 1 367 ? -25.350 -0.438 29.536 1.00 95.38 367 ALA A N 1
ATOM 2685 C CA . ALA A 1 367 ? -23.898 -0.444 29.589 1.00 95.38 367 ALA A CA 1
ATOM 2686 C C . ALA A 1 367 ? -23.262 -0.578 28.211 1.00 95.38 367 ALA A C 1
ATOM 2688 O O . ALA A 1 367 ? -23.765 -1.309 27.368 1.00 95.38 367 ALA A O 1
ATOM 2689 N N . THR A 1 368 ? -22.100 0.043 28.021 1.00 97.06 368 THR A N 1
ATOM 2690 C CA . THR A 1 368 ? -21.291 -0.134 26.813 1.00 97.06 368 THR A CA 1
ATOM 2691 C C . THR A 1 368 ? -20.391 -1.363 26.935 1.00 97.06 368 THR A C 1
ATOM 2693 O O . THR A 1 368 ? -19.694 -1.545 27.939 1.00 97.06 368 THR A O 1
ATOM 2696 N N . VAL A 1 369 ? -20.377 -2.177 25.885 1.00 97.25 369 VAL A N 1
ATOM 2697 C CA . VAL A 1 369 ? -19.464 -3.301 25.688 1.00 97.25 369 VAL A CA 1
ATOM 2698 C C . VAL A 1 369 ? -18.610 -3.019 24.457 1.00 97.25 369 VAL A C 1
ATOM 2700 O O . VAL A 1 369 ? -19.088 -2.521 23.439 1.00 97.25 369 VAL A O 1
ATOM 2703 N N . THR A 1 370 ? -17.330 -3.353 24.555 1.00 97.06 370 THR A N 1
ATOM 2704 C CA . THR A 1 370 ? -16.358 -3.207 23.479 1.00 97.06 370 THR A CA 1
ATOM 2705 C C . THR A 1 370 ? -15.615 -4.520 23.284 1.00 97.06 370 THR A C 1
ATOM 2707 O O . THR A 1 370 ? -14.999 -5.036 24.219 1.00 97.06 370 THR A O 1
ATOM 2710 N N . LEU A 1 371 ? -15.639 -5.050 22.063 1.00 96.88 371 LEU A N 1
ATOM 2711 C CA . LEU A 1 371 ? -14.810 -6.183 21.650 1.00 96.88 371 LEU A CA 1
ATOM 2712 C C . LEU A 1 371 ? -13.706 -5.692 20.721 1.00 96.88 371 LEU A C 1
ATOM 2714 O O . LEU A 1 371 ? -13.984 -4.955 19.779 1.00 96.88 371 LEU A O 1
ATOM 2718 N N . THR A 1 372 ? -12.469 -6.131 20.948 1.00 96.38 372 THR A N 1
ATOM 2719 C CA . THR A 1 372 ? -11.359 -5.901 20.015 1.00 96.38 372 THR A CA 1
ATOM 2720 C C . THR A 1 372 ? -10.855 -7.216 19.439 1.00 96.38 372 THR A C 1
ATOM 2722 O O . THR A 1 372 ? -10.580 -8.161 20.181 1.00 96.38 372 THR A O 1
ATOM 2725 N N . ILE A 1 373 ? -10.768 -7.293 18.109 1.00 96.94 373 ILE A N 1
ATOM 2726 C CA . ILE A 1 373 ? -10.430 -8.518 17.368 1.00 96.94 373 ILE A CA 1
ATOM 2727 C C . ILE A 1 373 ? -9.502 -8.163 16.204 1.00 96.94 373 ILE A C 1
ATOM 2729 O O . ILE A 1 373 ? -9.785 -7.240 15.442 1.00 96.94 373 ILE A O 1
ATOM 2733 N N . THR A 1 374 ? -8.392 -8.886 16.045 1.00 94.81 374 THR A N 1
ATOM 2734 C CA . THR A 1 374 ? -7.482 -8.699 14.901 1.00 94.81 374 THR A CA 1
ATOM 2735 C C . THR A 1 374 ? -8.036 -9.365 13.645 1.00 94.81 374 THR A C 1
ATOM 2737 O O . THR A 1 374 ? -8.450 -10.525 13.684 1.00 94.81 374 THR A O 1
ATOM 2740 N N . ASN A 1 375 ? -8.030 -8.643 12.524 1.00 94.06 375 ASN A N 1
ATOM 2741 C CA . ASN A 1 375 ? -8.355 -9.187 11.214 1.00 94.06 375 ASN A CA 1
ATOM 2742 C C . ASN A 1 375 ? -7.181 -10.019 10.698 1.00 94.06 375 ASN A C 1
ATOM 2744 O O . ASN A 1 375 ? -6.185 -9.478 10.230 1.00 94.06 375 ASN A O 1
ATOM 2748 N N . ASN A 1 376 ? -7.305 -11.341 10.787 1.00 89.81 376 ASN A N 1
ATOM 2749 C CA . ASN A 1 376 ? -6.304 -12.286 10.289 1.00 89.81 376 ASN A CA 1
ATOM 2750 C C . ASN A 1 376 ? -6.629 -12.777 8.868 1.00 89.81 376 ASN A C 1
ATOM 2752 O O . ASN A 1 376 ? -5.958 -13.673 8.359 1.00 89.81 376 ASN A O 1
ATOM 2756 N N . GLY A 1 377 ? -7.718 -12.280 8.275 1.00 87.44 377 GLY A N 1
ATOM 2757 C CA . GLY A 1 377 ? -8.124 -12.597 6.914 1.00 87.44 377 GLY A CA 1
ATOM 2758 C C . GLY A 1 377 ? -7.336 -11.795 5.890 1.00 87.44 377 GLY A C 1
ATOM 2759 O O . GLY A 1 377 ? -6.412 -11.069 6.235 1.00 87.44 377 GLY A O 1
ATOM 2760 N N . ASN A 1 378 ? -7.739 -11.898 4.627 1.00 79.94 378 ASN A N 1
ATOM 2761 C CA . ASN A 1 378 ? -7.166 -11.117 3.528 1.00 79.94 378 ASN A CA 1
ATOM 2762 C C . ASN A 1 378 ? -8.151 -10.073 2.952 1.00 79.94 378 ASN A C 1
ATOM 2764 O O . ASN A 1 378 ? -7.868 -9.390 1.967 1.00 79.94 378 ASN A O 1
ATOM 2768 N N . ALA A 1 379 ? -9.333 -9.966 3.559 1.00 86.00 379 ALA A N 1
ATOM 2769 C CA . ALA A 1 379 ? -10.383 -9.036 3.181 1.00 86.00 379 ALA A CA 1
ATOM 2770 C C . ALA A 1 379 ? -10.583 -7.997 4.283 1.00 86.00 379 ALA A C 1
ATOM 2772 O O . ALA A 1 379 ? -10.604 -8.338 5.468 1.00 86.00 379 ALA A O 1
ATOM 2773 N N . ALA A 1 380 ? -10.750 -6.734 3.889 1.00 87.62 380 ALA A N 1
ATOM 2774 C CA . ALA A 1 380 ? -11.113 -5.681 4.825 1.00 87.62 380 ALA A CA 1
ATOM 2775 C C . ALA A 1 380 ? -12.483 -5.969 5.452 1.00 87.62 380 ALA A C 1
ATOM 2777 O O . ALA A 1 380 ? -13.376 -6.518 4.801 1.00 87.62 380 ALA A O 1
ATOM 2778 N N . TRP A 1 381 ? -12.637 -5.584 6.713 1.00 93.75 381 TRP A N 1
ATOM 2779 C CA . TRP A 1 381 ? -13.933 -5.549 7.374 1.00 93.75 381 TRP A CA 1
ATOM 2780 C C . TRP A 1 381 ? -14.526 -4.162 7.206 1.00 93.75 381 TRP A C 1
ATOM 2782 O O . TRP A 1 381 ? -13.873 -3.167 7.523 1.00 93.75 381 TRP A O 1
ATOM 2792 N N . ASP A 1 382 ? -15.755 -4.098 6.717 1.00 89.62 382 ASP A N 1
ATOM 2793 C CA . ASP A 1 382 ? -16.476 -2.847 6.501 1.00 89.62 382 ASP A CA 1
ATOM 2794 C C . ASP A 1 382 ? -17.669 -2.769 7.459 1.00 89.62 382 ASP A C 1
ATOM 2796 O O . ASP A 1 382 ? -18.284 -3.787 7.783 1.00 89.62 382 ASP A O 1
ATOM 2800 N N . LEU A 1 383 ? -18.014 -1.550 7.880 1.00 88.31 383 LEU A N 1
ATOM 2801 C CA . LEU A 1 383 ? -18.993 -1.285 8.942 1.00 88.31 383 LEU A CA 1
ATOM 2802 C C . LEU A 1 383 ? -20.361 -1.933 8.662 1.00 88.31 383 LEU A C 1
ATOM 2804 O O . LEU A 1 383 ? -21.004 -2.472 9.558 1.00 88.31 383 LEU A O 1
ATOM 2808 N N . ASP A 1 384 ? -20.788 -1.928 7.399 1.00 86.88 384 ASP A N 1
ATOM 2809 C CA . ASP A 1 384 ? -22.099 -2.446 7.003 1.00 86.88 384 ASP A CA 1
ATOM 2810 C C . ASP A 1 384 ? -22.101 -3.939 6.663 1.00 86.88 384 ASP A C 1
ATOM 2812 O O . ASP A 1 384 ? -23.173 -4.538 6.513 1.00 86.88 384 ASP A O 1
ATOM 2816 N N . ALA A 1 385 ? -20.919 -4.539 6.533 1.00 90.94 385 ALA A N 1
ATOM 2817 C CA . ALA A 1 385 ? -20.745 -5.865 5.959 1.00 90.94 385 ALA A CA 1
ATOM 2818 C C . ALA A 1 385 ? -20.196 -6.879 6.969 1.00 90.94 385 ALA A C 1
ATOM 2820 O O . ALA A 1 385 ? -20.582 -8.044 6.927 1.00 90.94 385 ALA A O 1
ATOM 2821 N N . THR A 1 386 ? -19.338 -6.445 7.890 1.00 96.88 386 THR A N 1
ATOM 2822 C CA . THR A 1 386 ? -18.781 -7.286 8.949 1.00 96.88 386 THR A CA 1
ATOM 2823 C C . THR A 1 386 ? -19.414 -6.912 10.277 1.00 96.88 386 THR A C 1
ATOM 2825 O O . THR A 1 386 ? -19.218 -5.806 10.784 1.00 96.88 386 THR A O 1
ATOM 2828 N N . ARG A 1 387 ? -20.185 -7.838 10.845 1.00 96.75 387 ARG A N 1
ATOM 2829 C CA . ARG A 1 387 ? -20.992 -7.599 12.042 1.00 96.75 387 ARG A CA 1
ATOM 2830 C C . ARG A 1 387 ? -20.684 -8.603 13.139 1.00 96.75 387 ARG A C 1
ATOM 2832 O O . ARG A 1 387 ? -20.161 -9.687 12.887 1.00 96.75 387 ARG A O 1
ATOM 2839 N N . LEU A 1 388 ? -21.061 -8.240 14.356 1.00 97.56 388 LEU A N 1
ATOM 2840 C CA . LEU A 1 388 ? -21.072 -9.124 15.508 1.00 97.56 388 LEU A CA 1
ATOM 2841 C C . LEU A 1 388 ? -22.484 -9.694 15.689 1.00 97.56 388 LEU A C 1
ATOM 2843 O O . LEU A 1 388 ? -23.432 -8.968 16.001 1.00 97.56 388 LEU A O 1
ATOM 2847 N N . GLY A 1 389 ? -22.633 -10.994 15.453 1.00 97.44 389 GLY A N 1
ATOM 2848 C CA . GLY A 1 389 ? -23.894 -11.710 15.604 1.00 97.44 389 GLY A CA 1
ATOM 2849 C C . GLY A 1 389 ? -23.932 -12.557 16.862 1.00 97.44 389 GLY A C 1
ATOM 2850 O O . GLY A 1 389 ? -22.901 -12.996 17.366 1.00 97.44 389 GLY A O 1
ATOM 2851 N N . THR A 1 390 ? -25.133 -12.793 17.375 1.00 97.81 390 THR A N 1
ATOM 2852 C CA . THR A 1 390 ? -25.361 -13.712 18.487 1.00 97.81 390 THR A CA 1
ATOM 2853 C C . THR A 1 390 ? -25.059 -15.153 18.055 1.00 97.81 390 THR A C 1
ATOM 2855 O O . THR A 1 390 ? -25.515 -15.623 17.011 1.00 97.81 390 THR A O 1
ATOM 2858 N N . ALA A 1 391 ? -24.273 -15.863 18.862 1.00 95.56 391 ALA A N 1
ATOM 2859 C CA . ALA A 1 391 ? -23.858 -17.246 18.636 1.00 95.56 391 ALA A CA 1
ATOM 2860 C C . ALA A 1 391 ? -24.457 -18.188 19.696 1.00 95.56 391 ALA A C 1
ATOM 2862 O O . ALA A 1 391 ? -24.958 -17.744 20.722 1.00 95.56 391 ALA A O 1
ATOM 2863 N N . LEU A 1 392 ? -24.421 -19.499 19.455 1.00 91.44 392 LEU A N 1
ATOM 2864 C CA . LEU A 1 392 ? -24.818 -20.536 20.423 1.00 91.44 392 LEU A CA 1
ATOM 2865 C C . LEU A 1 392 ? -26.179 -20.335 21.147 1.00 91.44 392 LEU A C 1
ATOM 2867 O O . LEU A 1 392 ? -26.218 -20.134 22.362 1.00 91.44 392 LEU A O 1
ATOM 2871 N N . PRO A 1 393 ? -27.325 -20.499 20.456 1.00 94.94 393 PRO A N 1
ATOM 2872 C CA . PRO A 1 393 ? -27.461 -20.787 19.029 1.00 94.94 393 PRO A CA 1
ATOM 2873 C C . PRO A 1 393 ? -27.199 -19.566 18.146 1.00 94.94 393 PRO A C 1
ATOM 2875 O O . PRO A 1 393 ? -27.469 -18.431 18.539 1.00 94.94 393 PRO A O 1
ATOM 2878 N N . GLN A 1 394 ? -26.686 -19.826 16.945 1.00 95.38 394 GLN A N 1
ATOM 2879 C CA . GLN A 1 394 ? -26.473 -18.799 15.932 1.00 95.38 394 GLN A CA 1
ATOM 2880 C C . GLN A 1 394 ? -27.788 -18.069 15.619 1.00 95.38 394 GLN A C 1
ATOM 2882 O O . GLN A 1 394 ? -28.830 -18.712 15.478 1.00 95.38 394 GLN A O 1
ATOM 2887 N N . ASP A 1 395 ? -27.719 -16.741 15.506 1.00 94.25 395 ASP A N 1
ATOM 2888 C CA . ASP A 1 395 ? -28.834 -15.846 15.173 1.00 94.25 395 ASP A CA 1
ATOM 2889 C C . ASP A 1 395 ? -29.985 -15.811 16.197 1.00 94.25 395 ASP A C 1
ATOM 2891 O O . ASP A 1 395 ? -31.087 -15.371 15.864 1.00 94.25 395 ASP A O 1
ATOM 2895 N N . ARG A 1 396 ? -29.755 -16.232 17.449 1.00 96.94 396 ARG A N 1
ATOM 2896 C CA . ARG A 1 396 ? -30.762 -16.111 18.520 1.00 96.94 396 ARG A CA 1
ATOM 2897 C C . ARG A 1 396 ? -30.999 -14.647 18.907 1.00 96.94 396 ARG A C 1
ATOM 2899 O O . ARG A 1 396 ? -30.053 -13.863 18.950 1.00 96.94 396 ARG A O 1
ATOM 2906 N N . ASP A 1 397 ? -32.215 -14.304 19.306 1.00 98.12 397 ASP A N 1
ATOM 2907 C CA . ASP A 1 397 ? -32.468 -13.003 19.930 1.00 98.12 397 ASP A CA 1
ATOM 2908 C C . ASP A 1 397 ? -31.778 -12.932 21.301 1.00 98.12 397 ASP A C 1
ATOM 2910 O O . ASP A 1 397 ? -31.915 -13.842 22.127 1.00 98.12 397 ASP A O 1
ATOM 2914 N N . SER A 1 398 ? -31.023 -11.858 21.542 1.00 97.81 398 SER A N 1
ATOM 2915 C CA . SER A 1 398 ? -30.365 -11.620 22.826 1.00 97.81 398 SER A CA 1
ATOM 2916 C C . SER A 1 398 ? -31.344 -11.018 23.842 1.00 97.81 398 SER A C 1
ATOM 2918 O O . SER A 1 398 ? -32.056 -10.064 23.517 1.00 97.81 398 SER A O 1
ATOM 2920 N N . PRO A 1 399 ? -31.351 -11.484 25.106 1.00 96.75 399 PRO A N 1
ATOM 2921 C CA . PRO A 1 399 ? -32.094 -10.826 26.181 1.00 96.75 399 PRO A CA 1
ATOM 2922 C C . PRO A 1 399 ? -31.497 -9.467 26.581 1.00 96.75 399 PRO A C 1
ATOM 2924 O O . PRO A 1 399 ? -32.130 -8.746 27.348 1.00 96.75 399 PRO A O 1
ATOM 2927 N N . PHE A 1 400 ? -30.301 -9.133 26.083 1.00 97.75 400 PHE A N 1
ATOM 2928 C CA . PHE A 1 400 ? -29.615 -7.860 26.311 1.00 97.75 400 PHE A CA 1
ATOM 2929 C C . PHE A 1 400 ? -29.822 -6.840 25.184 1.00 97.75 400 PHE A C 1
ATOM 2931 O O . PHE A 1 400 ? -29.234 -5.757 25.226 1.00 97.75 400 PHE A O 1
ATOM 2938 N N . PHE A 1 401 ? -30.640 -7.183 24.182 1.00 98.00 401 PHE A N 1
ATOM 2939 C CA . PHE A 1 401 ? -30.939 -6.328 23.038 1.00 98.00 401 PHE A CA 1
ATOM 2940 C C . PHE A 1 401 ? -31.477 -4.959 23.475 1.00 98.00 401 PHE A C 1
ATOM 2942 O O . PHE A 1 401 ? -32.505 -4.872 24.151 1.00 98.00 401 PHE A O 1
ATOM 2949 N N . LEU A 1 402 ? -30.803 -3.898 23.027 1.00 97.38 402 LEU A N 1
ATOM 2950 C CA . LEU A 1 402 ? -31.245 -2.518 23.182 1.00 97.38 402 LEU A CA 1
ATOM 2951 C C . LEU A 1 402 ? -31.718 -1.966 21.831 1.00 97.38 402 LEU A C 1
ATOM 2953 O O . LEU A 1 402 ? -30.925 -1.763 20.909 1.00 97.38 402 LEU A O 1
ATOM 2957 N N . ASP A 1 403 ? -33.025 -1.720 21.728 1.00 95.50 403 ASP A N 1
ATOM 2958 C CA . ASP A 1 403 ? -33.644 -1.161 20.524 1.00 95.50 403 ASP A CA 1
ATOM 2959 C C . ASP A 1 403 ? -33.110 0.245 20.217 1.00 95.50 403 ASP A C 1
ATOM 2961 O O . ASP A 1 403 ? -33.019 1.099 21.101 1.00 95.50 403 ASP A O 1
ATOM 2965 N N . GLY A 1 404 ? -32.762 0.481 18.951 1.00 92.88 404 GLY A N 1
ATOM 2966 C CA . GLY A 1 404 ? -32.170 1.733 18.474 1.00 92.88 404 GLY A CA 1
ATOM 2967 C C . GLY A 1 404 ? -30.645 1.835 18.591 1.00 92.88 404 GLY A C 1
ATOM 2968 O O . GLY A 1 404 ? -30.081 2.726 17.957 1.00 92.88 404 GLY A O 1
ATOM 2969 N N . ASP A 1 405 ? -29.989 0.937 19.334 1.00 96.25 405 ASP A N 1
ATOM 2970 C CA . ASP A 1 405 ? -28.523 0.791 19.335 1.00 96.25 405 ASP A CA 1
ATOM 2971 C C . ASP A 1 405 ? -28.098 -0.411 18.485 1.00 96.25 405 ASP A C 1
ATOM 2973 O O . ASP A 1 405 ? -27.334 -0.273 17.528 1.00 96.25 405 ASP A O 1
ATOM 2977 N N . TRP A 1 406 ? -28.669 -1.583 18.776 1.00 97.94 406 TRP A N 1
ATOM 2978 C CA . TRP A 1 406 ? -28.354 -2.794 18.029 1.00 97.94 406 TRP A CA 1
ATOM 2979 C C . TRP A 1 406 ? -28.929 -2.745 16.613 1.00 97.94 406 TRP A C 1
ATOM 2981 O O . TRP A 1 406 ? -30.025 -2.235 16.375 1.00 97.94 406 TRP A O 1
ATOM 2991 N N . VAL A 1 407 ? -28.231 -3.385 15.674 1.00 95.62 407 VAL A N 1
ATOM 2992 C CA . VAL A 1 407 ? -28.711 -3.563 14.291 1.00 95.62 407 VAL A CA 1
ATOM 2993 C C . VAL A 1 407 ? -30.015 -4.371 14.269 1.00 95.62 407 VAL A C 1
ATOM 2995 O O . VAL A 1 407 ? -30.935 -4.053 13.516 1.00 95.62 407 VAL A O 1
ATOM 2998 N N . ALA A 1 408 ? -30.078 -5.436 15.070 1.00 96.62 408 ALA A N 1
ATOM 2999 C CA . ALA A 1 408 ? -31.251 -6.278 15.302 1.00 96.62 408 ALA A CA 1
ATOM 3000 C C . ALA A 1 408 ? -31.060 -7.075 16.602 1.00 96.62 408 ALA A C 1
ATOM 3002 O O . ALA A 1 408 ? -29.943 -7.182 17.093 1.00 96.62 408 ALA A O 1
ATOM 3003 N N . ALA A 1 409 ? -32.102 -7.720 17.136 1.00 97.12 409 ALA A N 1
ATOM 3004 C CA . ALA A 1 409 ? -32.003 -8.488 18.389 1.00 97.12 409 ALA A CA 1
ATOM 3005 C C . ALA A 1 409 ? -30.958 -9.620 18.377 1.00 97.12 409 ALA A C 1
ATOM 3007 O O . ALA A 1 409 ? -30.459 -10.018 19.428 1.00 97.12 409 ALA A O 1
ATOM 3008 N N . ASN A 1 410 ? -30.584 -10.104 17.195 1.00 97.56 410 ASN A N 1
ATOM 3009 C CA . ASN A 1 410 ? -29.550 -11.111 16.984 1.00 97.56 410 ASN A CA 1
ATOM 3010 C C . ASN A 1 410 ? -28.252 -10.544 16.377 1.00 97.56 410 ASN A C 1
ATOM 3012 O O . ASN A 1 410 ? -27.337 -11.291 16.015 1.00 97.56 410 ASN A O 1
ATOM 3016 N N . ARG A 1 411 ? -28.156 -9.224 16.218 1.00 97.44 411 ARG A N 1
ATOM 3017 C CA . ARG A 1 411 ? -27.042 -8.562 15.544 1.00 97.44 411 ARG A CA 1
ATOM 3018 C C . ARG A 1 411 ? -26.693 -7.271 16.272 1.00 97.44 411 ARG A C 1
ATOM 3020 O O . ARG A 1 411 ? -27.375 -6.266 16.114 1.00 97.44 411 ARG A O 1
ATOM 3027 N N . ALA A 1 412 ? -25.631 -7.322 17.070 1.00 96.88 412 ALA A N 1
ATOM 3028 C CA . ALA A 1 412 ? -25.271 -6.232 17.964 1.00 96.88 412 ALA A CA 1
ATOM 3029 C C . ALA A 1 412 ? -24.807 -5.008 17.181 1.00 96.88 412 ALA A C 1
ATOM 3031 O O . ALA A 1 412 ? -25.495 -4.000 17.138 1.00 96.88 412 ALA A O 1
ATOM 3032 N N . THR A 1 413 ? -23.681 -5.107 16.485 1.00 97.31 413 THR A N 1
ATOM 3033 C CA . THR A 1 413 ? -23.094 -3.945 15.814 1.00 97.31 413 THR A CA 1
ATOM 3034 C C . THR A 1 413 ? -22.254 -4.352 14.611 1.00 97.31 413 THR A C 1
ATOM 3036 O O . THR A 1 413 ? -21.944 -5.533 14.418 1.00 97.31 413 THR A O 1
ATOM 3039 N N . GLY A 1 414 ? -21.930 -3.372 13.774 1.00 96.62 414 GLY A N 1
ATOM 3040 C CA . GLY A 1 414 ? -20.849 -3.470 12.801 1.00 96.62 414 GLY A CA 1
ATOM 3041 C C . GLY A 1 414 ? -19.500 -3.197 13.460 1.00 96.62 414 GLY A C 1
ATOM 3042 O O . GLY A 1 414 ? -19.417 -2.865 14.640 1.00 96.62 414 GLY A O 1
ATOM 3043 N N . VAL A 1 415 ? -18.423 -3.327 12.697 1.00 96.81 415 VAL A N 1
ATOM 3044 C CA . VAL A 1 415 ? -17.132 -2.794 13.141 1.00 96.81 415 VAL A CA 1
ATOM 3045 C C . VAL A 1 415 ? -17.180 -1.259 13.187 1.00 96.81 415 VAL A C 1
ATOM 3047 O O . VAL A 1 415 ? -17.822 -0.648 12.337 1.00 96.81 415 VAL A O 1
ATOM 3050 N N . ASP A 1 416 ? -16.513 -0.621 14.154 1.00 94.75 416 ASP A N 1
ATOM 3051 C CA . ASP A 1 416 ? -16.611 0.834 14.391 1.00 94.75 416 ASP A CA 1
ATOM 3052 C C . ASP A 1 416 ? -15.994 1.673 13.253 1.00 94.75 416 ASP A C 1
ATOM 3054 O O . ASP A 1 416 ? -16.362 2.825 13.017 1.00 94.75 416 ASP A O 1
ATOM 3058 N N . ALA A 1 417 ? -15.017 1.099 12.552 1.00 92.94 417 ALA A N 1
ATOM 3059 C CA . ALA A 1 417 ? -14.350 1.680 11.397 1.00 92.94 417 ALA A CA 1
ATOM 3060 C C . ALA A 1 417 ? -13.854 0.559 10.485 1.00 92.94 417 ALA A C 1
ATOM 3062 O O . ALA A 1 417 ? -13.689 -0.576 10.924 1.00 92.94 417 ALA A O 1
ATOM 3063 N N . ARG A 1 418 ? -13.573 0.878 9.220 1.00 91.19 418 ARG A N 1
ATOM 3064 C CA . ARG A 1 418 ? -13.006 -0.090 8.280 1.00 91.19 418 ARG A CA 1
ATOM 3065 C C . ARG A 1 418 ? -11.689 -0.666 8.814 1.00 91.19 418 ARG A C 1
ATOM 3067 O O . ARG A 1 418 ? -10.792 0.090 9.186 1.00 91.19 418 ARG A O 1
ATOM 3074 N N . VAL A 1 419 ? -11.567 -1.991 8.808 1.00 88.62 419 VAL A N 1
ATOM 3075 C CA . VAL A 1 419 ? -10.399 -2.714 9.334 1.00 88.62 419 VAL A CA 1
ATOM 3076 C C . VAL A 1 419 ? -9.718 -3.448 8.205 1.00 88.62 419 VAL A C 1
ATOM 3078 O O . VAL A 1 419 ? -10.196 -4.478 7.731 1.00 88.62 419 VAL A O 1
ATOM 3081 N N . GLU A 1 420 ? -8.580 -2.921 7.781 1.00 85.31 420 GLU A N 1
ATOM 3082 C CA . GLU A 1 420 ? -7.732 -3.614 6.821 1.00 85.31 420 GLU A CA 1
ATOM 3083 C C . GLU A 1 420 ? -7.163 -4.905 7.436 1.00 85.31 420 GLU A C 1
ATOM 3085 O O . GLU A 1 420 ? -7.008 -4.998 8.659 1.00 85.31 420 GLU A O 1
ATOM 3090 N N . PRO A 1 421 ? -6.841 -5.916 6.619 1.00 84.12 421 PRO A N 1
ATOM 3091 C CA . PRO A 1 421 ? -6.138 -7.092 7.106 1.00 84.12 421 PRO A CA 1
ATOM 3092 C C . PRO A 1 421 ? -4.887 -6.761 7.931 1.00 84.12 421 PRO A C 1
ATOM 3094 O O . PRO A 1 421 ? -4.137 -5.834 7.620 1.00 84.12 421 PRO A O 1
ATOM 3097 N N . GLY A 1 422 ? -4.666 -7.521 8.998 1.00 79.56 422 GLY A N 1
ATOM 3098 C CA . GLY A 1 422 ? -3.610 -7.305 9.986 1.00 79.56 422 GLY A CA 1
ATOM 3099 C C . GLY A 1 422 ? -3.916 -6.221 11.027 1.00 79.56 422 GLY A C 1
ATOM 3100 O O . GLY A 1 422 ? -3.229 -6.161 12.047 1.00 79.56 422 GLY A O 1
ATOM 3101 N N . ALA A 1 423 ? -4.935 -5.378 10.822 1.00 87.00 423 ALA A N 1
ATOM 3102 C CA . ALA A 1 423 ? -5.354 -4.386 11.810 1.00 87.00 423 ALA A CA 1
ATOM 3103 C C . ALA A 1 423 ? -6.320 -4.981 12.850 1.00 87.00 423 ALA A C 1
ATOM 3105 O O . ALA A 1 423 ? -6.953 -6.016 12.637 1.00 87.00 423 ALA A O 1
ATOM 3106 N N . THR A 1 424 ? -6.447 -4.304 13.992 1.00 94.50 424 THR A N 1
ATOM 3107 C CA . THR A 1 424 ? -7.416 -4.661 15.036 1.00 94.50 424 THR A CA 1
ATOM 3108 C C . THR A 1 424 ? -8.676 -3.825 14.886 1.00 94.50 424 THR A C 1
ATOM 3110 O O . THR A 1 424 ? -8.616 -2.598 14.914 1.00 94.50 424 THR A O 1
ATOM 3113 N N . GLY A 1 425 ? -9.807 -4.509 14.741 1.00 95.25 425 GLY A N 1
ATOM 3114 C CA . GLY A 1 425 ? -11.135 -3.921 14.743 1.00 95.25 425 GLY A CA 1
ATOM 3115 C C . GLY A 1 425 ? -11.710 -3.805 16.138 1.00 95.25 425 GLY A C 1
ATOM 3116 O O . GLY A 1 425 ? -11.475 -4.673 16.980 1.00 95.25 425 GLY A O 1
ATOM 3117 N N . THR A 1 426 ? -12.496 -2.756 16.347 1.00 97.38 426 THR A N 1
ATOM 3118 C CA . THR A 1 426 ? -13.288 -2.547 17.558 1.00 97.38 426 THR A CA 1
ATOM 3119 C C . THR A 1 426 ? -14.764 -2.652 17.201 1.00 97.38 426 THR A C 1
ATOM 3121 O O . THR A 1 426 ? -15.179 -2.131 16.169 1.00 97.38 426 THR A O 1
ATOM 3124 N N . PHE A 1 427 ? -15.531 -3.342 18.036 1.00 97.50 427 PHE A N 1
ATOM 3125 C CA . PHE A 1 427 ? -16.980 -3.469 17.937 1.00 97.50 427 PHE A CA 1
ATOM 3126 C C . PHE A 1 427 ? -17.576 -2.918 19.224 1.00 97.50 427 PHE A C 1
ATOM 3128 O O . PHE A 1 427 ? -17.434 -3.541 20.282 1.00 97.50 427 PHE A O 1
ATOM 3135 N N . THR A 1 428 ? -18.205 -1.752 19.134 1.00 97.19 428 THR A N 1
ATOM 3136 C CA . THR A 1 428 ? -18.815 -1.070 20.275 1.00 97.19 428 THR A CA 1
ATOM 3137 C C . THR A 1 428 ? -20.336 -1.126 20.168 1.00 97.19 428 THR A C 1
ATOM 3139 O O . THR A 1 428 ? -20.905 -0.802 19.127 1.00 97.19 428 THR A O 1
ATOM 3142 N N . PHE A 1 429 ? -20.993 -1.562 21.242 1.00 97.06 429 PHE A N 1
ATOM 3143 C CA . PHE A 1 429 ? -22.453 -1.620 21.342 1.00 97.06 429 PHE A CA 1
ATOM 3144 C C . PHE A 1 429 ? -22.908 -1.441 22.788 1.00 97.06 429 PHE A C 1
ATOM 3146 O O . PHE A 1 429 ? -22.164 -1.727 23.731 1.00 97.06 429 PHE A O 1
ATOM 3153 N N . GLU A 1 430 ? -24.136 -0.978 22.972 1.00 97.56 430 GLU A N 1
ATOM 3154 C CA . GLU A 1 430 ? -24.773 -0.885 24.278 1.00 97.56 430 GLU A CA 1
ATOM 3155 C C . GLU A 1 430 ? -25.665 -2.093 24.546 1.00 97.56 430 GLU A C 1
ATOM 3157 O O . GLU A 1 430 ? -26.318 -2.627 23.663 1.00 97.56 430 GLU A O 1
ATOM 3162 N N . VAL A 1 431 ? -25.725 -2.539 25.792 1.00 97.56 431 VAL A N 1
ATOM 3163 C CA . VAL A 1 431 ? -26.645 -3.581 26.253 1.00 97.56 431 VAL A CA 1
ATOM 3164 C C . VAL A 1 431 ? -27.620 -3.002 27.259 1.00 97.56 431 VAL A C 1
ATOM 3166 O O . VAL A 1 431 ? -27.279 -2.055 27.965 1.00 97.56 431 VAL A O 1
ATOM 3169 N N . VAL A 1 432 ? -28.801 -3.608 27.386 1.00 97.62 432 VAL A N 1
ATOM 3170 C CA . VAL A 1 432 ? -29.721 -3.366 28.506 1.00 97.62 432 VAL A CA 1
ATOM 3171 C C . VAL A 1 432 ? -29.903 -4.644 29.311 1.00 97.62 432 VAL A C 1
ATOM 3173 O O . VAL A 1 432 ? -30.218 -5.698 28.769 1.00 97.62 432 VAL A O 1
ATOM 3176 N N . ALA A 1 433 ? -29.683 -4.577 30.621 1.00 97.69 433 ALA A N 1
ATOM 3177 C CA . ALA A 1 433 ? -29.816 -5.744 31.476 1.00 97.69 433 ALA A CA 1
ATOM 3178 C C . ALA A 1 433 ? -31.285 -6.201 31.561 1.00 97.69 433 ALA A C 1
ATOM 3180 O O . ALA A 1 433 ? -32.154 -5.385 31.892 1.00 97.69 433 ALA A O 1
ATOM 3181 N N . PRO A 1 434 ? -31.585 -7.494 31.344 1.00 97.06 434 PRO A N 1
ATOM 3182 C CA . PRO A 1 434 ? -32.944 -7.997 31.458 1.00 97.06 434 PRO A CA 1
ATOM 3183 C C . PRO A 1 434 ? -33.480 -7.869 32.890 1.00 97.06 434 PRO A C 1
ATOM 3185 O O . PRO A 1 434 ? -32.744 -7.865 33.885 1.00 97.06 434 PRO A O 1
ATOM 3188 N N . GLU A 1 435 ? -34.802 -7.808 33.006 1.00 96.94 435 GLU A N 1
ATOM 3189 C CA . GLU A 1 435 ? -35.480 -7.814 34.300 1.00 96.94 435 GLU A CA 1
ATOM 3190 C C . GLU A 1 435 ? -35.339 -9.188 34.974 1.00 96.94 435 GLU A C 1
ATOM 3192 O O . GLU A 1 435 ? -35.765 -10.217 34.439 1.00 96.94 435 GLU A O 1
ATOM 3197 N N . VAL A 1 436 ? -34.743 -9.218 36.170 1.00 95.88 436 VAL A N 1
ATOM 3198 C CA . VAL A 1 436 ? -34.534 -10.438 36.956 1.00 95.88 436 VAL A CA 1
ATOM 3199 C C . VAL A 1 436 ? -35.090 -10.283 38.364 1.00 95.88 436 VAL A C 1
ATOM 3201 O O . VAL A 1 436 ? -35.000 -9.228 38.977 1.00 95.88 436 VAL A O 1
ATOM 3204 N N . LYS A 1 437 ? -35.631 -11.372 38.921 1.00 94.69 437 LYS A N 1
ATOM 3205 C CA . LYS A 1 437 ? -36.180 -11.397 40.294 1.00 94.69 437 LYS A CA 1
ATOM 3206 C C . LYS A 1 437 ? -35.145 -11.770 41.361 1.00 94.69 437 LYS A C 1
ATOM 3208 O O . LYS A 1 437 ? -35.363 -11.569 42.553 1.00 94.69 437 LYS A O 1
ATOM 3213 N N . SER A 1 438 ? -34.029 -12.350 40.935 1.00 93.38 438 SER A N 1
ATOM 3214 C CA . SER A 1 438 ? -32.884 -12.745 41.756 1.00 93.38 438 SER A CA 1
ATOM 3215 C C . SER A 1 438 ? -31.619 -12.638 40.917 1.00 93.38 438 SER A C 1
ATOM 3217 O O . SER A 1 438 ? -31.710 -12.687 39.690 1.00 93.38 438 SER A O 1
ATOM 3219 N N . SER A 1 439 ? -30.455 -12.528 41.561 1.00 94.62 439 SER A N 1
ATOM 3220 C CA . SER A 1 439 ? -29.182 -12.458 40.843 1.00 94.62 439 SER A CA 1
ATOM 3221 C C . SER A 1 439 ? -29.003 -13.658 39.912 1.00 94.62 439 SER A C 1
ATOM 3223 O O . SER A 1 439 ? -29.143 -14.802 40.348 1.00 94.62 439 SER A O 1
ATOM 3225 N N . GLN A 1 440 ? -28.717 -13.389 38.642 1.00 96.06 440 GLN A N 1
ATOM 3226 C CA . GLN A 1 440 ? -28.535 -14.391 37.593 1.00 96.06 440 GLN A CA 1
ATOM 3227 C C . GLN A 1 440 ? -27.264 -14.094 36.798 1.00 96.06 440 GLN A C 1
ATOM 3229 O O . GLN A 1 440 ? -26.899 -12.933 36.615 1.00 96.06 440 GLN A O 1
ATOM 3234 N N . VAL A 1 441 ? -26.601 -15.156 36.344 1.00 96.12 441 VAL A N 1
ATOM 3235 C CA . VAL A 1 441 ? -25.448 -15.074 35.444 1.00 96.12 441 VAL A CA 1
ATOM 3236 C C . VAL A 1 441 ? -25.933 -15.381 34.036 1.00 96.12 441 VAL A C 1
ATOM 3238 O O . VAL A 1 441 ? -26.592 -16.400 33.828 1.00 96.12 441 VAL A O 1
ATOM 3241 N N . PHE A 1 442 ? -25.597 -14.513 33.095 1.00 95.94 442 PHE A N 1
ATOM 3242 C CA . PHE A 1 442 ? -25.830 -14.696 31.672 1.00 95.94 442 PHE A CA 1
ATOM 3243 C C . PHE A 1 442 ? -24.482 -14.822 30.972 1.00 95.94 442 PHE A C 1
ATOM 3245 O O . PHE A 1 442 ? -23.571 -14.046 31.249 1.00 95.94 442 PHE A O 1
ATOM 3252 N N . ASP A 1 443 ? -24.362 -15.803 30.087 1.00 94.75 443 ASP A N 1
ATOM 3253 C CA . ASP A 1 443 ? -23.202 -15.992 29.221 1.00 94.75 443 ASP A CA 1
ATOM 3254 C C . ASP A 1 443 ? -23.660 -15.754 27.783 1.00 94.75 443 ASP A C 1
ATOM 3256 O O . ASP A 1 443 ? -24.299 -16.611 27.168 1.00 94.75 443 ASP A O 1
ATOM 3260 N N . GLU A 1 444 ? -23.429 -14.539 27.296 1.00 95.38 444 GLU A N 1
ATOM 3261 C CA . GLU A 1 444 ? -23.810 -14.148 25.949 1.00 95.38 444 GLU A CA 1
ATOM 3262 C C . GLU A 1 444 ? -22.676 -14.476 24.983 1.00 95.38 444 GLU A C 1
ATOM 3264 O O . GLU A 1 444 ? -21.604 -13.871 25.026 1.00 95.38 444 GLU A O 1
ATOM 3269 N N . ALA A 1 445 ? -22.932 -15.427 24.087 1.00 96.69 445 ALA A N 1
ATOM 3270 C CA . ALA A 1 445 ? -22.007 -15.781 23.024 1.00 96.69 445 ALA A CA 1
ATOM 3271 C C . ALA A 1 445 ? -22.273 -14.948 21.765 1.00 96.69 445 ALA A C 1
ATOM 3273 O O . ALA A 1 445 ? -23.426 -14.776 21.339 1.00 96.69 445 ALA A O 1
ATOM 3274 N N . PHE A 1 446 ? -21.187 -14.493 21.149 1.00 97.50 446 PHE A N 1
ATOM 3275 C CA . PHE A 1 446 ? -21.149 -13.756 19.894 1.00 97.50 446 PHE A CA 1
ATOM 3276 C C . PHE A 1 446 ? -20.114 -14.352 18.943 1.00 97.50 446 PHE A C 1
ATOM 3278 O O . PHE A 1 446 ? -19.155 -14.980 19.374 1.00 97.50 446 PHE A O 1
ATOM 3285 N N . GLN A 1 447 ? -20.271 -14.125 17.646 1.00 97.75 447 GLN A N 1
ATOM 3286 C CA . GLN A 1 447 ? -19.268 -14.465 16.641 1.00 97.75 447 GLN A CA 1
ATOM 3287 C C . GLN A 1 447 ? -19.344 -13.463 15.485 1.00 97.75 447 GLN A C 1
ATOM 3289 O O . GLN A 1 447 ? -20.386 -12.839 15.258 1.00 97.75 447 GLN A O 1
ATOM 3294 N N . LEU A 1 448 ? -18.232 -13.275 14.771 1.00 98.00 448 LEU A N 1
ATOM 3295 C CA . LEU A 1 448 ? -18.223 -12.419 13.592 1.00 98.00 448 LEU A CA 1
ATOM 3296 C C . LEU A 1 448 ? -18.972 -13.078 12.435 1.00 98.00 448 LEU A C 1
ATOM 3298 O O . LEU A 1 448 ? -18.854 -14.278 12.178 1.00 98.00 448 LEU A O 1
ATOM 3302 N N . VAL A 1 449 ? -19.709 -12.255 11.702 1.00 96.75 449 VAL A N 1
ATOM 3303 C CA . VAL A 1 449 ? -20.390 -12.635 10.472 1.00 96.75 449 VAL A CA 1
ATOM 3304 C C . VAL A 1 449 ? -20.056 -11.631 9.384 1.00 96.75 449 VAL A C 1
ATOM 3306 O O . VAL A 1 449 ? -20.161 -10.418 9.563 1.00 96.75 449 VAL A O 1
ATOM 3309 N N . GLN A 1 450 ? -19.642 -12.154 8.237 1.00 95.25 450 GLN A N 1
ATOM 3310 C CA . GLN A 1 450 ? -19.629 -11.405 6.999 1.00 95.25 450 GLN A CA 1
ATOM 3311 C C . GLN A 1 450 ? -21.005 -11.590 6.366 1.00 95.25 450 GLN A C 1
ATOM 3313 O O . GLN A 1 450 ? -21.347 -12.690 5.920 1.00 95.25 450 GLN A O 1
ATOM 3318 N N . GLU A 1 451 ? -21.799 -10.524 6.354 1.00 90.12 451 GLU A N 1
ATOM 3319 C CA . GLU A 1 451 ? -23.194 -10.561 5.926 1.00 90.12 451 GLU A CA 1
ATOM 3320 C C . GLU A 1 451 ? -23.333 -11.119 4.505 1.00 90.12 451 GLU A C 1
ATOM 3322 O O . GLU A 1 451 ? -22.597 -10.756 3.583 1.00 90.12 451 GLU A O 1
ATOM 3327 N N . GLY A 1 452 ? -24.267 -12.059 4.346 1.00 83.31 452 GLY A N 1
ATOM 3328 C CA . GLY A 1 452 ? -24.503 -12.774 3.089 1.00 83.31 452 GLY A CA 1
ATOM 3329 C C . GLY A 1 452 ? -23.403 -13.757 2.664 1.00 83.31 452 GLY A C 1
ATOM 3330 O O . GLY A 1 452 ? -23.546 -14.375 1.611 1.00 83.31 452 GLY A O 1
ATOM 3331 N N . MET A 1 453 ? -22.335 -13.921 3.453 1.00 85.31 453 MET A N 1
ATOM 3332 C CA . MET A 1 453 ? -21.179 -14.752 3.100 1.00 85.31 453 MET A CA 1
ATOM 3333 C C . MET A 1 453 ? -20.973 -15.904 4.087 1.00 85.31 453 MET A C 1
ATOM 3335 O O . MET A 1 453 ? -21.218 -17.056 3.734 1.00 85.31 453 MET A O 1
ATOM 3339 N N . ALA A 1 454 ? -20.494 -15.622 5.301 1.00 89.12 454 ALA A N 1
ATOM 3340 C CA . ALA A 1 454 ? -20.111 -16.660 6.257 1.00 89.12 454 ALA A CA 1
ATOM 3341 C C . ALA A 1 454 ? -19.938 -16.123 7.684 1.00 89.12 454 ALA A C 1
ATOM 3343 O O . ALA A 1 454 ? -19.594 -14.960 7.886 1.00 89.12 454 ALA A O 1
ATOM 3344 N N . TRP A 1 455 ? -20.098 -17.016 8.659 1.00 95.44 455 TRP A N 1
ATOM 3345 C CA . TRP A 1 455 ? -19.644 -16.822 10.037 1.00 95.44 455 TRP A CA 1
ATOM 3346 C C . TRP A 1 455 ? -18.172 -17.209 10.154 1.00 95.44 455 TRP A C 1
ATOM 3348 O O . TRP A 1 455 ? -17.736 -18.169 9.513 1.00 95.44 455 TRP A O 1
ATOM 3358 N N . PHE A 1 456 ? -17.397 -16.457 10.931 1.00 95.75 456 PHE A N 1
ATOM 3359 C CA . PHE A 1 456 ? -15.954 -16.651 11.026 1.00 95.75 456 PHE A CA 1
ATOM 3360 C C . PHE A 1 456 ? -15.376 -16.169 12.362 1.00 95.75 456 PHE A C 1
ATOM 3362 O O . PHE A 1 456 ? -16.030 -15.481 13.142 1.00 95.75 456 PHE A O 1
ATOM 3369 N N . GLY A 1 457 ? -14.116 -16.530 12.617 1.00 94.38 457 GLY A N 1
ATOM 3370 C CA . GLY A 1 457 ? -13.430 -16.184 13.862 1.00 94.38 457 GLY A CA 1
ATOM 3371 C C . GLY A 1 457 ? -13.889 -17.009 15.069 1.00 94.38 457 GLY A C 1
ATOM 3372 O O . GLY A 1 457 ? -14.721 -17.913 14.929 1.00 94.38 457 GLY A O 1
ATOM 3373 N N . PRO A 1 458 ? -13.317 -16.733 16.252 1.00 93.31 458 PRO A N 1
ATOM 3374 C CA . PRO A 1 458 ? -13.696 -17.419 17.478 1.00 93.31 458 PRO A CA 1
ATOM 3375 C C . PRO A 1 458 ? -15.098 -17.010 17.944 1.00 93.31 458 PRO A C 1
ATOM 3377 O O . PRO A 1 458 ? -15.559 -15.897 17.691 1.00 93.31 458 PRO A O 1
ATOM 3380 N N . GLU A 1 459 ? -15.748 -17.907 18.682 1.00 95.94 459 GLU A N 1
ATOM 3381 C CA . GLU A 1 459 ? -16.894 -17.549 19.517 1.00 95.94 459 GLU A CA 1
ATOM 3382 C C . GLU A 1 459 ? -16.390 -16.750 20.727 1.00 95.94 459 GLU A C 1
ATOM 3384 O O . GLU A 1 459 ? -15.456 -17.154 21.424 1.00 95.94 459 GLU A O 1
ATOM 3389 N N . VAL A 1 460 ? -16.993 -15.590 20.959 1.00 95.81 460 VAL A N 1
ATOM 3390 C CA . VAL A 1 460 ? -16.627 -14.640 22.005 1.00 95.81 460 VAL A CA 1
ATOM 3391 C C . VAL A 1 460 ? -17.722 -14.621 23.058 1.00 95.81 460 VAL A C 1
ATOM 3393 O O . VAL A 1 460 ? -18.878 -14.344 22.752 1.00 95.81 460 VAL A O 1
ATOM 3396 N N . HIS A 1 461 ? -17.346 -14.895 24.302 1.00 94.75 461 HIS A N 1
ATOM 3397 C CA . HIS A 1 461 ? -18.264 -14.965 25.433 1.00 94.75 461 HIS A CA 1
ATOM 3398 C C . HIS A 1 461 ? -18.191 -13.695 26.280 1.00 94.75 461 HIS A C 1
ATOM 3400 O O . HIS A 1 461 ? -17.111 -13.294 26.724 1.00 94.75 461 HIS A O 1
ATOM 3406 N N . VAL A 1 462 ? -19.346 -13.086 26.539 1.00 94.94 462 VAL A N 1
ATOM 3407 C CA . VAL A 1 462 ? -19.503 -11.940 27.435 1.00 94.94 462 VAL A CA 1
ATOM 3408 C C . VAL A 1 462 ? -20.368 -12.367 28.617 1.00 94.94 462 VAL A C 1
ATOM 3410 O O . VAL A 1 462 ? -21.556 -12.649 28.472 1.00 94.94 462 VAL A O 1
ATOM 3413 N N . VAL A 1 463 ? -19.757 -12.426 29.802 1.00 94.38 463 VAL A N 1
ATOM 3414 C CA . VAL A 1 463 ? -20.426 -12.895 31.021 1.00 94.38 463 VAL A CA 1
ATOM 3415 C C . VAL A 1 463 ? -20.947 -11.709 31.829 1.00 94.38 463 VAL A C 1
ATOM 3417 O O . VAL A 1 463 ? -20.163 -10.891 32.312 1.00 94.38 463 VAL A O 1
ATOM 3420 N N . PHE A 1 464 ? -22.263 -11.660 32.031 1.00 96.44 464 PHE A N 1
ATOM 3421 C CA . PHE A 1 464 ? -22.953 -10.640 32.818 1.00 96.44 464 PHE A CA 1
ATOM 3422 C C . PHE A 1 464 ? -23.551 -11.231 34.097 1.00 96.44 464 PHE A C 1
ATOM 3424 O O . PHE A 1 464 ? -24.272 -12.226 34.066 1.00 96.44 464 PHE A O 1
ATOM 3431 N N . ASN A 1 465 ? -23.337 -10.566 35.227 1.00 95.88 465 ASN A N 1
ATOM 3432 C CA . ASN A 1 465 ? -24.036 -10.814 36.483 1.00 95.88 465 ASN A CA 1
ATOM 3433 C C . ASN A 1 465 ? -25.119 -9.747 36.658 1.00 95.88 465 ASN A C 1
ATOM 3435 O O . ASN A 1 465 ? -24.808 -8.591 36.940 1.00 95.88 465 ASN A O 1
ATOM 3439 N N . VAL A 1 466 ? -26.388 -10.125 36.525 1.00 97.81 466 VAL A N 1
ATOM 3440 C CA . VAL A 1 466 ? -27.508 -9.184 36.647 1.00 97.81 466 VAL A CA 1
ATOM 3441 C C . VAL A 1 466 ? -28.175 -9.346 38.006 1.00 97.81 466 VAL A C 1
ATOM 3443 O O . VAL A 1 466 ? -28.579 -10.449 38.375 1.00 97.81 466 VAL A O 1
ATOM 3446 N N . ALA A 1 467 ? -28.295 -8.255 38.760 1.00 96.81 467 ALA A N 1
ATOM 3447 C CA . ALA A 1 467 ? -28.987 -8.188 40.042 1.00 96.81 467 ALA A CA 1
ATOM 3448 C C . ALA A 1 467 ? -30.388 -7.560 39.898 1.00 96.81 467 ALA A C 1
ATOM 3450 O O . ALA A 1 467 ? -30.575 -6.667 39.072 1.00 96.81 467 ALA A O 1
ATOM 3451 N N . PRO A 1 468 ? -31.372 -7.970 40.722 1.00 96.25 468 PRO A N 1
ATOM 3452 C CA . PRO A 1 468 ? -32.696 -7.357 40.719 1.00 96.25 468 PRO A CA 1
ATOM 3453 C C . PRO A 1 468 ? -32.624 -5.894 41.166 1.00 96.25 468 PRO A C 1
ATOM 3455 O O . PRO A 1 468 ? -31.796 -5.520 42.005 1.00 96.25 468 PRO A O 1
ATOM 3458 N N . LYS A 1 469 ? -33.553 -5.071 40.678 1.00 92.38 469 LYS A N 1
ATOM 3459 C CA . LYS A 1 469 ? -33.705 -3.689 41.141 1.00 92.38 469 LYS A CA 1
ATOM 3460 C C . LYS A 1 469 ? -34.120 -3.658 42.619 1.00 92.38 469 LYS A C 1
ATOM 3462 O O . LYS A 1 469 ? -34.961 -4.441 43.071 1.00 92.38 469 LYS A O 1
ATOM 3467 N N . ALA A 1 470 ? -33.526 -2.756 43.403 1.00 80.06 470 ALA A N 1
ATOM 3468 C CA . ALA A 1 470 ? -33.822 -2.642 44.832 1.00 80.06 470 ALA A CA 1
ATOM 3469 C C . ALA A 1 470 ? -35.314 -2.319 45.059 1.00 80.06 470 ALA A C 1
ATOM 3471 O O . ALA A 1 470 ? -35.797 -1.278 44.620 1.00 80.06 470 ALA A O 1
ATOM 3472 N N . GLY A 1 471 ? -36.031 -3.216 45.749 1.00 65.69 471 GLY A N 1
ATOM 3473 C CA . GLY A 1 471 ? -37.479 -3.126 45.996 1.00 65.69 471 GLY A CA 1
ATOM 3474 C C . GLY A 1 471 ? -38.306 -4.279 45.412 1.00 65.69 471 GLY A C 1
ATOM 3475 O O . GLY A 1 471 ? -39.452 -4.448 45.818 1.00 65.69 471 GLY A O 1
ATOM 3476 N N . GLU A 1 472 ? -37.721 -5.106 44.536 1.00 55.41 472 GLU A N 1
ATOM 3477 C CA . GLU A 1 472 ? -38.381 -6.276 43.926 1.00 55.41 472 GLU A CA 1
ATOM 3478 C C . GLU A 1 472 ? -37.847 -7.630 44.423 1.00 55.41 472 GLU A C 1
ATOM 3480 O O . GLU A 1 472 ? -38.223 -8.689 43.913 1.00 55.41 472 GLU A O 1
ATOM 3485 N N . SER A 1 473 ? -36.995 -7.635 45.454 1.00 49.34 473 SER A N 1
ATOM 3486 C CA . SER A 1 473 ? -36.629 -8.876 46.132 1.00 49.34 473 SER A CA 1
ATOM 3487 C C . SER A 1 473 ? -37.876 -9.462 46.798 1.00 49.34 473 SER A C 1
ATOM 3489 O O . SER A 1 473 ? -38.489 -8.845 47.670 1.00 49.34 473 SER A O 1
ATOM 3491 N N . GLY A 1 474 ? -38.276 -10.654 46.346 1.00 49.78 474 GLY A N 1
ATOM 3492 C CA . GLY A 1 474 ? -39.439 -11.376 46.851 1.00 49.78 474 GLY A CA 1
ATOM 3493 C C . GLY A 1 474 ? -39.517 -11.319 48.376 1.00 49.78 474 GLY A C 1
ATOM 3494 O O . GLY A 1 474 ? -38.578 -11.698 49.077 1.00 49.78 474 GLY A O 1
ATOM 3495 N N . GLY A 1 475 ? -40.639 -10.800 48.875 1.00 39.84 475 GLY A N 1
ATOM 3496 C CA . GLY A 1 475 ? -40.873 -10.599 50.294 1.00 39.84 475 GLY A CA 1
ATOM 3497 C C . GLY A 1 475 ? -40.777 -11.905 51.076 1.00 39.84 475 GLY A C 1
AT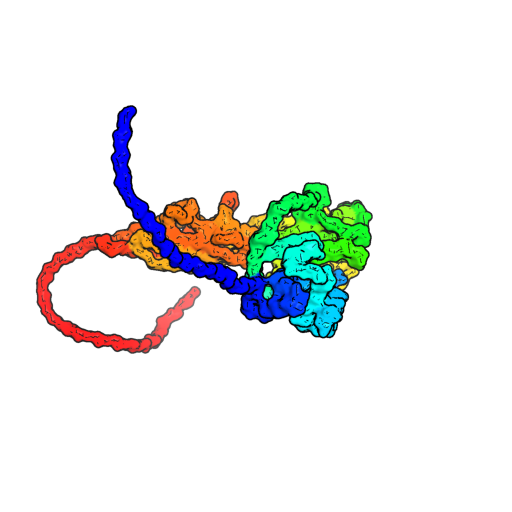OM 3498 O O . GLY A 1 475 ? -41.731 -12.673 51.140 1.00 39.84 475 GLY A O 1
ATOM 3499 N N . CYS A 1 476 ? -39.657 -12.112 51.762 1.00 38.00 476 CYS A N 1
ATOM 3500 C CA . CYS A 1 476 ? -39.655 -12.884 52.995 1.00 38.00 476 CYS A CA 1
ATOM 3501 C C . CYS A 1 476 ? -40.179 -11.967 54.103 1.00 38.00 476 CYS A C 1
ATOM 3503 O O . CYS A 1 476 ? -39.418 -11.263 54.766 1.00 38.00 476 CYS A O 1
ATOM 3505 N N . SER A 1 477 ? -41.499 -11.956 54.300 1.00 38.00 477 SER A N 1
ATOM 3506 C CA . SER A 1 477 ? -42.113 -11.378 55.494 1.00 38.00 477 SER A CA 1
ATOM 3507 C C . SER A 1 477 ? -41.785 -12.261 56.702 1.00 38.00 477 SER A C 1
ATOM 3509 O O . SER A 1 477 ? -42.560 -13.144 57.072 1.00 38.00 477 SER A O 1
ATOM 3511 N N . ALA A 1 478 ? -40.625 -12.045 57.318 1.00 37.34 478 ALA A N 1
ATOM 3512 C CA . ALA A 1 478 ? -40.378 -12.514 58.672 1.00 37.34 478 ALA A CA 1
ATOM 3513 C C . ALA A 1 478 ? -41.092 -11.557 59.636 1.00 37.34 478 ALA A C 1
ATOM 3515 O O . ALA A 1 478 ? -40.712 -10.399 59.806 1.00 37.34 478 ALA A O 1
ATOM 3516 N N . THR A 1 479 ? -42.175 -12.039 60.235 1.00 33.31 479 THR A N 1
ATOM 3517 C CA . THR A 1 479 ? -42.832 -11.411 61.383 1.00 33.31 479 THR A CA 1
ATOM 3518 C C . THR A 1 479 ? -41.832 -11.305 62.545 1.00 33.31 479 THR A C 1
ATOM 3520 O O . THR A 1 479 ? -41.156 -12.291 62.843 1.00 33.31 479 THR A O 1
ATOM 3523 N N . PRO A 1 480 ? -41.712 -10.157 63.238 1.00 38.72 480 PRO A N 1
ATOM 3524 C CA . PRO A 1 480 ? -40.808 -10.049 64.373 1.00 38.72 480 PRO A CA 1
ATOM 3525 C C . PRO A 1 480 ? -41.495 -10.599 65.628 1.00 38.72 480 PRO A C 1
ATOM 3527 O O . PRO A 1 480 ? -42.399 -9.972 66.179 1.00 38.72 480 PRO A O 1
ATOM 3530 N N . SER A 1 481 ? -41.056 -11.763 66.110 1.00 33.28 481 SER A N 1
ATOM 3531 C CA . SER A 1 481 ? -41.308 -12.169 67.493 1.00 33.28 481 SER A CA 1
ATOM 3532 C C . SER A 1 481 ? -40.214 -11.599 68.395 1.00 33.28 481 SER A C 1
ATOM 3534 O O . SER A 1 481 ? -39.032 -11.900 68.251 1.00 33.28 481 SER A O 1
ATOM 3536 N N . SER A 1 482 ? -40.664 -10.759 69.316 1.00 34.38 482 SER A N 1
ATOM 3537 C CA . SER A 1 482 ? -39.975 -10.148 70.450 1.00 34.38 482 SER A CA 1
ATOM 3538 C C . SER A 1 482 ? -38.980 -11.038 71.208 1.00 34.38 482 SER A C 1
ATOM 3540 O O . SER A 1 482 ? -39.325 -12.160 71.574 1.00 34.38 482 SER A O 1
ATOM 3542 N N . GLY A 1 483 ? -37.850 -10.450 71.627 1.00 30.55 483 GLY A N 1
ATOM 3543 C CA . GLY A 1 483 ? -37.187 -10.841 72.878 1.00 30.55 483 GLY A CA 1
ATOM 3544 C C . GLY A 1 483 ? -35.670 -10.632 72.956 1.00 30.55 483 GLY A C 1
ATOM 3545 O O . GLY A 1 483 ? -34.918 -11.445 72.445 1.00 30.55 483 GLY A O 1
ATOM 3546 N N . GLY A 1 484 ? -35.240 -9.621 73.725 1.00 29.20 484 GLY A N 1
ATOM 3547 C CA . GLY A 1 484 ? -34.192 -9.822 74.741 1.00 29.20 484 GLY A CA 1
ATOM 3548 C C . GLY A 1 484 ? -32.716 -9.573 74.396 1.00 29.20 484 GLY A C 1
ATOM 3549 O O . GLY A 1 484 ? -31.963 -10.508 74.186 1.00 29.20 484 GLY A O 1
ATOM 3550 N N . SER A 1 485 ? -32.312 -8.304 74.522 1.00 28.72 485 SER A N 1
ATOM 3551 C CA . SER A 1 485 ? -31.131 -7.787 75.252 1.00 28.72 485 SER A CA 1
ATOM 3552 C C . SER A 1 485 ? -29.687 -8.285 75.006 1.00 28.72 485 SER A C 1
ATOM 3554 O O . SER A 1 485 ? -29.339 -9.422 75.302 1.00 28.72 485 SER A O 1
ATOM 3556 N N . ALA A 1 486 ? -28.845 -7.258 74.795 1.00 30.47 486 ALA A N 1
ATOM 3557 C CA . ALA A 1 486 ? -27.501 -7.010 75.345 1.00 30.47 486 ALA A CA 1
ATOM 3558 C C . ALA A 1 486 ? -26.267 -7.374 74.495 1.00 30.47 486 ALA A C 1
ATOM 3560 O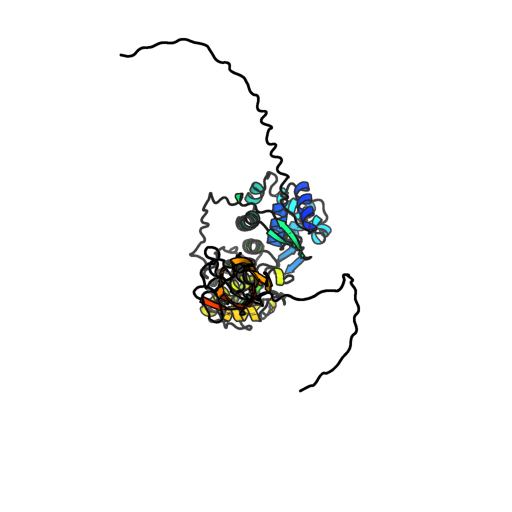 O . ALA A 1 486 ? -26.011 -8.535 74.205 1.00 30.47 486 ALA A O 1
ATOM 3561 N N . GLY A 1 487 ? -25.419 -6.359 74.251 1.00 28.36 487 GLY A N 1
ATOM 3562 C CA . GLY A 1 487 ? -23.967 -6.568 74.198 1.00 28.36 487 GLY A CA 1
ATOM 3563 C C . GLY A 1 487 ? -23.171 -5.868 73.094 1.00 28.36 487 GLY A C 1
ATOM 3564 O O . GLY A 1 487 ? -22.712 -6.526 72.179 1.00 28.36 487 GLY A O 1
ATOM 3565 N N . SER A 1 488 ? -22.905 -4.575 73.296 1.00 30.23 488 SER A N 1
ATOM 3566 C CA . SER A 1 488 ? -21.606 -3.902 73.098 1.00 30.23 488 SER A CA 1
ATOM 3567 C C . SER A 1 488 ? -20.952 -3.759 71.707 1.00 30.23 488 SER A C 1
ATOM 3569 O O . SER A 1 488 ? -20.731 -4.696 70.951 1.00 30.23 488 SER A O 1
ATOM 3571 N N . ALA A 1 489 ? -20.535 -2.516 71.460 1.00 32.16 489 ALA A N 1
ATOM 3572 C CA . ALA A 1 489 ? -19.712 -2.020 70.364 1.00 32.16 489 ALA A CA 1
ATOM 3573 C C . ALA A 1 489 ? -18.276 -2.585 70.340 1.00 32.16 489 ALA A C 1
ATOM 3575 O O . ALA A 1 489 ? -17.721 -2.886 71.394 1.00 32.16 489 ALA A O 1
ATOM 3576 N N . CYS A 1 490 ? -17.637 -2.600 69.162 1.00 27.38 490 CYS A N 1
ATOM 3577 C CA . CYS A 1 490 ? -16.527 -1.706 68.764 1.00 27.38 490 CYS A CA 1
ATOM 3578 C C . CYS A 1 490 ? -15.655 -2.335 67.651 1.00 27.38 490 CYS A C 1
ATOM 3580 O O . CYS A 1 490 ? -15.558 -3.550 67.515 1.00 27.38 490 CYS A O 1
ATOM 3582 N N . ALA A 1 491 ? -15.039 -1.469 66.848 1.00 31.64 491 ALA A N 1
ATOM 3583 C CA . ALA A 1 491 ? -14.228 -1.744 65.664 1.00 31.64 491 ALA A CA 1
ATOM 3584 C C . ALA A 1 491 ? -12.829 -2.340 65.948 1.00 31.64 491 ALA A C 1
ATOM 3586 O O . ALA A 1 491 ? -12.267 -2.069 67.003 1.00 31.64 491 ALA A O 1
ATOM 3587 N N . MET A 1 492 ? -12.235 -3.039 64.963 1.00 28.84 492 MET A N 1
ATOM 3588 C CA . MET A 1 492 ? -10.899 -2.765 64.366 1.00 28.84 492 MET A CA 1
ATOM 3589 C C . MET A 1 492 ? -10.372 -3.935 63.497 1.00 28.84 492 MET A C 1
ATOM 3591 O O . MET A 1 492 ? -10.176 -5.046 63.972 1.00 28.84 492 MET A O 1
ATOM 3595 N N . LEU A 1 493 ? -10.135 -3.643 62.212 1.00 30.83 493 LEU A N 1
ATOM 3596 C CA . LEU A 1 493 ? -8.841 -3.703 61.497 1.00 30.83 493 LEU A CA 1
ATOM 3597 C C . LEU A 1 493 ? -7.695 -4.599 62.045 1.00 30.83 493 LEU A C 1
ATOM 3599 O O . LEU A 1 493 ? -7.148 -4.295 63.098 1.00 30.83 493 LEU A O 1
ATOM 3603 N N . LEU A 1 494 ? -7.229 -5.570 61.232 1.00 31.36 494 LEU A N 1
ATOM 3604 C CA . LEU A 1 494 ? -5.890 -5.651 60.579 1.00 31.36 494 LEU A CA 1
ATOM 3605 C C . LEU A 1 494 ? -5.366 -7.092 60.358 1.00 31.36 494 LEU A C 1
ATOM 3607 O O . LEU A 1 494 ? -5.271 -7.885 61.284 1.00 31.36 494 LEU A O 1
ATOM 3611 N N . LEU A 1 495 ? -4.964 -7.323 59.097 1.00 30.81 495 LEU A N 1
ATOM 3612 C CA . LEU A 1 495 ? -3.819 -8.079 58.550 1.00 30.81 495 LEU A CA 1
ATOM 3613 C C . LEU A 1 495 ? -3.324 -9.400 59.181 1.00 30.81 495 LEU A C 1
ATOM 3615 O O . LEU A 1 495 ? -2.987 -9.471 60.355 1.00 30.81 495 LEU A O 1
ATOM 3619 N N . GLY A 1 496 ? -2.973 -10.346 58.296 1.00 28.06 496 GLY A N 1
ATOM 3620 C CA . GLY A 1 496 ? -1.796 -11.201 58.514 1.00 28.06 496 GLY A CA 1
ATOM 3621 C C . GLY A 1 496 ? -1.861 -12.588 57.884 1.00 28.06 496 GLY A C 1
ATOM 3622 O O . GLY A 1 496 ? -2.499 -13.486 58.413 1.00 28.06 496 GLY A O 1
ATOM 3623 N N . ALA A 1 497 ? -1.153 -12.756 56.769 1.00 32.94 497 ALA A N 1
ATOM 3624 C CA . ALA A 1 497 ? -0.972 -13.992 56.012 1.00 32.94 497 ALA A CA 1
ATOM 3625 C C . ALA A 1 497 ? -0.399 -15.175 56.819 1.00 32.94 497 ALA A C 1
ATOM 3627 O O . ALA A 1 497 ? 0.426 -14.974 57.706 1.00 32.94 497 ALA A O 1
ATOM 3628 N N . LEU A 1 498 ? -0.698 -16.409 56.383 1.00 30.36 498 LEU A N 1
ATOM 3629 C CA . LEU A 1 498 ? 0.267 -17.515 56.418 1.00 30.36 498 LEU A CA 1
ATOM 3630 C C . LEU A 1 498 ? -0.056 -18.612 55.389 1.00 30.36 498 LEU A C 1
ATOM 3632 O O . LEU A 1 498 ? -1.152 -19.157 55.300 1.00 30.36 498 LEU A O 1
ATOM 3636 N N . VAL A 1 499 ? 0.979 -18.901 54.609 1.00 33.00 499 VAL A N 1
ATOM 3637 C CA . VAL A 1 499 ? 1.136 -19.922 53.574 1.00 33.00 499 VAL A CA 1
ATOM 3638 C C . VAL A 1 499 ? 1.270 -21.315 54.211 1.00 33.00 499 VAL A C 1
ATOM 3640 O O . VAL A 1 499 ? 2.018 -21.468 55.170 1.00 33.00 499 VAL A O 1
ATOM 3643 N N . SER A 1 500 ? 0.665 -22.365 53.634 1.00 29.94 500 SER A N 1
ATOM 3644 C CA . SER A 1 500 ? 1.419 -23.492 53.032 1.00 29.94 500 SER A CA 1
ATOM 3645 C C . SER A 1 500 ? 0.593 -24.757 52.701 1.00 29.94 500 SER A C 1
ATOM 3647 O O . SER A 1 500 ? 0.067 -25.446 53.561 1.00 29.94 500 SER A O 1
ATOM 3649 N N . ARG A 1 501 ? 0.676 -25.110 51.408 1.00 32.41 501 ARG A N 1
ATOM 3650 C CA . ARG A 1 501 ? 1.050 -26.416 50.814 1.00 32.41 501 ARG A CA 1
ATOM 3651 C C . ARG A 1 501 ? 0.133 -27.660 50.850 1.00 32.41 501 ARG A C 1
ATOM 3653 O O . ARG A 1 501 ? -0.236 -28.175 51.894 1.00 32.41 501 ARG A O 1
ATOM 3660 N N . ARG A 1 502 ? 0.182 -28.293 49.654 1.00 32.22 502 ARG A N 1
ATOM 3661 C CA . ARG A 1 502 ? 0.084 -29.725 49.251 1.00 32.22 502 ARG A CA 1
ATOM 3662 C C . ARG A 1 502 ? -1.339 -30.189 48.878 1.00 32.22 502 ARG A C 1
ATOM 3664 O O . ARG A 1 502 ? -2.248 -30.043 49.666 1.00 32.22 502 ARG A O 1
ATOM 3671 N N . ARG A 1 503 ? -1.593 -30.799 47.707 1.00 33.94 503 ARG A N 1
ATOM 3672 C CA . ARG A 1 503 ? -0.818 -31.822 46.970 1.00 33.94 503 ARG A CA 1
ATOM 3673 C C . ARG A 1 503 ? -1.094 -31.812 45.453 1.00 33.94 503 ARG A C 1
ATOM 3675 O O . ARG A 1 503 ? -2.238 -31.707 45.038 1.00 33.94 503 ARG A O 1
ATOM 3682 N N . ARG A 1 504 ? -0.043 -32.078 44.664 1.00 40.12 504 ARG A N 1
ATOM 3683 C CA . ARG A 1 504 ? -0.125 -32.712 43.334 1.00 40.12 504 ARG A CA 1
ATOM 3684 C C . ARG A 1 504 ? -0.579 -34.172 43.480 1.00 40.12 504 ARG A C 1
ATOM 3686 O O . ARG A 1 504 ? -0.091 -34.861 44.380 1.00 40.12 504 ARG A O 1
ATOM 3693 N N . ARG A 1 505 ? -1.377 -34.670 42.534 1.00 40.72 505 ARG A N 1
ATOM 3694 C CA . ARG A 1 505 ? -1.317 -36.060 42.057 1.00 40.72 505 ARG A CA 1
ATOM 3695 C C . ARG A 1 505 ? -1.415 -36.054 40.535 1.00 40.72 505 ARG A C 1
ATOM 3697 O O . ARG A 1 505 ? -2.241 -35.346 39.980 1.00 40.72 505 ARG A O 1
ATOM 3704 N N . ALA A 1 506 ? -0.500 -36.798 39.929 1.00 46.69 506 ALA A N 1
ATOM 3705 C CA . ALA A 1 506 ? -0.425 -37.101 38.513 1.00 46.69 506 ALA A CA 1
ATOM 3706 C C . ALA A 1 506 ? -1.466 -38.164 38.135 1.00 46.69 506 ALA A C 1
ATOM 3708 O O . ALA A 1 506 ? -1.747 -39.042 38.956 1.00 46.69 506 ALA A O 1
ATOM 3709 N N . HIS A 1 507 ? -1.969 -38.093 36.906 1.00 47.41 507 HIS A N 1
ATOM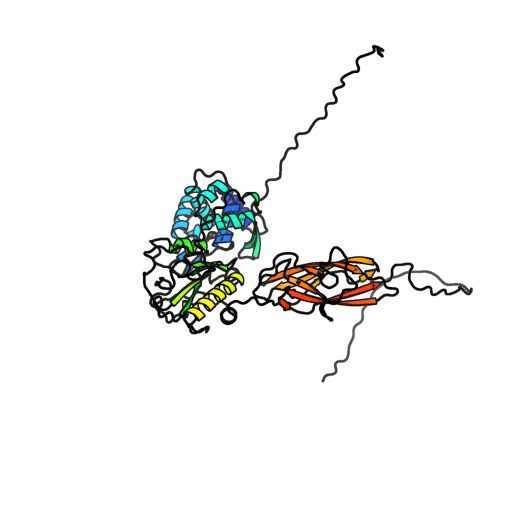 3710 C CA . HIS A 1 507 ? -1.749 -39.109 35.878 1.00 47.41 507 HIS A CA 1
ATOM 3711 C C . HIS A 1 507 ? -1.813 -38.459 34.502 1.00 47.41 507 HIS A C 1
ATOM 3713 O O . HIS A 1 507 ? -2.577 -37.476 34.379 1.00 47.41 507 HIS A O 1
#

Radius of gyration: 32.94 Å; Cα contacts (8 Å, |Δi|>4): 1022; chains: 1; bounding box: 95×102×105 Å

Mean predicted aligned error: 13.77 Å

Solvent-accessible surface area (backbone atoms only — not comparable to full-atom values): 28110 Å² total; per-residue (Å²): 140,85,85,82,88,81,87,82,82,90,80,83,90,79,89,75,86,76,83,77,72,79,80,75,83,70,69,72,81,76,70,43,45,36,61,78,28,77,58,24,64,44,32,48,51,49,14,63,76,51,69,38,57,29,46,55,55,48,45,44,12,42,64,36,38,49,47,22,76,42,79,50,77,53,96,96,42,44,17,35,16,30,59,40,31,40,68,66,56,41,39,54,7,5,60,68,51,74,45,52,50,68,44,23,69,76,35,66,65,43,17,46,37,6,52,39,30,43,54,32,69,78,37,75,84,46,87,50,66,66,51,50,45,73,73,46,57,73,61,57,31,52,52,48,48,54,46,38,28,69,26,42,88,43,46,33,79,85,67,32,36,36,30,36,52,56,36,62,82,72,63,58,78,85,59,82,66,68,67,78,67,47,89,80,68,35,94,51,81,88,30,44,49,52,73,38,28,79,83,21,41,45,90,59,78,58,83,64,48,56,34,38,31,39,36,44,58,52,32,26,52,53,58,51,59,50,44,23,45,38,83,83,60,68,29,26,39,29,31,41,32,25,26,89,70,23,50,40,36,31,28,40,59,86,37,29,32,34,41,69,50,69,81,53,20,79,31,44,48,37,37,33,30,22,24,39,51,94,44,27,91,80,24,69,32,52,45,24,46,36,39,50,13,30,49,52,26,52,51,20,66,75,53,69,26,62,86,41,72,92,26,46,29,35,53,48,66,43,91,71,76,62,95,55,56,34,36,36,93,55,56,60,62,68,62,40,45,54,31,24,69,56,46,32,59,79,39,76,36,42,42,75,72,48,82,48,61,74,48,68,46,40,34,68,40,70,46,65,37,38,38,39,33,32,29,64,22,68,40,65,39,38,41,93,42,27,30,40,26,27,27,90,59,73,66,38,72,47,74,38,53,30,90,90,68,30,78,42,53,28,28,45,31,33,32,77,51,73,25,49,42,75,34,71,31,45,36,63,42,55,36,27,36,52,85,42,70,52,74,44,81,44,77,49,38,26,29,39,30,38,68,99,74,48,76,36,49,57,80,44,76,48,61,35,36,36,30,38,47,92,89,57,62,76,82,78,81,76,78,86,80,86,84,84,86,90,83,84,89,85,90,81,92,83,89,83,89,84,89,83,89,87,82,92,80,88,132

Foldseek 3Di:
DDDDDDDDDDDDDDDDDDPPDPPPPPPPPPQQKDFDDPVRVLLVVLCVVLVHRSLLLVLQLCQKANQEADFDDFLNATFGASNGDGLVLLCQLLVQLVHHSVCLRPPRSSVSSSVSSSLCVQQVPDNDNVSSLVSDDPVVSVSSLVCQQVWDFGAHPVRTTMTGDHDVVSPCPVDPPPPCQVCPPAPDNQAREDAFAPQLWFDAQAQAAAAEEEFEDSTGQVVLSVLSNDNVNSFDFQWEAHQPARHIHGHDHPRIFTHRQPPCSRRYHYYYFYDRLVCLVVRVFLNNLLSVLLVLLVVCVVNVHDLDDVRYDYSLGPPHPDPGQPPHPSDDPVVSSVCNVVSSDWDWAKDDKDKDWDQEEEAFDKIKIKIKIAGQISDKFAFVFKFKFWVPPTQDFDLFDDPPFAPDSGTFGGFPHIGHHRGMTMTMGMTTHHADQAWDKDWTWIFMDGPPPDTYYDIDTD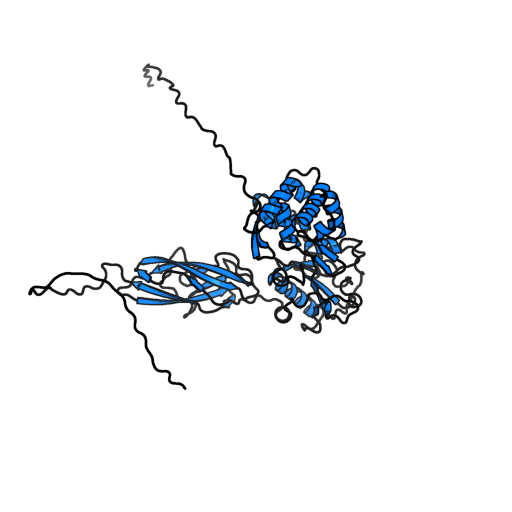IHTYGYDPPRNPDPPDDDDDDDDDDDDDDDDDDDDDDDDDDDDDD

Secondary structure (DSSP, 8-state):
---------PPP-------------------SEESSSTHHHHHHHHHHHHT--HHHHHHHHHHHHTTPPEEEEETTEEEEETTTB-HHHHHHHHHHHT--HHHHHH-HHHHHHHHHHHHHHH-TT--SHHHHHTTS-HHHHHHHHHHHHH-EEEE-TTS-EEEE---GGG---S--------TTT-SSTTSEE-PPPTTSEE--------EEEEEE-SB-HHHHHHHHH-TTT----SEEE-TTT--EEE-S-TTSEESSSGGGGGGEEEEEESB-TT-HHHHS-HHHHHHHHHHHHHHHHHHT--SSTTTEEEGGGSSSSS---TT-TTS-HHHHHHHHHTTT-----EEEEEEES-SEEETT-EEEEEEEEEE-SSS-B-TTTEEEEETTTTTPPPTT--TTTSSBTTEEEE-SS-B-TTSEEEEEEEEEPPP-SS-EEEEEEEEEEETTTEEEEEEEEEEEEEEPPTT-S----------------------------------

pLDDT: mean 84.17, std 21.29, range [26.48, 98.81]

Sequence (507 aa):
MGQGFLAGCAMASLLGAACVAPLSDTAEPRVSVGGASVLSPMFTRVGAEMGVPAELLAALSYVETRLAFVNTSDHGRSSVGLLGMSPEDLARGASLAGVTDEAARTDAEASLRAGAALLRNKAPSARSLEDFLALLDDGLRTELTSVLVRGVDGRDAAGQSVTIAARPWLDHSAGLGTTEQALGNADYGPATWSAAYSGNFQVANRTAITHIVIHDTEGSYNGTISWFKDPASNVSAHYVLKSSTGAITQMVKEKDIAWHDGCFNTTTIGLEHEGYASQPKVWFTEAMYVASAKLSAYLADKYSVPKARSHILGHGDAPDCSDHTDPGPGWDWAHYLDLVKTGGAPTFLAGDATVNGPINLISGETATVTLTITNNGNAAWDLDATRLGTALPQDRDSPFFLDGDWVAANRATGVDARVEPGATGTFTFEVVAPEVKSSQVFDEAFQLVQEGMAWFGPEVHVVFNVAPKAGESGGCSATPSSGGSAGSACAMLLLGALVSRRRRRAH